Protein 5CZY (pdb70)

Structure (mmCIF, N/CA/C/O backbone):
data_5CZY
#
_entry.id   5CZY
#
_cell.length_a   69.249
_cell.length_b   69.249
_cell.length_c   200.497
_cell.angle_alpha   90.00
_cell.angle_beta   90.00
_cell.angle_gamma   120.00
#
_symmetry.space_group_name_H-M   'P 31 2 1'
#
loop_
_entity.id
_entity.type
_entity.pdbx_description
1 polymer 'Legionella effector LegAS4'
2 non-polymer GLYCEROL
3 non-polymer S-ADENOSYLMETHIONINE
4 water water
#
loop_
_atom_site.group_PDB
_atom_site.id
_atom_site.type_symbol
_atom_site.label_atom_id
_atom_site.label_alt_id
_atom_site.label_comp_id
_atom_site.label_asym_id
_atom_site.label_entity_id
_atom_site.label_seq_id
_atom_site.pdbx_PDB_ins_code
_atom_site.Cartn_x
_atom_site.Cartn_y
_atom_site.Cartn_z
_atom_site.occupancy
_atom_site.B_iso_or_equiv
_atom_site.auth_seq_id
_atom_site.auth_comp_id
_atom_site.auth_asym_id
_atom_site.auth_atom_id
_atom_site.pdbx_PDB_model_num
ATOM 1 N N . ASP A 1 22 ? -2.435 -1.566 -3.776 1.00 61.05 84 ASP A N 1
ATOM 2 C CA . ASP A 1 22 ? -1.320 -2.419 -3.337 1.00 67.05 84 ASP A CA 1
ATOM 3 C C . ASP A 1 22 ? -0.553 -2.965 -4.550 1.00 64.58 84 ASP A C 1
ATOM 4 O O . ASP A 1 22 ? 0.672 -3.127 -4.538 1.00 62.63 84 ASP A O 1
ATOM 9 N N . GLU A 1 23 ? -1.313 -3.228 -5.603 1.00 66.07 85 GLU A N 1
ATOM 10 C CA . GLU A 1 23 ? -0.777 -3.454 -6.926 1.00 56.40 85 GLU A CA 1
ATOM 11 C C . GLU A 1 23 ? -0.075 -2.185 -7.422 1.00 53.64 85 GLU A C 1
ATOM 12 O O . GLU A 1 23 ? 0.785 -2.254 -8.301 1.00 51.16 85 GLU A O 1
ATOM 18 N N . TRP A 1 24 ? -0.451 -1.031 -6.858 1.00 47.57 86 TRP A N 1
ATOM 19 C CA . TRP A 1 24 ? 0.098 0.271 -7.259 1.00 42.47 86 TRP A CA 1
ATOM 20 C C . TRP A 1 24 ? 1.397 0.691 -6.522 1.00 43.07 86 TRP A C 1
ATOM 21 O O . TRP A 1 24 ? 1.969 1.757 -6.794 1.00 35.68 86 TRP A O 1
ATOM 32 N N . ILE A 1 25 ? 1.849 -0.157 -5.597 1.00 42.55 87 ILE A N 1
ATOM 33 C CA . ILE A 1 25 ? 3.039 0.107 -4.789 1.00 40.01 87 ILE A CA 1
ATOM 34 C C . ILE A 1 25 ? 4.229 -0.717 -5.282 1.00 38.64 87 ILE A C 1
ATOM 35 O O . ILE A 1 25 ? 4.214 -1.946 -5.228 1.00 39.11 87 ILE A O 1
ATOM 40 N N . ASP A 1 26 ? 5.247 -0.032 -5.786 1.00 38.98 88 ASP A N 1
ATOM 41 C CA . ASP A 1 26 ? 6.440 -0.689 -6.307 1.00 40.04 88 ASP A CA 1
ATOM 42 C C . ASP A 1 26 ? 7.588 -0.507 -5.309 1.00 41.93 88 ASP A C 1
ATOM 43 O O . ASP A 1 26 ? 8.252 0.544 -5.303 1.00 36.27 88 ASP A O 1
ATOM 48 N N . THR A 1 27 ? 7.813 -1.511 -4.458 1.00 38.12 89 THR A N 1
ATOM 49 C CA . THR A 1 27 ? 8.766 -1.353 -3.362 1.00 37.15 89 THR A CA 1
ATOM 50 C C . THR A 1 27 ? 10.184 -1.538 -3.875 1.00 42.47 89 THR A C 1
ATOM 51 O O . THR A 1 27 ? 11.122 -0.915 -3.372 1.00 41.67 89 THR A O 1
ATOM 55 N N . SER A 1 28 ? 10.331 -2.380 -4.893 1.00 42.23 90 SER A N 1
ATOM 56 C CA . SER A 1 28 ? 11.578 -2.499 -5.638 1.00 38.27 90 SER A CA 1
ATOM 57 C C . SER A 1 28 ? 12.183 -1.130 -6.019 1.00 43.92 90 SER A C 1
ATOM 58 O O . SER A 1 28 ? 13.371 -0.891 -5.794 1.00 40.62 90 SER A O 1
ATOM 61 N N . LYS A 1 29 ? 11.374 -0.210 -6.557 1.00 40.69 91 LYS A N 1
ATOM 62 C CA . LYS A 1 29 ? 11.911 1.119 -6.889 1.00 40.43 91 LYS A CA 1
ATOM 63 C C . LYS A 1 29 ? 12.086 2.003 -5.664 1.00 38.78 91 LYS A C 1
ATOM 64 O O . LYS A 1 29 ? 12.955 2.880 -5.673 1.00 36.11 91 LYS A O 1
ATOM 70 N N . ILE A 1 30 ? 11.290 1.773 -4.614 1.00 38.69 92 ILE A N 1
ATOM 71 C CA . ILE A 1 30 ? 11.553 2.419 -3.329 1.00 37.41 92 ILE A CA 1
ATOM 72 C C . ILE A 1 30 ? 12.943 2.048 -2.802 1.00 33.85 92 ILE A C 1
ATOM 73 O O . ILE A 1 30 ? 13.710 2.920 -2.383 1.00 34.29 92 ILE A O 1
ATOM 78 N N . MET A 1 31 ? 13.262 0.756 -2.814 1.00 36.27 93 MET A N 1
ATOM 79 C CA . MET A 1 31 ? 14.559 0.316 -2.293 1.00 37.84 93 MET A CA 1
ATOM 80 C C . MET A 1 31 ? 15.695 0.835 -3.148 1.00 37.73 93 MET A C 1
ATOM 81 O O . MET A 1 31 ? 16.706 1.280 -2.613 1.00 39.60 93 MET A O 1
ATOM 86 N N . LEU A 1 32 ? 15.531 0.825 -4.470 1.00 41.65 94 LEU A N 1
ATOM 87 C CA . LEU A 1 32 ? 16.585 1.343 -5.351 1.00 40.30 94 LEU A CA 1
ATOM 88 C C . LEU A 1 32 ? 16.815 2.819 -5.075 1.00 39.92 94 LEU A C 1
ATOM 89 O O . LEU A 1 32 ? 17.959 3.261 -4.985 1.00 39.15 94 LEU A O 1
ATOM 94 N N . ASP A 1 33 ? 15.738 3.583 -4.900 1.00 39.55 95 ASP A N 1
ATOM 95 C CA . ASP A 1 33 ? 15.913 5.003 -4.641 1.00 39.82 95 ASP A CA 1
ATOM 96 C C . ASP A 1 33 ? 16.538 5.283 -3.271 1.00 36.77 95 ASP A C 1
ATOM 97 O O . ASP A 1 33 ? 17.254 6.277 -3.110 1.00 40.93 95 ASP A O 1
ATOM 102 N N . LEU A 1 34 ? 16.291 4.423 -2.287 1.00 34.02 96 LEU A N 1
ATOM 103 C CA . LEU A 1 34 ? 16.877 4.620 -0.955 1.00 38.02 96 LEU A CA 1
ATOM 104 C C . LEU A 1 34 ? 18.316 4.076 -0.847 1.00 35.47 96 LEU A C 1
ATOM 105 O O . LEU A 1 34 ? 19.011 4.287 0.151 1.00 32.11 96 LEU A O 1
ATOM 110 N N . HIS A 1 35 ? 18.744 3.399 -1.901 1.00 37.31 97 HIS A N 1
ATOM 111 C CA . HIS A 1 35 ? 19.962 2.588 -1.903 1.00 43.10 97 HIS A CA 1
ATOM 112 C C . HIS A 1 35 ? 19.899 1.518 -0.807 1.00 40.18 97 HIS A C 1
ATOM 113 O O . HIS A 1 35 ? 20.835 1.343 -0.043 1.00 40.28 97 HIS A O 1
ATOM 120 N N . ILE A 1 36 ? 18.776 0.809 -0.738 1.00 37.19 98 ILE A N 1
ATOM 121 C CA . ILE A 1 36 ? 18.676 -0.379 0.090 1.00 36.66 98 ILE A CA 1
ATOM 122 C C . ILE A 1 36 ? 18.925 -1.592 -0.782 1.00 37.62 98 ILE A C 1
ATOM 123 O O . ILE A 1 36 ? 18.173 -1.855 -1.723 1.00 40.21 98 ILE A O 1
ATOM 128 N N . ASP A 1 37 ? 19.976 -2.341 -0.479 1.00 37.35 99 ASP A N 1
ATOM 129 C CA . ASP A 1 37 ? 20.323 -3.486 -1.312 1.00 38.17 99 ASP A CA 1
ATOM 130 C C . ASP A 1 37 ? 20.234 -4.813 -0.573 1.00 38.16 99 ASP A C 1
ATOM 131 O O . ASP A 1 37 ? 20.622 -5.830 -1.120 1.00 33.37 99 ASP A O 1
ATOM 136 N N . ASN A 1 38 ? 19.745 -4.815 0.667 1.00 33.36 100 ASN A N 1
ATOM 137 C CA . ASN A 1 38 ? 19.693 -6.066 1.412 1.00 32.44 100 ASN A CA 1
ATOM 138 C C . ASN A 1 38 ? 18.311 -6.488 1.902 1.00 32.20 100 ASN A C 1
ATOM 139 O O . ASN A 1 38 ? 18.194 -7.233 2.889 1.00 34.97 100 ASN A O 1
ATOM 144 N N . MET A 1 39 ? 17.266 -6.046 1.218 1.00 30.40 101 MET A N 1
ATOM 145 C CA . MET A 1 39 ? 15.916 -6.505 1.541 1.00 35.15 101 MET A CA 1
ATOM 146 C C . MET A 1 39 ? 15.240 -7.043 0.285 1.00 39.06 101 MET A C 1
ATOM 147 O O . MET A 1 39 ? 15.472 -6.510 -0.816 1.00 35.65 101 MET A O 1
ATOM 152 N N . SER A 1 40 ? 14.418 -8.081 0.439 1.00 35.44 102 SER A N 1
ATOM 153 C CA . SER A 1 40 ? 13.493 -8.508 -0.622 1.00 39.79 102 SER A CA 1
ATOM 154 C C . SER A 1 40 ? 12.365 -7.497 -0.765 1.00 40.97 102 SER A C 1
ATOM 155 O O . SER A 1 40 ? 11.907 -6.949 0.234 1.00 41.33 102 SER A O 1
ATOM 158 N N . SER A 1 41 ? 11.886 -7.281 -1.987 1.00 38.37 103 SER A N 1
ATOM 159 C CA . SER A 1 41 ? 10.851 -6.278 -2.222 1.00 40.21 103 SER A CA 1
ATOM 160 C C . SER A 1 41 ? 9.582 -6.589 -1.436 1.00 38.02 103 SER A C 1
ATOM 161 O O . SER A 1 41 ? 8.877 -5.675 -1.024 1.00 39.78 103 SER A O 1
ATOM 164 N N . SER A 1 42 ? 9.310 -7.865 -1.187 1.00 36.72 104 SER A N 1
ATOM 165 C CA . SER A 1 42 ? 8.136 -8.236 -0.407 1.00 35.24 104 SER A CA 1
ATOM 166 C C . SER A 1 42 ? 8.354 -8.097 1.108 1.00 41.74 104 SER A C 1
ATOM 167 O O . SER A 1 42 ? 7.427 -8.324 1.895 1.00 36.74 104 SER A O 1
ATOM 170 N N . ASP A 1 43 ? 9.575 -7.742 1.517 1.00 37.23 105 ASP A N 1
ATOM 171 C CA . ASP A 1 43 ? 9.870 -7.498 2.922 1.00 35.42 105 ASP A CA 1
ATOM 172 C C . ASP A 1 43 ? 9.881 -5.989 3.229 1.00 33.40 105 ASP A C 1
ATOM 173 O O . ASP A 1 43 ? 9.990 -5.584 4.385 1.00 29.14 105 ASP A O 1
ATOM 178 N N . TYR A 1 44 ? 9.780 -5.163 2.191 1.00 30.35 106 TYR A N 1
ATOM 179 C CA . TYR A 1 44 ? 9.743 -3.716 2.407 1.00 33.73 106 TYR A CA 1
ATOM 180 C C . TYR A 1 44 ? 8.320 -3.251 2.641 1.00 34.14 106 TYR A C 1
ATOM 181 O O . TYR A 1 44 ? 7.482 -3.404 1.763 1.00 33.54 106 TYR A O 1
ATOM 190 N N . ILE A 1 45 ? 8.066 -2.654 3.806 1.00 32.85 107 ILE A N 1
ATOM 191 C CA . ILE A 1 45 ? 6.713 -2.230 4.182 1.00 33.78 107 ILE A CA 1
ATOM 192 C C . ILE A 1 45 ? 6.639 -0.724 4.359 1.00 30.74 107 ILE A C 1
ATOM 193 O O . ILE A 1 45 ? 7.046 -0.189 5.402 1.00 31.66 107 ILE A O 1
ATOM 198 N N . PRO A 1 46 ? 6.147 -0.014 3.328 1.00 36.94 108 PRO A N 1
ATOM 199 C CA . PRO A 1 46 ? 6.080 1.460 3.397 1.00 31.87 108 PRO A CA 1
ATOM 200 C C . PRO A 1 46 ? 4.899 1.975 4.220 1.00 32.52 108 PRO A C 1
ATOM 201 O O . PRO A 1 46 ? 3.885 1.287 4.314 1.00 33.53 108 PRO A O 1
ATOM 205 N N . SER A 1 47 ? 5.022 3.164 4.797 1.00 30.41 109 SER A N 1
ATOM 206 C CA . SER A 1 47 ? 3.851 3.891 5.300 1.00 34.78 109 SER A CA 1
ATOM 207 C C . SER A 1 47 ? 3.621 5.116 4.417 1.00 33.16 109 SER A C 1
ATOM 208 O O . SER A 1 47 ? 4.510 5.524 3.678 1.00 30.70 109 SER A O 1
ATOM 211 N N . ALA A 1 48 ? 2.443 5.717 4.507 1.00 32.12 110 ALA A N 1
ATOM 212 C CA . ALA A 1 48 ? 2.115 6.833 3.613 1.00 37.38 110 ALA A CA 1
ATOM 213 C C . ALA A 1 48 ? 2.902 8.095 3.943 1.00 35.71 110 ALA A C 1
ATOM 214 O O . ALA A 1 48 ? 2.964 9.009 3.127 1.00 41.18 110 ALA A O 1
ATOM 216 N N . ILE A 1 49 ? 3.495 8.179 5.126 1.00 31.54 111 ILE A N 1
ATOM 217 C CA . ILE A 1 49 ? 4.195 9.403 5.434 1.00 33.05 111 ILE A CA 1
ATOM 218 C C . ILE A 1 49 ? 5.725 9.264 5.418 1.00 36.16 111 ILE A C 1
ATOM 219 O O . ILE A 1 49 ? 6.428 10.178 5.860 1.00 36.51 111 ILE A O 1
ATOM 224 N N . ASP A 1 50 ? 6.236 8.152 4.889 1.00 31.09 112 ASP A N 1
ATOM 225 C CA . ASP A 1 50 ? 7.676 7.984 4.720 1.00 33.59 112 ASP A CA 1
ATOM 226 C C . ASP A 1 50 ? 8.162 9.059 3.766 1.00 33.84 112 ASP A C 1
ATOM 227 O O . ASP A 1 50 ? 7.522 9.294 2.747 1.00 36.62 112 ASP A O 1
ATOM 232 N N . ARG A 1 51 ? 9.271 9.711 4.097 1.00 31.44 113 ARG A N 1
ATOM 233 C CA . ARG A 1 51 ? 9.870 10.705 3.221 1.00 32.65 113 ARG A CA 1
ATOM 234 C C . ARG A 1 51 ? 11.177 10.206 2.614 1.00 39.34 113 ARG A C 1
ATOM 235 O O . ARG A 1 51 ? 12.268 10.627 3.031 1.00 38.02 113 ARG A O 1
ATOM 243 N N . THR A 1 52 ? 11.080 9.323 1.629 1.00 35.07 114 THR A N 1
ATOM 244 C CA . THR A 1 52 ? 12.275 8.769 1.011 1.00 40.10 114 THR A CA 1
ATOM 245 C C . THR A 1 52 ? 13.109 9.879 0.339 1.00 46.74 114 THR A C 1
ATOM 246 O O . THR A 1 52 ? 14.344 9.787 0.264 1.00 45.84 114 THR A O 1
ATOM 250 N N . ASP A 1 53 ? 12.451 10.948 -0.104 1.00 41.16 115 ASP A N 1
ATOM 251 C CA . ASP A 1 53 ? 13.163 12.073 -0.728 1.00 46.04 115 ASP A CA 1
ATOM 252 C C . ASP A 1 53 ? 14.210 12.739 0.177 1.00 39.84 115 ASP A C 1
ATOM 253 O O . ASP A 1 53 ? 15.176 13.320 -0.313 1.00 46.54 115 ASP A O 1
ATOM 258 N N . LEU A 1 54 ? 14.025 12.651 1.490 1.00 40.20 116 LEU A N 1
ATOM 259 C CA . LEU A 1 54 ? 14.923 13.305 2.444 1.00 38.57 116 LEU A CA 1
ATOM 260 C C . LEU A 1 54 ? 16.103 12.453 2.923 1.00 42.11 116 LEU A C 1
ATOM 261 O O . LEU A 1 54 ? 17.035 12.966 3.563 1.00 36.00 116 LEU A O 1
ATOM 266 N N . VAL A 1 55 ? 16.043 11.144 2.690 1.00 37.57 117 VAL A N 1
ATOM 267 C CA . VAL A 1 55 ? 16.979 10.265 3.380 1.00 33.84 117 VAL A CA 1
ATOM 268 C C . VAL A 1 55 ? 17.514 9.144 2.504 1.00 35.88 117 VAL A C 1
ATOM 269 O O . VAL A 1 55 ? 16.984 8.863 1.429 1.00 35.92 117 VAL A O 1
ATOM 273 N N . MET A 1 56 ? 18.575 8.496 2.972 1.00 34.72 118 MET A N 1
ATOM 274 C CA . MET A 1 56 ? 19.158 7.390 2.237 1.00 32.52 118 MET A CA 1
ATOM 275 C C . MET A 1 56 ? 19.888 6.431 3.169 1.00 29.49 118 MET A C 1
ATOM 276 O O . MET A 1 56 ? 20.361 6.800 4.234 1.00 29.88 118 MET A O 1
ATOM 281 N N . VAL A 1 57 ? 19.954 5.184 2.744 1.00 32.14 119 VAL A N 1
ATOM 282 C CA . VAL A 1 57 ? 20.660 4.147 3.471 1.00 31.12 119 VAL A CA 1
ATOM 283 C C . VAL A 1 57 ? 22.045 3.984 2.862 1.00 31.11 119 VAL A C 1
ATOM 284 O O . VAL A 1 57 ? 22.201 3.954 1.640 1.00 32.27 119 VAL A O 1
ATOM 288 N N . GLN A 1 58 ? 23.050 3.948 3.730 1.00 32.01 120 GLN A N 1
ATOM 289 C CA . GLN A 1 58 ? 24.439 3.735 3.357 1.00 29.31 120 GLN A CA 1
ATOM 290 C C . GLN A 1 58 ? 25.109 2.842 4.385 1.00 30.76 120 GLN A C 1
ATOM 291 O O . GLN A 1 58 ? 24.617 2.689 5.497 1.00 30.60 120 GLN A O 1
ATOM 297 N N . SER A 1 59 ? 26.245 2.268 4.020 1.00 30.02 121 SER A N 1
ATOM 298 C CA . SER A 1 59 ? 27.082 1.567 4.994 1.00 35.54 121 SER A CA 1
ATOM 299 C C . SER A 1 59 ? 27.641 2.532 6.001 1.00 29.97 121 SER A C 1
ATOM 300 O O . SER A 1 59 ? 27.870 3.692 5.687 1.00 30.82 121 SER A O 1
ATOM 303 N N . VAL A 1 60 ? 27.801 2.060 7.228 1.00 29.07 122 VAL A N 1
ATOM 304 C CA . VAL A 1 60 ? 28.496 2.843 8.224 1.00 26.54 122 VAL A CA 1
ATOM 305 C C . VAL A 1 60 ? 29.840 2.182 8.328 1.00 31.01 122 VAL A C 1
ATOM 306 O O . VAL A 1 60 ? 29.939 0.983 8.647 1.00 30.19 122 VAL A O 1
ATOM 310 N N . HIS A 1 61 ? 30.885 2.937 8.028 1.00 30.34 123 HIS A N 1
ATOM 311 C CA . HIS A 1 61 ? 32.164 2.299 7.850 1.00 31.34 123 HIS A CA 1
ATOM 312 C C . HIS A 1 61 ? 32.652 1.694 9.163 1.00 28.36 123 HIS A C 1
ATOM 313 O O . HIS A 1 61 ? 33.179 0.587 9.167 1.00 30.16 123 HIS A O 1
ATOM 320 N N . LEU A 1 62 ? 32.445 2.405 10.270 1.00 26.72 124 LEU A N 1
ATOM 321 C CA . LEU A 1 62 ? 32.693 1.849 11.604 1.00 26.97 124 LEU A CA 1
ATOM 322 C C . LEU A 1 62 ? 32.114 0.449 11.754 1.00 31.22 124 LEU A C 1
ATOM 323 O O . LEU A 1 62 ? 32.729 -0.397 12.398 1.00 34.56 124 LEU A O 1
ATOM 328 N N . LEU A 1 63 ? 30.950 0.190 11.152 1.00 28.33 125 LEU A N 1
ATOM 329 C CA . LEU A 1 63 ? 30.288 -1.111 11.327 1.00 30.78 125 LEU A CA 1
ATOM 330 C C . LEU A 1 63 ? 30.628 -2.143 10.241 1.00 29.66 125 LEU A C 1
ATOM 331 O O . LEU A 1 63 ? 29.978 -3.200 10.173 1.00 28.69 125 LEU A O 1
ATOM 336 N N . ARG A 1 64 ? 31.608 -1.851 9.392 1.00 26.41 126 ARG A N 1
ATOM 337 C CA . ARG A 1 64 ? 31.887 -2.718 8.249 1.00 30.65 126 ARG A CA 1
ATOM 338 C C . ARG A 1 64 ? 32.132 -4.199 8.596 1.00 32.59 126 ARG A C 1
ATOM 339 O O . ARG A 1 64 ? 31.841 -5.078 7.772 1.00 32.42 126 ARG A O 1
ATOM 347 N N . LYS A 1 65 ? 32.641 -4.490 9.795 1.00 29.20 127 LYS A N 1
ATOM 348 C CA . LYS A 1 65 ? 32.958 -5.875 10.140 1.00 30.10 127 LYS A CA 1
ATOM 349 C C . LYS A 1 65 ? 31.688 -6.703 10.248 1.00 30.83 127 LYS A C 1
ATOM 350 O O . LYS A 1 65 ? 31.741 -7.913 10.113 1.00 35.16 127 LYS A O 1
ATOM 356 N N . THR A 1 66 ? 30.548 -6.059 10.502 1.00 31.94 128 THR A N 1
ATOM 357 C CA . THR A 1 66 ? 29.262 -6.763 10.578 1.00 29.41 128 THR A CA 1
ATOM 358 C C . THR A 1 66 ? 28.356 -6.287 9.445 1.00 29.30 128 THR A C 1
ATOM 359 O O . THR A 1 66 ? 27.158 -6.518 9.456 1.00 28.88 128 THR A O 1
ATOM 363 N N . GLY A 1 67 ? 28.940 -5.595 8.473 1.00 28.09 129 GLY A N 1
ATOM 364 C CA . GLY A 1 67 ? 28.187 -5.057 7.353 1.00 30.35 129 GLY A CA 1
ATOM 365 C C . GLY A 1 67 ? 27.011 -4.155 7.718 1.00 31.93 129 GLY A C 1
ATOM 366 O O . GLY A 1 67 ? 26.024 -4.101 6.992 1.00 31.90 129 GLY A O 1
ATOM 367 N N . GLY A 1 68 ? 27.109 -3.452 8.839 1.00 27.77 130 GLY A N 1
ATOM 368 C CA . GLY A 1 68 ? 26.025 -2.597 9.298 1.00 31.18 130 GLY A CA 1
ATOM 369 C C . GLY A 1 68 ? 25.775 -1.356 8.436 1.00 31.83 130 GLY A C 1
ATOM 370 O O . GLY A 1 68 ? 26.714 -0.729 7.900 1.00 31.69 130 GLY A O 1
ATOM 371 N N . ARG A 1 69 ? 24.506 -1.003 8.307 1.00 26.57 131 ARG A N 1
ATOM 372 C CA . ARG A 1 69 ? 24.102 0.163 7.569 1.00 27.81 131 ARG A CA 1
ATOM 373 C C . ARG A 1 69 ? 23.554 1.213 8.528 1.00 29.68 131 ARG A C 1
ATOM 374 O O . ARG A 1 69 ? 23.467 0.961 9.739 1.00 29.78 131 ARG A O 1
ATOM 382 N N . GLY A 1 70 ? 23.204 2.385 7.989 1.00 30.11 132 GLY A N 1
ATOM 383 C CA . GLY A 1 70 ? 22.629 3.471 8.768 1.00 27.73 132 GLY A CA 1
ATOM 384 C C . GLY A 1 70 ? 21.737 4.321 7.876 1.00 31.12 132 GLY A C 1
ATOM 385 O O . GLY A 1 70 ? 21.825 4.229 6.641 1.00 30.27 132 GLY A O 1
ATOM 386 N N . LEU A 1 71 ? 20.858 5.131 8.474 1.00 29.91 133 LEU A N 1
ATOM 387 C CA . LEU A 1 71 ? 20.043 6.054 7.679 1.00 29.86 133 LEU A CA 1
ATOM 388 C C . LEU A 1 71 ? 20.718 7.430 7.657 1.00 27.01 133 LEU A C 1
ATOM 389 O O . LEU A 1 71 ? 21.142 7.944 8.689 1.00 27.79 133 LEU A O 1
ATOM 394 N N . PHE A 1 72 ? 20.820 8.018 6.475 1.00 29.36 134 PHE A N 1
ATOM 395 C CA . PHE A 1 72 ? 21.499 9.301 6.318 1.00 34.00 134 PHE A CA 1
ATOM 396 C C . PHE A 1 72 ? 20.594 10.317 5.622 1.00 34.59 134 PHE A C 1
ATOM 397 O O . PHE A 1 72 ? 19.732 9.937 4.831 1.00 33.95 134 PHE A O 1
ATOM 405 N N . ALA A 1 73 ? 20.817 11.601 5.906 1.00 35.98 135 ALA A N 1
ATOM 406 C CA . ALA A 1 73 ? 20.146 12.720 5.219 1.00 37.54 135 ALA A CA 1
ATOM 407 C C . ALA A 1 73 ? 20.689 12.979 3.801 1.00 36.72 135 ALA A C 1
ATOM 408 O O . ALA A 1 73 ? 21.894 13.112 3.630 1.00 37.50 135 ALA A O 1
ATOM 410 N N . ARG A 1 74 ? 19.806 13.053 2.800 1.00 38.28 136 ARG A N 1
ATOM 411 C CA . ARG A 1 74 ? 20.213 13.424 1.436 1.00 44.12 136 ARG A CA 1
ATOM 412 C C . ARG A 1 74 ? 20.299 14.926 1.240 1.00 48.83 136 ARG A C 1
ATOM 413 O O . ARG A 1 74 ? 20.866 15.392 0.259 1.00 53.14 136 ARG A O 1
ATOM 421 N N . GLU A 1 75 ? 19.680 15.675 2.139 1.00 46.23 137 GLU A N 1
ATOM 422 C CA . GLU A 1 75 ? 19.689 17.120 2.065 1.00 49.93 137 GLU A CA 1
ATOM 423 C C . GLU A 1 75 ? 19.495 17.600 3.476 1.00 47.46 137 GLU A C 1
ATOM 424 O O . GLU A 1 75 ? 19.357 16.789 4.388 1.00 45.40 137 GLU A O 1
ATOM 430 N N . ASP A 1 76 ? 19.483 18.910 3.668 1.00 47.86 138 ASP A N 1
ATOM 431 C CA . ASP A 1 76 ? 19.232 19.455 4.996 1.00 49.29 138 ASP A CA 1
ATOM 432 C C . ASP A 1 76 ? 17.805 19.176 5.436 1.00 44.47 138 ASP A C 1
ATOM 433 O O . ASP A 1 76 ? 16.854 19.266 4.648 1.00 43.37 138 ASP A O 1
ATOM 438 N N . ILE A 1 77 ? 17.672 18.819 6.706 1.00 43.87 139 ILE A N 1
ATOM 439 C CA . ILE A 1 77 ? 16.370 18.522 7.263 1.00 44.26 139 ILE A CA 1
ATOM 440 C C . ILE A 1 77 ? 16.172 19.386 8.495 1.00 45.17 139 ILE A C 1
ATOM 441 O O . ILE A 1 77 ? 16.997 19.372 9.421 1.00 39.59 139 ILE A O 1
ATOM 446 N N . PRO A 1 78 ? 15.091 20.191 8.480 1.00 42.51 140 PRO A N 1
ATOM 447 C CA . PRO A 1 78 ? 14.770 21.067 9.608 1.00 40.87 140 PRO A CA 1
ATOM 448 C C . PRO A 1 78 ? 14.382 20.239 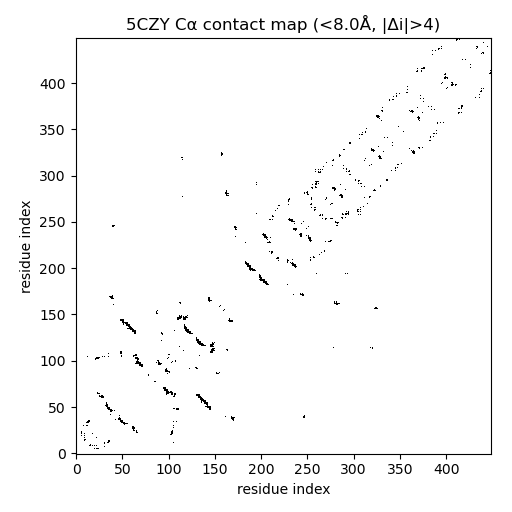10.825 1.00 42.37 140 PRO A C 1
ATOM 449 O O . PRO A 1 78 ? 13.802 19.165 10.672 1.00 41.62 140 PRO A O 1
ATOM 453 N N . LYS A 1 79 ? 14.724 20.726 12.007 1.00 42.88 141 LYS A N 1
ATOM 454 C CA . LYS A 1 79 ? 14.232 20.165 13.253 1.00 43.28 141 LYS A CA 1
ATOM 455 C C . LYS A 1 79 ? 12.708 19.959 13.219 1.00 44.96 141 LYS A C 1
ATOM 456 O O . LYS A 1 79 ? 11.981 20.765 12.634 1.00 46.14 141 LYS A O 1
ATOM 462 N N . GLY A 1 80 ? 12.230 18.858 13.804 1.00 45.08 142 GLY A N 1
ATOM 463 C CA . GLY A 1 80 ? 10.801 18.568 13.859 1.00 41.30 142 GLY A CA 1
ATOM 464 C C . GLY A 1 80 ? 10.197 17.961 12.601 1.00 40.28 142 GLY A C 1
ATOM 465 O O . GLY A 1 80 ? 8.978 17.928 12.456 1.00 43.02 142 GLY A O 1
ATOM 466 N N . THR A 1 81 ? 11.027 17.464 11.689 1.00 37.96 143 THR A N 1
ATOM 467 C CA . THR A 1 81 ? 10.489 16.867 10.477 1.00 42.40 143 THR A CA 1
ATOM 468 C C . THR A 1 81 ? 10.166 15.370 10.694 1.00 43.88 143 THR A C 1
ATOM 469 O O . THR A 1 81 ? 10.968 14.606 11.261 1.00 42.23 143 THR A O 1
ATOM 473 N N . CYS A 1 82 ? 8.980 14.970 10.250 1.00 35.87 144 CYS A N 1
ATOM 474 C CA . CYS A 1 82 ? 8.580 13.580 10.299 1.00 40.74 144 CYS A CA 1
ATOM 475 C C . CYS A 1 82 ? 9.238 12.797 9.155 1.00 39.51 144 CYS A C 1
ATOM 476 O O . CYS A 1 82 ? 9.098 13.150 7.980 1.00 35.77 144 CYS A O 1
ATOM 479 N N . ILE A 1 83 ? 9.972 11.743 9.515 1.00 39.96 145 ILE A N 1
ATOM 480 C CA . ILE A 1 83 ? 10.743 10.955 8.551 1.00 32.70 145 ILE A CA 1
ATOM 481 C C . ILE A 1 83 ? 9.937 9.770 8.008 1.00 33.72 145 ILE A C 1
ATOM 482 O O . ILE A 1 83 ? 10.064 9.392 6.836 1.00 34.34 145 ILE A O 1
ATOM 487 N N . GLY A 1 84 ? 9.095 9.197 8.866 1.00 34.00 146 GLY A N 1
ATOM 488 C CA . GLY A 1 84 ? 8.305 8.027 8.521 1.00 31.62 146 GLY A CA 1
ATOM 489 C C . GLY A 1 84 ? 7.759 7.306 9.749 1.00 30.28 146 GLY A C 1
ATOM 490 O O . GLY A 1 84 ? 7.918 7.757 10.877 1.00 31.93 146 GLY A O 1
ATOM 491 N N . ILE A 1 85 ? 7.096 6.183 9.514 1.00 28.91 147 ILE A N 1
ATOM 492 C CA . ILE A 1 85 ? 6.536 5.332 10.557 1.00 28.30 147 ILE A CA 1
ATOM 493 C C . ILE A 1 85 ? 7.447 4.110 10.743 1.00 29.14 147 ILE A C 1
ATOM 494 O O . ILE A 1 85 ? 8.034 3.621 9.771 1.00 26.90 147 ILE A O 1
ATOM 499 N N . TYR A 1 86 ? 7.597 3.627 11.973 1.00 28.10 148 TYR A N 1
ATOM 500 C CA . TYR A 1 86 ? 8.402 2.433 12.201 1.00 27.42 148 TYR A CA 1
ATOM 501 C C . TYR A 1 86 ? 7.536 1.233 11.930 1.00 26.66 148 TYR A C 1
ATOM 502 O O . TYR A 1 86 ? 6.746 0.811 12.795 1.00 26.82 148 TYR A O 1
ATOM 511 N N . THR A 1 87 ? 7.645 0.696 10.716 1.00 26.95 149 THR A N 1
ATOM 512 C CA . THR A 1 87 ? 6.801 -0.419 10.315 1.00 28.61 149 THR A CA 1
ATOM 513 C C . THR A 1 87 ? 7.503 -1.759 10.612 1.00 29.28 149 THR A C 1
ATOM 514 O O . THR A 1 87 ? 8.706 -1.774 10.921 1.00 26.72 149 THR A O 1
ATOM 518 N N . GLY A 1 88 ? 6.768 -2.872 10.505 1.00 25.71 150 GLY A N 1
ATOM 519 C CA . GLY A 1 88 ? 7.364 -4.178 10.729 1.00 28.37 150 GLY A CA 1
ATOM 520 C C . GLY A 1 88 ? 6.276 -5.219 10.888 1.00 34.58 150 GLY A C 1
ATOM 521 O O . GLY A 1 88 ? 5.098 -4.914 10.680 1.00 32.45 150 GLY A O 1
ATOM 522 N N . GLU A 1 89 ? 6.652 -6.444 11.266 1.00 34.13 151 GLU A N 1
ATOM 523 C CA . GLU A 1 89 ? 5.647 -7.461 11.560 1.00 31.59 151 GLU A CA 1
ATOM 524 C C . GLU A 1 89 ? 5.014 -7.173 12.919 1.00 32.68 151 GLU A C 1
ATOM 525 O O . GLU A 1 89 ? 5.665 -6.653 13.832 1.00 30.94 151 GLU A O 1
ATOM 531 N N . VAL A 1 90 ? 3.732 -7.494 13.040 1.00 33.85 152 VAL A N 1
ATOM 532 C CA . VAL A 1 90 ? 2.960 -7.131 14.219 1.00 33.69 152 VAL A CA 1
ATOM 533 C C . VAL A 1 90 ? 2.668 -8.360 15.078 1.00 36.74 152 VAL A C 1
ATOM 534 O O . VAL A 1 90 ? 2.170 -9.371 14.585 1.00 34.91 152 VAL A O 1
ATOM 538 N N . TYR A 1 91 ? 2.965 -8.266 16.367 1.00 33.31 153 TYR A N 1
ATOM 539 C CA . TYR A 1 91 ? 2.693 -9.366 17.277 1.00 36.34 153 TYR A CA 1
ATOM 540 C C . TYR A 1 91 ? 2.023 -8.843 18.527 1.00 38.68 153 TYR A C 1
ATOM 541 O O . TYR A 1 91 ? 2.263 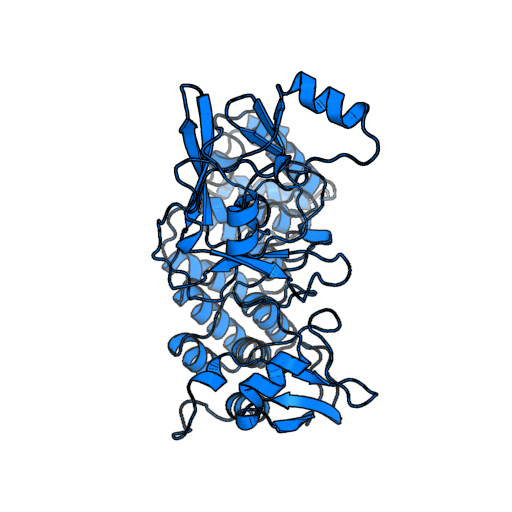-7.692 18.917 1.00 30.91 153 TYR A O 1
ATOM 550 N N . SER A 1 92 ? 1.217 -9.689 19.174 1.00 34.81 154 SER A N 1
ATOM 551 C CA . SER A 1 92 ? 0.845 -9.407 20.561 1.00 41.73 154 SER A CA 1
ATOM 552 C C . SER A 1 92 ? 2.080 -9.686 21.403 1.00 37.04 154 SER A C 1
ATOM 553 O O . SER A 1 92 ? 3.023 -10.309 20.922 1.00 36.65 154 SER A O 1
ATOM 556 N N . GLU A 1 93 ? 2.078 -9.238 22.651 1.00 39.41 155 GLU A N 1
ATOM 557 C CA . GLU A 1 93 ? 3.203 -9.510 23.539 1.00 42.34 155 GLU A CA 1
ATOM 558 C C . GLU A 1 93 ? 3.412 -11.019 23.793 1.00 46.00 155 GLU A C 1
ATOM 559 O O . GLU A 1 93 ? 4.548 -11.488 23.891 1.00 46.68 155 GLU A O 1
ATOM 565 N N . GLN A 1 94 ? 2.318 -11.773 23.856 1.00 47.04 156 GLN A N 1
ATOM 566 C CA . GLN A 1 94 ? 2.376 -13.223 24.043 1.00 51.29 156 GLN A CA 1
ATOM 567 C C . GLN A 1 94 ? 2.887 -13.929 22.779 1.00 47.89 156 GLN A C 1
ATOM 568 O O . GLN A 1 94 ? 3.725 -14.842 22.863 1.00 47.25 156 GLN A O 1
ATOM 574 N N . GLU A 1 95 ? 2.365 -13.520 21.623 1.00 44.55 157 GLU A N 1
ATOM 575 C CA . GLU A 1 95 ? 2.814 -14.058 20.354 1.00 42.22 157 GLU A CA 1
ATOM 576 C C . GLU A 1 95 ? 4.300 -13.778 20.148 1.00 47.26 157 GLU A C 1
ATOM 577 O O . GLU A 1 95 ? 5.039 -14.641 19.633 1.00 40.14 157 GLU A O 1
ATOM 583 N N . PHE A 1 96 ? 4.753 -12.581 20.538 1.00 40.97 158 PHE A N 1
ATOM 584 C CA . PHE A 1 96 ? 6.160 -12.252 20.295 1.00 45.20 158 PHE A CA 1
ATOM 585 C C . PHE A 1 96 ? 7.087 -13.025 21.258 1.00 39.75 158 PHE A C 1
ATOM 586 O O . PHE A 1 96 ? 8.111 -13.560 20.821 1.00 36.89 158 PHE A O 1
ATOM 594 N N . GLU A 1 97 ? 6.718 -13.103 22.539 1.00 41.94 159 GLU A N 1
ATOM 595 C CA . GLU A 1 97 ? 7.458 -13.935 23.505 1.00 47.89 159 GLU A CA 1
ATOM 596 C C . GLU A 1 97 ? 7.570 -15.393 23.041 1.00 45.33 159 GLU A C 1
ATOM 597 O O . GLU A 1 97 ? 8.613 -16.016 23.199 1.00 45.29 159 GLU A O 1
ATOM 603 N N . GLN A 1 98 ? 6.499 -15.925 22.453 1.00 46.11 160 GLN A N 1
ATOM 604 C CA . GLN A 1 98 ? 6.521 -17.270 21.882 1.00 45.68 160 GLN A CA 1
ATOM 605 C C . GLN A 1 98 ? 7.352 -17.318 20.598 1.00 42.22 160 GLN A C 1
ATOM 606 O O . GLN A 1 98 ? 8.023 -18.315 20.323 1.00 43.15 160 GLN A O 1
ATOM 612 N N . TYR A 1 99 ? 7.312 -16.244 19.808 1.00 41.14 161 TYR A N 1
ATOM 613 C CA . TYR A 1 99 ? 8.183 -16.150 18.626 1.00 44.40 161 TYR A CA 1
ATOM 614 C C . TYR A 1 99 ? 9.662 -16.314 19.002 1.00 41.03 161 TYR A C 1
ATOM 615 O O . TYR A 1 99 ? 10.402 -17.052 18.349 1.00 38.13 161 TYR A O 1
ATOM 624 N N . LEU A 1 100 ? 10.086 -15.599 20.043 1.00 41.81 162 LEU A N 1
ATOM 625 C CA . LEU A 1 100 ? 11.500 -15.586 20.439 1.00 46.92 162 LEU A CA 1
ATOM 626 C C . LEU A 1 100 ? 11.924 -16.996 20.879 1.00 47.88 162 LEU A C 1
ATOM 627 O O . LEU A 1 100 ? 13.021 -17.464 20.555 1.00 40.66 162 LEU A O 1
ATOM 632 N N . LYS A 1 101 ? 11.019 -17.666 21.595 1.00 48.31 163 LYS A N 1
ATOM 633 C CA . LYS A 1 101 ? 11.256 -19.013 22.110 1.00 46.68 163 LYS A CA 1
ATOM 634 C C . LYS A 1 101 ? 11.460 -20.011 20.973 1.00 45.89 163 LYS A C 1
ATOM 635 O O . LYS A 1 101 ? 12.326 -20.867 21.048 1.00 51.13 163 LYS A O 1
ATOM 641 N N . GLU A 1 102 ? 10.678 -19.887 19.909 1.00 45.59 164 GLU A N 1
ATOM 642 C CA . GLU A 1 102 ? 10.694 -20.889 18.841 1.00 47.30 164 GLU A CA 1
ATOM 643 C C . GLU A 1 102 ? 11.642 -20.565 17.672 1.00 51.07 164 GLU A C 1
ATOM 644 O O . GLU A 1 102 ? 11.782 -21.366 16.734 1.00 47.08 164 GLU A O 1
ATOM 650 N N . HIS A 1 103 ? 12.279 -19.394 17.707 1.00 46.50 165 HIS A N 1
ATOM 651 C CA . HIS A 1 103 ? 13.193 -19.044 16.636 1.00 41.19 165 HIS A CA 1
ATOM 652 C C . HIS A 1 103 ? 14.560 -18.828 17.225 1.00 51.29 165 HIS A C 1
ATOM 653 O O . HIS A 1 103 ? 14.811 -17.822 17.911 1.00 49.81 165 HIS A O 1
ATOM 660 N N . VAL A 1 104 ? 15.429 -19.812 16.995 1.00 45.88 166 VAL A N 1
ATOM 661 C CA . VAL A 1 104 ? 16.751 -19.800 17.583 1.00 46.80 166 VAL A CA 1
ATOM 662 C C . VAL A 1 104 ? 17.536 -18.647 16.967 1.00 42.66 166 VAL A C 1
ATOM 663 O O . VAL A 1 104 ? 17.656 -18.538 15.741 1.00 43.07 166 VAL A O 1
ATOM 667 N N . GLY A 1 105 ? 18.032 -17.762 17.818 1.00 46.25 167 GLY A N 1
ATOM 668 C CA . GLY A 1 105 ? 18.818 -16.632 17.347 1.00 49.46 167 GLY A CA 1
ATOM 669 C C . GLY A 1 105 ? 18.035 -15.331 17.196 1.00 50.57 167 GLY A C 1
ATOM 670 O O . GLY A 1 105 ? 18.591 -14.304 16.783 1.00 48.87 167 GLY A O 1
ATOM 671 N N . SER A 1 106 ? 16.749 -15.372 17.524 1.00 44.00 168 SER A N 1
ATOM 672 C CA . SER A 1 106 ? 15.911 -14.189 17.497 1.00 39.48 168 SER A CA 1
ATOM 673 C C . SER A 1 106 ? 16.185 -13.287 18.689 1.00 41.66 168 SER A C 1
ATOM 674 O O . SER A 1 106 ? 16.585 -13.763 19.756 1.00 44.29 168 SER A O 1
ATOM 677 N N . ASP A 1 107 ? 15.952 -11.987 18.525 1.00 37.48 169 ASP A N 1
ATOM 678 C CA . ASP A 1 107 ? 16.102 -11.064 19.641 1.00 38.93 169 ASP A CA 1
ATOM 679 C C . ASP A 1 107 ? 15.197 -9.834 19.467 1.00 40.56 169 ASP A C 1
ATOM 680 O O . ASP A 1 107 ? 14.365 -9.780 18.545 1.00 35.33 169 ASP A O 1
ATOM 685 N N . LYS A 1 108 ? 15.386 -8.848 20.345 1.00 37.12 170 LYS A N 1
ATOM 686 C CA . LYS A 1 108 ? 14.565 -7.646 20.355 1.00 34.69 170 LYS A CA 1
ATOM 687 C C . LYS A 1 108 ? 15.283 -6.453 19.716 1.00 35.75 170 LYS A C 1
ATOM 688 O O . LYS A 1 108 ? 14.860 -5.305 19.911 1.00 38.11 170 LYS A O 1
ATOM 694 N N . SER A 1 109 ? 16.358 -6.747 18.971 1.00 33.54 171 SER A N 1
ATOM 695 C CA . SER A 1 109 ? 17.139 -5.767 18.200 1.00 39.95 171 SER A CA 1
ATOM 696 C C . SER A 1 109 ? 16.350 -4.770 17.390 1.00 35.25 171 SER A C 1
ATOM 697 O O . SER A 1 109 ? 16.745 -3.619 17.286 1.00 34.77 171 SER A O 1
ATOM 700 N N . TYR A 1 110 ? 15.301 -5.253 16.737 1.00 28.27 172 TYR A N 1
ATOM 701 C CA . TYR A 1 110 ? 14.497 -4.429 15.854 1.00 32.89 172 TYR A CA 1
ATOM 702 C C . TYR A 1 110 ? 13.065 -4.392 16.346 1.00 31.79 172 TYR A C 1
ATOM 703 O O . TYR A 1 110 ? 12.164 -3.983 15.609 1.00 32.05 172 TYR A O 1
ATOM 712 N N . ALA A 1 111 ? 12.849 -4.855 17.576 1.00 32.40 173 ALA A N 1
ATOM 713 C CA . ALA A 1 111 ? 11.495 -4.976 18.119 1.00 31.98 173 ALA A CA 1
ATOM 714 C C . ALA A 1 111 ? 11.160 -3.760 18.961 1.00 32.66 173 ALA A C 1
ATOM 715 O O . ALA A 1 111 ? 11.946 -3.350 19.817 1.00 34.35 173 ALA A O 1
ATOM 717 N N . MET A 1 112 ? 9.990 -3.192 18.699 1.00 32.39 174 MET A N 1
ATOM 718 C CA . MET A 1 112 ? 9.480 -2.063 19.457 1.00 32.53 174 MET A CA 1
ATOM 719 C C . MET A 1 112 ? 8.162 -2.417 20.169 1.00 35.61 174 MET A C 1
ATOM 720 O O . MET A 1 112 ? 7.183 -2.870 19.539 1.00 33.73 174 MET A O 1
ATOM 725 N N . TYR A 1 113 ? 8.150 -2.233 21.484 1.00 35.15 175 TYR A N 1
ATOM 726 C CA . TYR A 1 113 ? 6.941 -2.409 22.280 1.00 38.94 175 TYR A CA 1
ATOM 727 C C . TYR A 1 113 ? 6.168 -1.102 22.294 1.00 39.49 175 TYR A C 1
ATOM 728 O O . TYR A 1 113 ? 6.609 -0.144 22.913 1.00 37.87 175 TYR A O 1
ATOM 737 N N . VAL A 1 114 ? 5.028 -1.060 21.610 1.00 34.26 176 VAL A N 1
ATOM 738 C CA . VAL A 1 114 ? 4.244 0.169 21.547 1.00 36.35 176 VAL A CA 1
ATOM 739 C C . VAL A 1 114 ? 2.743 -0.156 21.410 1.00 40.10 176 VAL A C 1
ATOM 740 O O . VAL A 1 114 ? 2.361 -1.099 20.711 1.00 38.86 176 VAL A O 1
ATOM 744 N N . GLY A 1 115 ? 1.913 0.604 22.128 1.00 48.41 177 GLY A N 1
ATOM 745 C CA . GLY A 1 115 ? 0.464 0.486 22.064 1.00 42.38 177 GLY A CA 1
ATOM 746 C C . GLY A 1 115 ? -0.068 -0.889 22.426 1.00 43.62 177 GLY A C 1
ATOM 747 O O . GLY A 1 115 ? -1.105 -1.308 21.899 1.00 45.42 177 GLY A O 1
ATOM 748 N N . GLY A 1 116 ? 0.641 -1.602 23.295 1.00 40.68 178 GLY A N 1
ATOM 749 C CA . GLY A 1 116 ? 0.195 -2.912 23.726 1.00 36.74 178 GLY A CA 1
ATOM 750 C C . GLY A 1 116 ? 0.567 -4.022 22.770 1.00 37.10 178 GLY A C 1
ATOM 751 O O . GLY A 1 116 ? 0.239 -5.186 23.003 1.00 40.13 178 GLY A O 1
ATOM 752 N N . ARG A 1 117 ? 1.251 -3.676 21.685 1.00 36.03 179 ARG A N 1
ATOM 753 C CA . ARG A 1 117 ? 1.742 -4.690 20.735 1.00 38.00 179 ARG A CA 1
ATOM 754 C C . ARG A 1 117 ? 3.265 -4.631 20.622 1.00 31.67 179 ARG A C 1
ATOM 755 O O . ARG A 1 117 ? 3.903 -3.779 21.225 1.00 35.10 179 ARG A O 1
ATOM 763 N N . VAL A 1 118 ? 3.827 -5.556 19.851 1.00 33.46 180 VAL A N 1
ATOM 764 C CA . VAL A 1 118 ? 5.220 -5.525 19.451 1.00 30.73 180 VAL A CA 1
ATOM 765 C C . VAL A 1 118 ? 5.304 -5.337 17.929 1.00 33.31 180 VAL A C 1
ATOM 766 O O . VAL A 1 118 ? 4.700 -6.095 17.159 1.00 33.27 180 VAL A O 1
ATOM 770 N N . ILE A 1 119 ? 6.044 -4.323 17.497 1.00 30.19 181 ILE A N 1
ATOM 771 C CA . ILE A 1 119 ? 6.387 -4.164 16.092 1.00 28.99 181 ILE A CA 1
ATOM 772 C C . ILE A 1 119 ? 7.855 -4.588 15.863 1.00 29.63 181 ILE A C 1
ATOM 773 O O . ILE A 1 119 ? 8.792 -3.951 16.382 1.00 27.08 181 ILE A O 1
ATOM 778 N N . ASP A 1 120 ? 8.068 -5.632 15.079 1.00 27.15 182 ASP A N 1
ATOM 779 C CA . ASP A 1 120 ? 9.413 -6.159 14.878 1.00 28.27 182 ASP A CA 1
ATOM 780 C C . ASP A 1 120 ? 9.835 -5.983 13.439 1.00 28.62 182 ASP A C 1
ATOM 781 O O . ASP A 1 120 ? 9.156 -6.463 12.538 1.00 27.33 182 ASP A O 1
ATOM 786 N N . ALA A 1 121 ? 10.960 -5.298 13.228 1.00 27.90 183 ALA A N 1
ATOM 787 C CA . ALA A 1 121 ? 11.460 -5.020 11.881 1.00 26.92 183 ALA A CA 1
ATOM 788 C C . ALA A 1 121 ? 12.758 -5.785 11.578 1.00 31.17 183 ALA A C 1
ATOM 789 O O . ALA A 1 121 ? 13.573 -5.333 10.764 1.00 27.59 183 ALA A O 1
ATOM 791 N N . ALA A 1 122 ? 12.942 -6.942 12.223 1.00 29.39 184 ALA A N 1
ATOM 792 C CA . ALA A 1 122 ? 14.162 -7.713 12.030 1.00 32.60 184 ALA A CA 1
ATOM 793 C C . ALA A 1 122 ? 14.186 -8.303 10.624 1.00 30.81 184 ALA A C 1
ATOM 794 O O . ALA A 1 122 ? 15.258 -8.462 10.044 1.00 29.09 184 ALA A O 1
ATOM 796 N N . ARG A 1 123 ? 13.009 -8.609 10.078 1.00 30.20 185 ARG A N 1
ATOM 797 C CA . ARG A 1 123 ? 12.906 -9.186 8.732 1.00 33.74 185 ARG A CA 1
ATOM 798 C C . ARG A 1 123 ? 12.210 -8.231 7.761 1.00 33.98 185 ARG A C 1
ATOM 799 O O . ARG A 1 123 ? 12.639 -8.073 6.617 1.00 36.17 185 ARG A O 1
ATOM 807 N N . LYS A 1 124 ? 11.140 -7.594 8.228 1.00 31.80 186 LYS A N 1
ATOM 808 C CA . LYS A 1 124 ? 10.328 -6.712 7.392 1.00 31.56 186 LYS A CA 1
ATOM 809 C C . LYS A 1 124 ? 10.191 -5.339 8.023 1.00 31.81 186 LYS A C 1
ATOM 810 O O . LYS A 1 124 ? 10.054 -5.234 9.244 1.00 31.12 186 LYS A O 1
ATOM 816 N N . GLY A 1 125 ? 10.199 -4.292 7.202 1.00 29.61 187 GLY A N 1
ATOM 817 C CA . GLY A 1 125 ? 9.922 -2.955 7.696 1.00 31.57 187 GLY A CA 1
ATOM 818 C C . GLY A 1 125 ? 10.322 -1.973 6.627 1.00 29.93 187 GLY A C 1
ATOM 819 O O . GLY A 1 125 ? 10.379 -2.369 5.461 1.00 32.03 187 GLY A O 1
ATOM 820 N N . ASN A 1 126 ? 10.620 -0.729 7.000 1.00 27.49 188 ASN A N 1
ATOM 821 C CA . ASN A 1 126 ? 10.922 0.308 5.994 1.00 31.06 188 ASN A CA 1
ATOM 822 C C . ASN A 1 126 ? 12.214 1.015 6.326 1.00 29.24 188 ASN A C 1
ATOM 823 O O . ASN A 1 126 ? 13.030 0.508 7.130 1.00 30.50 188 ASN A O 1
ATOM 828 N N . LEU A 1 127 ? 12.393 2.199 5.761 1.00 27.68 189 LEU A N 1
ATOM 829 C CA . LEU A 1 127 ? 13.651 2.911 5.934 1.00 27.02 189 LEU A CA 1
ATOM 830 C C . LEU A 1 127 ? 14.014 3.157 7.406 1.00 27.38 189 LEU A C 1
ATOM 831 O O . LEU A 1 127 ? 15.179 3.369 7.731 1.00 27.14 189 LEU A O 1
ATOM 836 N N . THR A 1 128 ? 13.028 3.161 8.296 1.00 24.89 190 THR A N 1
ATOM 837 C CA . THR A 1 128 ? 13.308 3.530 9.677 1.00 25.46 190 THR A CA 1
ATOM 838 C C . THR A 1 128 ? 14.038 2.409 10.407 1.00 25.64 190 THR A C 1
ATOM 839 O O . THR A 1 128 ? 14.673 2.665 11.437 1.00 28.00 190 THR A O 1
ATOM 843 N N . ARG A 1 129 ? 14.013 1.190 9.864 1.00 24.52 191 ARG A N 1
ATOM 844 C CA . ARG A 1 129 ? 14.736 0.084 10.508 1.00 30.37 191 ARG A CA 1
ATOM 845 C C . ARG A 1 129 ? 16.257 0.250 10.414 1.00 29.94 191 ARG A C 1
ATOM 846 O O . ARG A 1 129 ? 16.994 -0.539 11.041 1.00 28.40 191 ARG A O 1
ATOM 854 N N . TYR A 1 130 ? 16.733 1.233 9.642 1.00 24.34 192 TYR A N 1
ATOM 855 C CA . TYR A 1 130 ? 18.174 1.398 9.469 1.00 25.33 192 TYR A CA 1
ATOM 856 C C . TYR A 1 130 ? 18.775 2.438 10.407 1.00 24.56 192 TYR A C 1
ATOM 857 O O . TYR A 1 130 ? 19.975 2.641 10.391 1.00 27.18 192 TYR A O 1
ATOM 866 N N . ILE A 1 131 ? 17.960 3.102 11.220 1.00 26.15 193 ILE A N 1
ATOM 867 C CA . ILE A 1 131 ? 18.491 4.141 12.105 1.00 26.02 193 ILE A CA 1
ATOM 868 C C . ILE A 1 131 ? 19.188 3.543 13.337 1.00 28.51 193 ILE A C 1
ATOM 869 O O . ILE A 1 131 ? 18.583 2.756 14.093 1.00 26.49 193 ILE A O 1
ATOM 874 N N . ASN A 1 132 ? 20.452 3.918 13.539 1.00 25.34 194 ASN A N 1
ATOM 875 C CA . ASN A 1 132 ? 21.246 3.394 14.642 1.00 24.27 194 ASN A CA 1
ATOM 876 C C . ASN A 1 132 ? 21.061 4.162 15.951 1.00 28.56 194 ASN A C 1
ATOM 877 O O . ASN A 1 132 ? 20.388 5.204 16.013 1.00 26.11 194 ASN A O 1
ATOM 882 N N . PHE A 1 133 ? 21.727 3.668 16.985 1.00 29.97 195 PHE A N 1
ATOM 883 C CA . PHE A 1 133 ? 21.497 4.100 18.357 1.00 30.99 195 PHE A CA 1
ATOM 884 C C . PHE A 1 133 ? 22.483 5.158 18.896 1.00 31.34 195 PHE A C 1
ATOM 885 O O . PHE A 1 133 ? 23.715 5.038 18.708 1.00 28.18 195 PHE A O 1
ATOM 893 N N . SER A 1 134 ? 21.954 6.174 19.579 1.00 27.88 196 SER A N 1
ATOM 894 C CA . SER A 1 134 ? 22.781 6.962 20.493 1.00 33.60 196 SER A CA 1
ATOM 895 C C . SER A 1 134 ? 21.930 7.556 21.601 1.00 36.54 196 SER A C 1
ATOM 896 O O . SER A 1 134 ? 20.784 7.949 21.350 1.00 35.13 196 SER A O 1
ATOM 899 N N . ASP A 1 135 ? 22.482 7.652 22.813 1.00 35.13 197 ASP A N 1
ATOM 900 C CA . ASP A 1 135 ? 21.729 8.270 23.903 1.00 38.03 197 ASP A CA 1
ATOM 901 C C . ASP A 1 135 ? 22.389 9.578 24.359 1.00 43.39 197 ASP A C 1
ATOM 902 O O . ASP A 1 135 ? 22.073 10.095 25.435 1.00 43.72 197 ASP A O 1
ATOM 907 N N . SER A 1 136 ? 23.329 10.089 23.569 1.00 39.95 198 SER A N 1
ATOM 908 C CA . SER A 1 136 ? 23.920 11.385 23.883 1.00 43.16 198 SER A CA 1
ATOM 909 C C . SER A 1 136 ? 24.039 12.249 22.643 1.00 35.48 198 SER A C 1
ATOM 910 O O . SER A 1 136 ? 24.203 13.439 22.759 1.00 40.59 198 SER A O 1
ATOM 913 N N . GLN A 1 137 ? 23.928 11.656 21.457 1.00 38.49 199 GLN A N 1
ATOM 914 C CA . GLN A 1 137 ? 23.984 12.433 20.214 1.00 36.44 199 GLN A CA 1
ATOM 915 C C . GLN A 1 137 ? 22.839 12.109 19.238 1.00 34.35 199 GLN A C 1
ATOM 916 O O . GLN A 1 137 ? 22.903 12.393 18.031 1.00 34.09 199 GLN A O 1
ATOM 922 N N . ASP A 1 138 ? 21.773 11.536 19.785 1.00 34.73 200 ASP A N 1
ATOM 923 C CA . ASP A 1 138 ? 20.570 11.273 19.010 1.00 34.19 200 ASP A CA 1
ATOM 924 C C . ASP A 1 138 ? 19.995 12.569 18.433 1.00 34.33 200 ASP A C 1
ATOM 925 O O . ASP A 1 138 ? 19.978 13.612 19.093 1.00 36.76 200 ASP A O 1
ATOM 930 N N . ASN A 1 139 ? 19.545 12.506 17.185 1.00 34.82 201 ASN A N 1
ATOM 931 C CA . ASN A 1 139 ? 19.001 13.687 16.537 1.00 37.87 201 ASN A CA 1
ATOM 932 C C . ASN A 1 139 ? 17.595 13.418 15.993 1.00 35.96 201 ASN A C 1
ATOM 933 O O . ASN A 1 139 ? 17.069 14.176 15.168 1.00 33.90 201 ASN A O 1
ATOM 938 N N . ALA A 1 140 ? 16.994 12.330 16.465 1.00 33.91 202 ALA A N 1
ATOM 939 C CA . ALA A 1 140 ? 15.592 12.021 16.147 1.00 33.27 202 ALA A CA 1
ATOM 940 C C . ALA A 1 140 ? 14.977 11.238 17.291 1.00 32.96 202 ALA A C 1
ATOM 941 O O . ALA A 1 140 ? 15.683 10.836 18.229 1.00 34.29 202 ALA A O 1
ATOM 943 N N . GLU A 1 141 ? 13.665 11.022 17.239 1.00 32.31 203 GLU A N 1
ATOM 944 C CA . GLU A 1 141 ? 13.036 10.296 18.318 1.00 33.11 203 GLU A CA 1
ATOM 945 C C . GLU A 1 141 ? 11.803 9.592 17.812 1.00 34.43 203 GLU A C 1
ATOM 946 O O . GLU A 1 141 ? 11.230 9.981 16.777 1.00 32.90 203 GLU A O 1
ATOM 952 N N . PHE A 1 142 ? 11.413 8.548 18.542 1.00 27.73 204 PHE A N 1
ATOM 953 C CA . PHE A 1 142 ? 10.146 7.881 18.302 1.00 33.83 204 PHE A CA 1
ATOM 954 C C . PHE A 1 142 ? 9.059 8.641 19.028 1.00 30.33 204 PHE A C 1
ATOM 955 O O . PHE A 1 142 ? 9.179 8.904 20.221 1.00 36.44 204 PHE A O 1
ATOM 963 N N . VAL A 1 143 ? 8.022 9.011 18.291 1.00 33.54 205 VAL A N 1
ATOM 964 C CA . VAL A 1 143 ? 6.829 9.643 18.848 1.00 34.97 205 VAL A CA 1
ATOM 965 C C . VAL A 1 143 ? 5.596 8.849 18.510 1.00 34.46 205 VAL A C 1
ATOM 966 O O . VAL A 1 143 ? 5.388 8.450 17.353 1.00 32.98 205 VAL A O 1
ATOM 970 N N . GLU A 1 144 ? 4.779 8.622 19.531 1.00 35.09 206 GLU A N 1
ATOM 971 C CA . GLU A 1 144 ? 3.572 7.831 19.382 1.00 40.57 206 GLU A CA 1
ATOM 972 C C . GLU A 1 144 ? 2.576 8.513 18.439 1.00 37.62 206 GLU A C 1
ATOM 973 O O . GLU A 1 144 ? 2.366 9.718 18.508 1.00 42.79 206 GLU A O 1
ATOM 979 N N . THR A 1 145 ? 2.006 7.748 17.518 1.00 36.54 207 THR A N 1
ATOM 980 C CA . THR A 1 145 ? 1.014 8.304 16.606 1.00 41.54 207 THR A CA 1
ATOM 981 C C . THR A 1 145 ? -0.068 7.256 16.293 1.00 38.99 207 THR A C 1
ATOM 982 O O . THR A 1 145 ? 0.094 6.064 16.580 1.00 39.75 207 THR A O 1
ATOM 986 N N . THR A 1 146 ? -1.174 7.715 15.726 1.00 38.75 208 THR A N 1
ATOM 987 C CA . THR A 1 146 ? -2.285 6.838 15.421 1.00 40.58 208 THR A CA 1
ATOM 988 C C . THR A 1 146 ? -2.268 6.465 13.955 1.00 42.15 208 THR A C 1
ATOM 989 O O . THR A 1 146 ? -2.007 7.313 13.097 1.00 42.97 208 THR A O 1
ATOM 993 N N . LEU A 1 147 ? -2.537 5.188 13.687 1.00 38.80 209 LEU A N 1
ATOM 994 C CA . LEU A 1 147 ? -2.577 4.666 12.335 1.00 44.74 209 LEU A CA 1
ATOM 995 C C . LEU A 1 147 ? -3.701 3.633 12.223 1.00 43.69 209 LEU A C 1
ATOM 996 O O . LEU A 1 147 ? -3.586 2.514 12.729 1.00 40.87 209 LEU A O 1
ATOM 1001 N N . ASN A 1 148 ? -4.783 4.024 11.547 1.00 47.30 210 ASN A N 1
ATOM 1002 C CA . ASN A 1 148 ? -5.976 3.190 11.420 1.00 48.34 210 ASN A CA 1
ATOM 1003 C C . ASN A 1 148 ? -6.422 2.640 12.779 1.00 49.67 210 ASN A C 1
ATOM 1004 O O . ASN A 1 148 ? -6.436 1.425 12.997 1.00 55.87 210 ASN A O 1
ATOM 1009 N N . ARG A 1 149 ? -6.744 3.567 13.684 1.00 51.14 211 ARG A N 1
ATOM 1010 C CA . ARG A 1 149 ? -7.295 3.296 15.022 1.00 59.96 211 ARG A CA 1
ATOM 1011 C C . ARG A 1 149 ? -6.332 2.591 15.994 1.00 56.28 211 ARG A C 1
ATOM 1012 O O . ARG A 1 149 ? -6.702 2.328 17.142 1.00 56.80 211 ARG A O 1
ATOM 1020 N N . LYS A 1 150 ? -5.102 2.314 15.563 1.00 49.37 212 LYS A N 1
ATOM 1021 C CA . LYS A 1 150 ? -4.134 1.673 16.449 1.00 48.50 212 LYS A CA 1
ATOM 1022 C C . LYS A 1 150 ? -2.864 2.509 16.628 1.00 44.49 212 LYS A C 1
ATOM 1023 O O . LYS A 1 150 ? -2.596 3.433 15.850 1.00 45.51 212 LYS A O 1
ATOM 1029 N N . LYS A 1 151 ? -2.103 2.192 17.673 1.00 42.71 213 LYS A N 1
ATOM 1030 C CA . LYS A 1 151 ? -0.980 3.016 18.103 1.00 40.65 213 LYS A CA 1
ATOM 1031 C C . LYS A 1 151 ? 0.380 2.521 17.574 1.00 39.48 213 LYS A C 1
ATOM 1032 O O . LYS A 1 151 ? 0.781 1.393 17.839 1.00 37.54 213 LYS A O 1
ATOM 1038 N N . VAL A 1 152 ? 1.083 3.371 16.816 1.00 37.47 214 VAL A N 1
ATOM 1039 C CA . VAL A 1 152 ? 2.445 3.055 16.361 1.00 36.51 214 VAL A CA 1
ATOM 1040 C C . VAL A 1 152 ? 3.422 4.181 16.682 1.00 33.22 214 VAL A C 1
ATOM 1041 O O . VAL A 1 152 ? 3.069 5.146 17.346 1.00 33.28 214 VAL A O 1
ATOM 1045 N N . ALA A 1 153 ? 4.660 4.070 16.211 1.00 34.75 215 ALA A N 1
ATOM 1046 C CA . ALA A 1 153 ? 5.607 5.174 16.394 1.00 29.95 215 ALA A CA 1
ATOM 1047 C C . ALA A 1 153 ? 5.985 5.864 15.091 1.00 32.25 215 ALA A C 1
ATOM 1048 O O . ALA A 1 153 ? 6.171 5.215 14.064 1.00 32.25 215 ALA A O 1
ATOM 1050 N N . LYS A 1 154 ? 6.075 7.185 15.163 1.00 30.48 216 LYS A N 1
ATOM 1051 C CA . LYS A 1 154 ? 6.650 8.042 14.137 1.00 34.23 216 LYS A CA 1
ATOM 1052 C C . LYS A 1 154 ? 8.086 8.360 14.498 1.00 33.82 216 LYS A C 1
ATOM 1053 O O . LYS A 1 154 ? 8.420 8.424 15.686 1.00 32.77 216 LYS A O 1
ATOM 1059 N N . VAL A 1 155 ? 8.918 8.607 13.487 1.00 32.06 217 VAL A N 1
ATOM 1060 C CA . VAL A 1 155 ? 10.264 9.166 13.699 1.00 34.83 217 VAL A CA 1
ATOM 1061 C C . VAL A 1 155 ? 10.243 10.679 13.379 1.00 34.38 217 VAL A C 1
ATOM 1062 O O . VAL A 1 155 ? 9.962 11.078 12.245 1.00 34.13 217 VAL A O 1
ATOM 1066 N N . ILE A 1 156 ? 10.534 11.520 14.370 1.00 37.33 218 ILE A N 1
ATOM 1067 C CA . ILE A 1 156 ? 10.633 12.976 14.156 1.00 35.61 218 ILE A CA 1
ATOM 1068 C C . ILE A 1 156 ? 12.043 13.467 14.446 1.00 34.35 218 ILE A C 1
ATOM 1069 O O . ILE A 1 156 ? 12.633 13.095 15.458 1.00 33.67 218 ILE A O 1
ATOM 1074 N N . THR A 1 157 ? 12.599 14.300 13.576 1.00 34.73 219 THR A N 1
ATOM 1075 C CA . THR A 1 157 ? 13.934 14.829 13.865 1.00 39.08 219 THR A CA 1
ATOM 1076 C C . THR A 1 157 ? 13.809 15.793 15.057 1.00 41.92 219 THR A C 1
ATOM 1077 O O . THR A 1 157 ? 12.799 16.519 15.159 1.00 42.80 219 THR A O 1
ATOM 1081 N N . THR A 1 158 ? 14.787 15.748 15.972 1.00 35.15 220 THR A N 1
ATOM 1082 C CA . THR A 1 158 ? 14.789 16.565 17.191 1.00 35.83 220 THR A CA 1
ATOM 1083 C C . THR A 1 158 ? 15.781 17.745 17.104 1.00 45.69 220 THR A C 1
ATOM 1084 O O . THR A 1 158 ? 15.968 18.492 18.071 1.00 39.21 220 THR A O 1
ATOM 1088 N N . LYS A 1 159 ? 16.448 17.866 15.962 1.00 41.13 221 LYS A N 1
ATOM 1089 C CA . LYS A 1 159 ? 17.348 18.970 15.706 1.00 43.14 221 LYS A CA 1
ATOM 1090 C C . LYS A 1 159 ? 17.636 19.019 14.201 1.00 45.00 221 LYS A C 1
ATOM 1091 O O . LYS A 1 159 ? 17.308 18.073 13.450 1.00 40.56 221 LYS A O 1
ATOM 1097 N N . ASN A 1 160 ? 18.202 20.138 13.759 1.00 43.16 222 ASN A N 1
ATOM 1098 C CA . ASN A 1 160 ? 18.507 20.329 12.349 1.00 44.00 222 ASN A CA 1
ATOM 1099 C C . ASN A 1 160 ? 19.590 19.334 11.891 1.00 45.15 222 ASN A C 1
ATOM 1100 O O . ASN A 1 160 ? 20.552 19.070 12.617 1.00 41.70 222 ASN A O 1
ATOM 1105 N N . ILE A 1 161 ? 19.406 18.754 10.705 1.00 45.20 223 ILE A N 1
ATOM 1106 C CA . ILE A 1 161 ? 20.334 17.747 10.203 1.00 50.00 223 ILE A CA 1
ATOM 1107 C C . ILE A 1 161 ? 20.915 18.215 8.878 1.00 43.62 223 ILE A C 1
ATOM 1108 O O . ILE A 1 161 ? 20.173 18.485 7.943 1.00 42.01 223 ILE A O 1
ATOM 1113 N N . LYS A 1 162 ? 22.240 18.289 8.799 1.00 41.30 224 LYS A N 1
ATOM 1114 C CA . LYS A 1 162 ? 22.919 18.631 7.553 1.00 42.36 224 LYS A CA 1
ATOM 1115 C C . LYS A 1 162 ? 22.934 17.420 6.627 1.00 43.60 224 LYS A C 1
ATOM 1116 O O . LYS A 1 162 ? 22.988 16.277 7.094 1.00 41.11 224 LYS A O 1
ATOM 1122 N N . ALA A 1 163 ? 22.867 17.671 5.325 1.00 40.01 225 ALA A N 1
ATOM 1123 C CA . ALA A 1 163 ? 23.017 16.619 4.329 1.00 38.90 225 ALA A CA 1
ATOM 1124 C C . ALA A 1 163 ? 24.269 15.785 4.580 1.00 40.71 225 ALA A C 1
ATOM 1125 O O . ALA A 1 163 ? 25.334 16.329 4.890 1.00 37.81 225 ALA A O 1
ATOM 1127 N N . GLY A 1 164 ? 24.126 14.462 4.488 1.00 35.87 226 GLY A N 1
ATOM 1128 C CA . GLY A 1 164 ? 25.250 13.562 4.703 1.00 36.42 226 GLY A CA 1
ATOM 1129 C C . GLY A 1 164 ? 25.510 13.196 6.154 1.00 37.97 226 GLY A C 1
ATOM 1130 O O . GLY A 1 164 ? 26.322 12.310 6.442 1.00 37.80 226 GLY A O 1
ATOM 1131 N N . GLN A 1 165 ? 24.833 13.865 7.080 1.00 32.07 227 GLN A N 1
ATOM 1132 C CA . GLN A 1 165 ? 24.899 13.437 8.474 1.00 37.48 227 GLN A CA 1
ATOM 1133 C C . GLN A 1 165 ? 24.002 12.192 8.732 1.00 34.82 227 GLN A C 1
ATOM 1134 O O . GLN A 1 165 ? 23.015 11.955 8.014 1.00 29.94 227 GLN A O 1
ATOM 1140 N N . GLN A 1 166 ? 24.378 11.395 9.738 1.00 32.34 228 GLN A N 1
ATOM 1141 C CA . GLN A 1 166 ? 23.657 10.160 10.061 1.00 31.84 228 GLN A CA 1
ATOM 1142 C C . GLN A 1 166 ? 22.525 10.417 11.073 1.00 33.54 228 GLN A C 1
ATOM 1143 O O . GLN A 1 166 ? 22.733 11.109 12.090 1.00 27.97 228 GLN A O 1
ATOM 1149 N N . LEU A 1 167 ? 21.346 9.842 10.809 1.00 27.14 229 LEU A N 1
ATOM 1150 C CA . LEU A 1 167 ? 20.255 9.893 11.782 1.00 27.74 229 LEU A CA 1
ATOM 1151 C C . LEU A 1 167 ? 20.528 8.926 12.925 1.00 33.77 229 LEU A C 1
ATOM 1152 O O . LEU A 1 167 ? 20.882 7.751 12.698 1.00 31.60 229 LEU A O 1
ATOM 1157 N N . LEU A 1 168 ? 20.380 9.423 14.153 1.00 31.44 230 LEU A N 1
ATOM 1158 C CA . LEU A 1 168 ? 20.636 8.628 15.345 1.00 28.40 230 LEU A CA 1
ATOM 1159 C C . LEU A 1 168 ? 19.433 8.706 16.277 1.00 37.04 230 LEU A C 1
ATOM 1160 O O . LEU A 1 168 ? 18.718 9.730 16.305 1.00 32.38 230 LEU A O 1
ATOM 1165 N N . ILE A 1 169 ? 19.191 7.638 17.035 1.00 31.77 231 ILE A N 1
ATOM 1166 C CA . ILE A 1 169 ? 17.978 7.600 17.828 1.00 32.92 231 ILE A CA 1
ATOM 1167 C C . ILE A 1 169 ? 18.187 6.866 19.159 1.00 35.79 231 ILE A C 1
ATOM 1168 O O . ILE A 1 169 ? 19.034 5.953 19.264 1.00 36.30 231 ILE A O 1
ATOM 1173 N N . ASN A 1 170 ? 17.461 7.314 20.184 1.00 34.79 232 ASN A N 1
ATOM 1174 C CA . ASN A 1 170 ? 17.538 6.729 21.529 1.00 35.82 232 ASN A CA 1
ATOM 1175 C C . ASN A 1 170 ? 16.323 5.848 21.797 1.00 33.94 232 ASN A C 1
ATOM 1176 O O . ASN A 1 170 ? 15.187 6.292 21.637 1.00 39.57 232 ASN A O 1
ATOM 1181 N N . TYR A 1 171 ? 16.561 4.602 22.188 1.00 34.92 233 TYR A N 1
ATOM 1182 C CA . TYR A 1 171 ? 15.482 3.655 22.497 1.00 42.13 233 TYR A CA 1
ATOM 1183 C C . TYR A 1 171 ? 15.985 2.579 23.464 1.00 43.71 233 TYR A C 1
ATOM 1184 O O . TYR A 1 171 ? 17.197 2.469 23.715 1.00 46.67 233 TYR A O 1
ATOM 1193 N N . ASN A 1 172 ? 15.058 1.780 23.985 1.00 42.35 234 ASN A N 1
ATOM 1194 C CA . ASN A 1 172 ? 15.380 0.708 24.919 1.00 44.64 234 ASN A CA 1
ATOM 1195 C C . ASN A 1 172 ? 16.092 -0.456 24.230 1.00 43.22 234 ASN A C 1
ATOM 1196 O O . ASN A 1 172 ? 15.490 -1.205 23.450 1.00 46.60 234 ASN A O 1
ATOM 1201 N N . THR A 1 173 ? 17.376 -0.614 24.529 1.00 43.81 235 THR A N 1
ATOM 1202 C CA . THR A 1 173 ? 18.200 -1.631 23.865 1.00 46.38 235 THR A CA 1
ATOM 1203 C C . THR A 1 173 ? 18.145 -3.006 24.555 1.00 41.54 235 THR A C 1
ATOM 1204 O O . THR A 1 173 ? 18.929 -3.891 24.235 1.00 41.54 235 THR A O 1
ATOM 1208 N N . TYR A 1 174 ? 17.214 -3.165 25.494 1.00 46.62 236 TYR A N 1
ATOM 1209 C CA . TYR A 1 174 ? 16.991 -4.419 26.233 1.00 48.37 236 TYR A CA 1
ATOM 1210 C C . TYR A 1 174 ? 18.253 -5.168 26.683 1.00 48.56 236 TYR A C 1
ATOM 1211 O O . TYR A 1 174 ? 18.956 -4.707 27.571 1.00 51.08 236 TYR A O 1
ATOM 1220 N N . GLU A 1 175 ? 18.531 -6.314 26.069 1.00 48.45 237 GLU A N 1
ATOM 1221 C CA . GLU A 1 175 ? 19.595 -7.214 26.522 1.00 51.43 237 GLU A CA 1
ATOM 1222 C C . GLU A 1 175 ? 20.916 -7.037 25.775 1.00 49.97 237 GLU A C 1
ATOM 1223 O O . GLU A 1 175 ? 21.883 -7.757 26.023 1.00 50.09 237 GLU A O 1
ATOM 1229 N N . GLU A 1 176 ? 20.960 -6.079 24.858 1.00 54.25 238 GLU A N 1
ATOM 1230 C CA . GLU A 1 176 ? 22.118 -5.916 23.979 1.00 50.77 238 GLU A CA 1
ATOM 1231 C C . GLU A 1 176 ? 23.343 -5.339 24.661 1.00 43.81 238 GLU A C 1
ATOM 1232 O O . GLU A 1 176 ? 24.425 -5.393 24.094 1.00 42.95 238 GLU A O 1
ATOM 1238 N N . GLN A 1 177 ? 23.157 -4.806 25.866 1.00 41.85 239 GLN A N 1
ATOM 1239 C CA . GLN A 1 177 ? 24.241 -4.207 26.645 1.00 43.88 239 GLN A CA 1
ATOM 1240 C C . GLN A 1 177 ? 25.024 -3.210 25.780 1.00 42.52 239 GLN A C 1
ATOM 1241 O O . GLN A 1 177 ? 26.263 -3.311 25.621 1.00 36.59 239 GLN A O 1
ATOM 1247 N N . ALA A 1 178 ? 24.250 -2.281 25.207 1.00 37.60 240 ALA A N 1
ATOM 1248 C CA . ALA A 1 178 ? 24.726 -1.213 24.351 1.00 35.23 240 ALA A CA 1
ATOM 1249 C C . ALA A 1 178 ? 25.929 -0.448 24.955 1.00 37.95 240 ALA A C 1
ATOM 1250 O O . ALA A 1 178 ? 26.949 -0.244 24.285 1.00 32.25 240 ALA A O 1
ATOM 1252 N N . SER A 1 179 ? 25.800 -0.025 26.214 1.00 35.87 241 SER A N 1
ATOM 1253 C CA . SER A 1 179 ? 26.875 0.700 26.892 1.00 35.57 241 SER A CA 1
ATOM 1254 C C . SER A 1 179 ? 28.195 -0.082 26.877 1.00 34.14 241 SER A C 1
ATOM 1255 O O . SER A 1 179 ? 29.259 0.519 26.762 1.00 38.35 241 SER A O 1
ATOM 1258 N N . ARG A 1 180 ? 28.129 -1.409 26.986 1.00 35.60 242 ARG A N 1
ATOM 1259 C CA . ARG A 1 180 ? 29.326 -2.244 26.962 1.00 32.38 242 ARG A CA 1
ATOM 1260 C C . ARG A 1 180 ? 29.872 -2.540 25.551 1.00 33.83 242 ARG A C 1
ATOM 1261 O O . ARG A 1 180 ? 31.087 -2.702 25.395 1.00 32.54 242 ARG A O 1
ATOM 1269 N N . TYR A 1 181 ? 29.000 -2.648 24.543 1.00 29.86 243 TYR A N 1
ATOM 1270 C CA . TYR A 1 181 ? 29.412 -3.269 23.270 1.00 32.27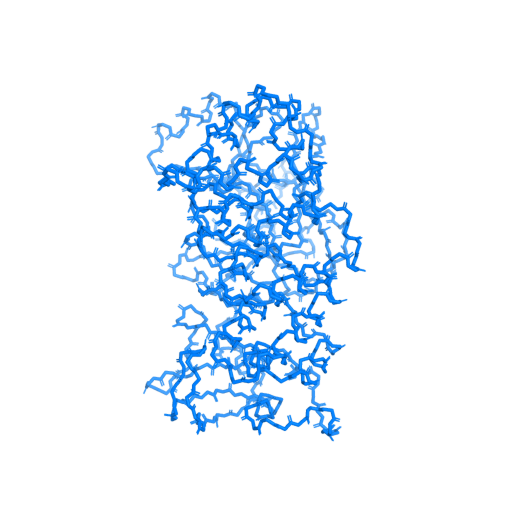 243 TYR A CA 1
ATOM 1271 C C . TYR A 1 181 ? 29.208 -2.443 22.009 1.00 29.00 243 TYR A C 1
ATOM 1272 O O . TYR A 1 181 ? 29.799 -2.766 20.980 1.00 29.24 243 TYR A O 1
ATOM 1281 N N . TYR A 1 182 ? 28.367 -1.412 22.060 1.00 27.26 244 TYR A N 1
ATOM 1282 C CA . TYR A 1 182 ? 28.157 -0.572 20.879 1.00 28.51 244 TYR A CA 1
ATOM 1283 C C . TYR A 1 182 ? 29.321 0.400 20.645 1.00 28.95 244 TYR A C 1
ATOM 1284 O O . TYR A 1 182 ? 30.116 0.664 21.565 1.00 26.01 244 TYR A O 1
ATOM 1293 N N . TYR A 1 183 ? 29.392 0.934 19.423 1.00 26.76 245 TYR A N 1
ATOM 1294 C CA . TYR A 1 183 ? 30.194 2.112 19.167 1.00 29.32 245 TYR A CA 1
ATOM 1295 C C . TYR A 1 183 ? 29.449 3.339 19.679 1.00 32.67 245 TYR A C 1
ATOM 1296 O O . TYR A 1 183 ? 28.186 3.388 19.689 1.00 30.62 245 TYR A O 1
ATOM 1305 N N . PHE A 1 184 ? 30.219 4.327 20.114 1.00 29.43 246 PHE A N 1
ATOM 1306 C CA . PHE A 1 184 ? 29.664 5.646 20.371 1.00 33.81 246 PHE A CA 1
ATOM 1307 C C . PHE A 1 184 ? 29.592 6.393 19.059 1.00 30.19 246 PHE A C 1
ATOM 1308 O O . PHE A 1 184 ? 30.550 7.020 18.647 1.00 32.88 246 PHE A O 1
ATOM 1316 N N . LEU A 1 185 ? 28.450 6.302 18.397 1.00 31.48 247 LEU A N 1
ATOM 1317 C CA . LEU A 1 185 ? 28.279 6.908 17.081 1.00 31.82 247 LEU A CA 1
ATOM 1318 C C . LEU A 1 185 ? 28.066 8.426 17.150 1.00 37.43 247 LEU A C 1
ATOM 1319 O O . LEU A 1 185 ? 27.429 8.925 18.092 1.00 33.13 247 LEU A O 1
ATOM 1324 N N . ASN A 1 186 ? 28.607 9.123 16.142 1.00 33.96 248 ASN A N 1
ATOM 1325 C CA . ASN A 1 186 ? 28.472 10.574 15.944 1.00 38.68 248 ASN A CA 1
ATOM 1326 C C . ASN A 1 186 ? 27.670 10.812 14.672 1.00 34.06 248 ASN A C 1
ATOM 1327 O O . ASN A 1 186 ? 27.670 9.972 13.771 1.00 31.61 248 ASN A O 1
ATOM 1332 N N . PRO A 1 187 ? 26.998 11.955 14.571 1.00 34.26 249 PRO A N 1
ATOM 1333 C CA . PRO A 1 187 ? 26.280 12.201 13.312 1.00 32.53 249 PRO A CA 1
ATOM 1334 C C . PRO A 1 187 ? 27.208 12.348 12.096 1.00 35.08 249 PRO A C 1
ATOM 1335 O O . PRO A 1 187 ? 26.748 12.136 10.957 1.00 35.39 249 PRO A O 1
ATOM 1339 N N . GLY A 1 188 ? 28.476 12.696 12.327 1.00 34.18 250 GLY A N 1
ATOM 1340 C CA . GLY A 1 188 ? 29.456 12.785 11.248 1.00 34.30 250 GLY A CA 1
ATOM 1341 C C . GLY A 1 188 ? 30.164 11.469 10.924 1.00 34.38 250 GLY A C 1
ATOM 1342 O O . GLY A 1 188 ? 31.141 11.474 10.186 1.00 35.60 250 GLY A O 1
ATOM 1343 N N . ASP A 1 189 ? 29.688 10.351 11.478 1.00 32.70 251 ASP A N 1
ATOM 1344 C CA . ASP A 1 189 ? 30.246 9.022 11.147 1.00 36.62 251 ASP A CA 1
ATOM 1345 C C . ASP A 1 189 ? 29.602 8.485 9.884 1.00 32.30 251 ASP A C 1
ATOM 1346 O O . ASP A 1 189 ? 28.419 8.130 9.904 1.00 28.65 251 ASP A O 1
ATOM 1351 N N . GLY A 1 190 ? 30.368 8.410 8.793 1.00 32.36 252 GLY A N 1
ATOM 1352 C CA . GLY A 1 190 ? 29.772 8.091 7.499 1.00 30.45 252 GLY A CA 1
ATOM 1353 C C . GLY A 1 190 ? 30.154 6.758 6.851 1.00 30.37 252 GLY A C 1
ATOM 1354 O O . GLY A 1 190 ? 30.586 5.812 7.524 1.00 26.22 252 GLY A O 1
ATOM 1355 N N . TRP A 1 191 ? 29.999 6.713 5.526 1.00 29.35 253 TRP A N 1
ATOM 1356 C CA . TRP A 1 191 ? 30.248 5.524 4.727 1.00 29.70 253 TRP A CA 1
ATOM 1357 C C . TRP A 1 191 ? 31.683 5.471 4.210 1.00 32.30 253 TRP A C 1
ATOM 1358 O O . TRP A 1 191 ? 32.128 4.428 3.732 1.00 36.92 253 TRP A O 1
ATOM 1369 N N . LEU A 1 192 ? 32.404 6.587 4.295 1.00 30.71 254 LEU A N 1
ATOM 1370 C CA . LEU A 1 192 ? 33.799 6.661 3.829 1.00 35.59 254 LEU A CA 1
ATOM 1371 C C . LEU A 1 192 ? 34.792 6.024 4.799 1.00 30.57 254 LEU A C 1
ATOM 1372 O O . LEU A 1 192 ? 34.635 6.146 6.024 1.00 29.43 254 LEU A O 1
ATOM 1377 N N . SER A 1 193 ? 35.829 5.376 4.256 1.00 33.80 255 SER A N 1
ATOM 1378 C CA . SER A 1 193 ? 36.946 4.885 5.088 1.00 30.97 255 SER A CA 1
ATOM 1379 C C . SER A 1 193 ? 37.807 6.063 5.513 1.00 31.65 255 SER A C 1
ATOM 1380 O O . SER A 1 193 ? 37.606 7.198 5.051 1.00 29.49 255 SER A O 1
ATOM 1383 N N . ALA A 1 194 ? 38.749 5.805 6.409 1.00 27.72 256 ALA A N 1
ATOM 1384 C CA . ALA A 1 194 ? 39.624 6.863 6.887 1.00 33.50 256 ALA A CA 1
ATOM 1385 C C . ALA A 1 194 ? 40.514 7.351 5.743 1.00 35.41 256 ALA A C 1
ATOM 1386 O O . ALA A 1 194 ? 40.790 8.548 5.612 1.00 35.47 256 ALA A O 1
ATOM 1388 N N . GLN A 1 195 ? 40.965 6.397 4.939 1.00 37.23 257 GLN A N 1
ATOM 1389 C CA . GLN A 1 195 ? 41.790 6.672 3.786 1.00 38.48 257 GLN A CA 1
ATOM 1390 C C . GLN A 1 195 ? 41.012 7.526 2.780 1.00 41.61 257 GLN A C 1
ATOM 1391 O O . GLN A 1 195 ? 41.549 8.517 2.327 1.00 40.65 257 GLN A O 1
ATOM 1397 N N . GLU A 1 196 ? 39.750 7.188 2.477 1.00 36.63 258 GLU A N 1
ATOM 1398 C CA . GLU A 1 196 ? 38.940 8.002 1.565 1.00 33.33 258 GLU A CA 1
ATOM 1399 C C . GLU A 1 196 ? 38.630 9.353 2.183 1.00 36.90 258 GLU A C 1
ATOM 1400 O O . GLU A 1 196 ? 38.495 10.354 1.484 1.00 35.82 258 GLU A O 1
ATOM 1406 N N . PHE A 1 197 ? 38.508 9.376 3.504 1.00 34.83 259 PHE A N 1
ATOM 1407 C CA . PHE A 1 197 ? 38.211 10.607 4.219 1.00 36.89 259 PHE A CA 1
ATOM 1408 C C . PHE A 1 197 ? 39.383 11.561 4.071 1.00 41.59 259 PHE A C 1
ATOM 1409 O O . PHE A 1 197 ? 39.208 12.771 3.800 1.00 40.32 259 PHE A O 1
ATOM 1417 N N . TYR A 1 198 ? 40.581 11.009 4.237 1.00 37.98 260 TYR A N 1
ATOM 1418 C CA . TYR A 1 198 ? 41.790 11.817 4.147 1.00 41.42 260 TYR A CA 1
ATOM 1419 C C . TYR A 1 198 ? 41.986 12.426 2.775 1.00 43.95 260 TYR A C 1
ATOM 1420 O O . TYR A 1 198 ? 42.376 13.585 2.674 1.00 41.00 260 TYR A O 1
ATOM 1429 N N . GLN A 1 199 ? 41.643 11.683 1.723 1.00 42.84 261 GLN A N 1
ATOM 1430 C CA . GLN A 1 199 ? 42.002 12.157 0.384 1.00 47.58 261 GLN A CA 1
ATOM 1431 C C . GLN A 1 199 ? 40.986 13.228 0.010 1.00 47.02 261 GLN A C 1
ATOM 1432 O O . GLN A 1 199 ? 41.265 14.068 -0.834 1.00 44.33 261 GLN A O 1
ATOM 1438 N N . THR A 1 200 ? 39.788 13.144 0.601 1.00 41.39 262 THR A N 1
ATOM 1439 C CA . THR A 1 200 ? 38.767 14.164 0.419 1.00 45.31 262 THR A CA 1
ATOM 1440 C C . THR A 1 200 ? 39.239 15.504 0.993 1.00 43.92 262 THR A C 1
ATOM 1441 O O . THR A 1 200 ? 39.006 16.548 0.400 1.00 44.37 262 THR A O 1
ATOM 1445 N N . TYR A 1 201 ? 39.909 15.470 2.141 1.00 42.19 263 TYR A N 1
ATOM 1446 C CA . TYR A 1 201 ? 40.425 16.696 2.749 1.00 44.42 263 TYR A CA 1
ATOM 1447 C C . TYR A 1 201 ? 41.945 16.777 2.667 1.00 44.03 263 TYR A C 1
ATOM 1448 O O . TYR A 1 201 ? 42.584 17.454 3.473 1.00 43.02 263 TYR A O 1
ATOM 1457 N N . GLN A 1 202 ? 42.507 16.111 1.664 1.00 44.78 264 GLN A N 1
ATOM 1458 C CA . GLN A 1 202 ? 43.961 15.995 1.516 1.00 51.58 264 GLN A CA 1
ATOM 1459 C C . GLN A 1 202 ? 44.744 17.309 1.656 1.00 49.25 264 GLN A C 1
ATOM 1460 O O . GLN A 1 202 ? 45.815 17.324 2.265 1.00 47.78 264 GLN A O 1
ATOM 1466 N N . SER A 1 203 ? 44.203 18.400 1.114 1.00 45.66 265 SER A N 1
ATOM 1467 C CA . SER A 1 203 ? 44.906 19.684 1.092 1.00 45.01 265 SER A CA 1
ATOM 1468 C C . SER A 1 203 ? 45.049 20.320 2.477 1.00 45.43 265 SER A C 1
ATOM 1469 O O . SER A 1 203 ? 45.899 21.181 2.683 1.00 44.30 265 SER A O 1
ATOM 1472 N N . GLN A 1 204 ? 44.217 19.884 3.423 1.00 50.00 266 GLN A N 1
ATOM 1473 C CA . GLN A 1 204 ? 44.217 20.438 4.784 1.00 46.81 266 GLN A CA 1
ATOM 1474 C C . GLN A 1 204 ? 45.133 19.660 5.712 1.00 43.58 266 GLN A C 1
ATOM 1475 O O . GLN A 1 204 ? 45.455 20.116 6.819 1.00 39.68 266 GLN A O 1
ATOM 1481 N N . TYR A 1 205 ? 45.556 18.489 5.251 1.00 37.77 267 TYR A N 1
ATOM 1482 C CA . TYR A 1 205 ? 46.319 17.581 6.093 1.00 42.81 267 TYR A CA 1
ATOM 1483 C C . TYR A 1 205 ? 47.819 17.506 5.781 1.00 42.69 267 TYR A C 1
ATOM 1484 O O . TYR A 1 205 ? 48.255 17.693 4.638 1.00 43.91 267 TYR A O 1
ATOM 1493 N N . ARG A 1 206 ? 48.597 17.196 6.814 1.00 46.46 268 ARG A N 1
ATOM 1494 C CA . ARG A 1 206 ? 50.039 17.011 6.679 1.00 46.26 268 ARG A CA 1
ATOM 1495 C C . ARG A 1 206 ? 50.508 15.954 7.675 1.00 42.13 268 ARG A C 1
ATOM 1496 O O . ARG A 1 206 ? 50.106 15.965 8.833 1.00 38.63 268 ARG A O 1
ATOM 1504 N N . LEU A 1 207 ? 51.352 15.040 7.214 1.00 41.55 269 LEU A N 1
ATOM 1505 C CA . LEU A 1 207 ? 51.893 14.004 8.080 1.00 40.61 269 LEU A CA 1
ATOM 1506 C C . LEU A 1 207 ? 52.940 14.593 9.023 1.00 46.17 269 LEU A C 1
ATOM 1507 O O . LEU A 1 207 ? 53.863 15.272 8.576 1.00 51.23 269 LEU A O 1
ATOM 1512 N N . GLU A 1 208 ? 52.797 14.340 10.323 1.00 45.50 270 GLU A N 1
ATOM 1513 C CA . GLU A 1 208 ? 53.727 14.844 11.331 1.00 42.75 270 GLU A CA 1
ATOM 1514 C C . GLU A 1 208 ? 54.202 13.701 12.206 1.00 45.23 270 GLU A C 1
ATOM 1515 O O . GLU A 1 208 ? 53.620 12.622 12.197 1.00 44.00 270 GLU A O 1
ATOM 1521 N N . GLN A 1 209 ? 55.264 13.929 12.962 1.00 50.12 271 GLN A N 1
ATOM 1522 C CA . GLN A 1 209 ? 55.665 12.986 13.999 1.00 50.24 271 GLN A CA 1
ATOM 1523 C C . GLN A 1 209 ? 55.341 13.604 15.330 1.00 49.89 271 GLN A C 1
ATOM 1524 O O . GLN A 1 209 ? 55.512 14.807 15.513 1.00 54.14 271 GLN A O 1
ATOM 1530 N N . MET A 1 210 ? 54.873 12.790 16.261 1.00 50.87 272 MET A N 1
ATOM 1531 C CA . MET A 1 210 ? 54.514 13.297 17.571 1.00 51.21 272 MET A CA 1
ATOM 1532 C C . MET A 1 210 ? 55.752 13.814 18.280 1.00 54.17 272 MET A C 1
ATOM 1533 O O . MET A 1 210 ? 56.712 13.061 18.503 1.00 51.05 272 MET A O 1
ATOM 1538 N N . PRO A 1 211 ? 55.722 15.110 18.638 1.00 57.64 273 PRO A N 1
ATOM 1539 C CA . PRO A 1 211 ? 56.840 15.804 19.294 1.00 62.51 273 PRO A CA 1
ATOM 1540 C C . PRO A 1 211 ? 56.998 15.378 20.764 1.00 57.43 273 PRO A C 1
ATOM 1541 O O . PRO A 1 211 ? 58.052 15.609 21.357 1.00 60.17 273 PRO A O 1
ATOM 1545 N N . TYR A 1 212 ? 55.969 14.750 21.325 1.00 52.41 274 TYR A N 1
ATOM 1546 C CA . TYR A 1 212 ? 56.018 14.251 22.696 1.00 57.06 274 TYR A CA 1
ATOM 1547 C C . TYR A 1 212 ? 54.947 13.189 22.913 1.00 54.71 274 TYR A C 1
ATOM 1548 O O . TYR A 1 212 ? 54.131 12.943 22.030 1.00 52.90 274 TYR A O 1
ATOM 1557 N N . ASN A 1 213 ? 54.939 12.565 24.085 1.00 50.65 275 ASN A N 1
ATOM 1558 C CA . ASN A 1 213 ? 53.910 11.588 24.375 1.00 48.92 275 ASN A CA 1
ATOM 1559 C C . ASN A 1 213 ? 52.559 12.249 24.663 1.00 53.56 275 ASN A C 1
ATOM 1560 O O . ASN A 1 213 ? 52.495 13.374 25.156 1.00 55.84 275 ASN A O 1
ATOM 1565 N N . LEU A 1 214 ? 51.481 11.550 24.334 1.00 49.15 276 LEU A N 1
ATOM 1566 C CA . LEU A 1 214 ? 50.151 11.964 24.744 1.00 49.39 276 LEU A CA 1
ATOM 1567 C C . LEU A 1 214 ? 49.394 10.743 25.181 1.00 50.07 276 LEU A C 1
ATOM 1568 O O . LEU A 1 214 ? 48.728 10.111 24.358 1.00 51.16 276 LEU A O 1
ATOM 1573 N N . GLU A 1 215 ? 49.474 10.399 26.462 1.00 52.84 277 GLU A N 1
ATOM 1574 C CA . GLU A 1 215 ? 48.866 9.153 26.906 1.00 53.39 277 GLU A CA 1
ATOM 1575 C C . GLU A 1 215 ? 47.349 9.218 26.826 1.00 51.36 277 GLU A C 1
ATOM 1576 O O . GLU A 1 215 ? 46.693 8.190 26.671 1.00 57.36 277 GLU A O 1
ATOM 1582 N N . GLY A 1 216 ? 46.802 10.430 26.890 1.00 48.03 278 GLY A N 1
ATOM 1583 C CA . GLY A 1 216 ? 45.378 10.633 26.719 1.00 42.61 278 GLY A CA 1
ATOM 1584 C C . GLY A 1 216 ? 44.838 10.067 25.419 1.00 45.16 278 GLY A C 1
ATOM 1585 O O . GLY A 1 216 ? 43.690 9.607 25.375 1.00 40.49 278 GLY A O 1
ATOM 1586 N N . PHE A 1 217 ? 45.641 10.096 24.355 1.00 39.70 279 PHE A N 1
ATOM 1587 C CA . PHE A 1 217 ? 45.178 9.541 23.086 1.00 43.03 279 PHE A CA 1
ATOM 1588 C C . PHE A 1 217 ? 45.997 8.337 22.613 1.00 40.21 279 PHE A C 1
ATOM 1589 O O . PHE A 1 217 ? 46.054 8.057 21.418 1.00 41.29 279 PHE A O 1
ATOM 1597 N N . ASP A 1 218 ? 46.591 7.614 23.560 1.00 44.31 280 ASP A N 1
ATOM 1598 C CA . ASP A 1 218 ? 47.428 6.447 23.263 1.00 46.07 280 ASP A CA 1
ATOM 1599 C C . ASP A 1 218 ? 48.459 6.725 22.152 1.00 49.18 280 ASP A C 1
ATOM 1600 O O . ASP A 1 218 ? 48.609 5.932 21.215 1.00 43.56 280 ASP A O 1
ATOM 1605 N N . LEU A 1 219 ? 49.151 7.863 22.266 1.00 46.14 281 LEU A N 1
ATOM 1606 C CA . LEU A 1 219 ? 50.211 8.245 21.333 1.00 42.45 281 LEU A CA 1
ATOM 1607 C C . LEU A 1 219 ? 51.558 8.382 22.028 1.00 43.01 281 LEU A C 1
ATOM 1608 O O . LEU A 1 219 ? 51.633 8.847 23.164 1.00 42.93 281 LEU A O 1
ATOM 1613 N N . LYS A 1 220 ? 52.627 7.992 21.341 1.00 48.93 282 LYS A N 1
ATOM 1614 C CA . LYS A 1 220 ? 53.983 8.166 21.880 1.00 50.50 282 LYS A CA 1
ATOM 1615 C C . LYS A 1 220 ? 54.798 9.024 20.945 1.00 48.78 282 LYS A C 1
ATOM 1616 O O . LYS A 1 220 ? 54.470 9.147 19.765 1.00 49.15 282 LYS A O 1
ATOM 1622 N N . ALA A 1 221 ? 55.852 9.638 21.473 1.00 55.90 283 ALA A N 1
ATOM 1623 C CA . ALA A 1 221 ? 56.740 10.464 20.649 1.00 56.57 283 ALA A CA 1
ATOM 1624 C C . ALA A 1 221 ? 57.256 9.654 19.456 1.00 50.30 283 ALA A C 1
ATOM 1625 O O . ALA A 1 221 ? 57.723 8.523 19.611 1.00 49.85 283 ALA A O 1
ATOM 1627 N N . GLY A 1 222 ? 57.139 10.216 18.262 1.00 51.15 284 GLY A N 1
ATOM 1628 C CA . GLY A 1 222 ? 57.571 9.496 17.083 1.00 52.59 284 GLY A CA 1
ATOM 1629 C C . GLY A 1 222 ? 56.452 8.810 16.312 1.00 55.18 284 GLY A C 1
ATOM 1630 O O . GLY A 1 222 ? 56.663 8.442 15.150 1.00 52.56 284 GLY A O 1
ATOM 1631 N N . ASP A 1 223 ? 55.284 8.624 16.943 1.00 51.14 285 ASP A N 1
ATOM 1632 C CA . ASP A 1 223 ? 54.099 8.120 16.242 1.00 48.84 285 ASP A CA 1
ATOM 1633 C C . ASP A 1 223 ? 53.744 9.104 15.140 1.00 47.77 285 ASP A C 1
ATOM 1634 O O . ASP A 1 223 ? 53.866 10.327 15.329 1.00 49.73 285 ASP A O 1
ATOM 1639 N N . ARG A 1 224 ? 53.328 8.591 13.989 1.00 43.45 286 ARG A N 1
ATOM 1640 C CA . ARG A 1 224 ? 52.964 9.474 12.898 1.00 43.43 286 ARG A CA 1
ATOM 1641 C C . ARG A 1 224 ? 51.467 9.775 12.936 1.00 42.39 286 ARG A C 1
ATOM 1642 O O . ARG A 1 224 ? 50.622 8.879 13.106 1.00 37.40 286 ARG A O 1
ATOM 1650 N N . VAL A 1 225 ? 51.144 11.055 12.802 1.00 39.09 287 VAL A N 1
ATOM 1651 C CA . VAL A 1 225 ? 49.760 11.505 12.858 1.00 35.35 287 VAL A CA 1
ATOM 1652 C C . VAL A 1 225 ? 49.490 12.539 11.768 1.00 38.06 287 VAL A C 1
ATOM 1653 O O . VAL A 1 225 ? 50.238 13.522 11.627 1.00 40.16 287 VAL A O 1
ATOM 1657 N N . LEU A 1 226 ? 48.436 12.311 10.989 1.00 35.01 288 LEU A N 1
ATOM 1658 C CA . LEU A 1 226 ? 47.988 13.288 10.012 1.00 35.17 288 LEU A CA 1
ATOM 1659 C C . LEU A 1 226 ? 47.211 14.359 10.744 1.00 36.88 288 LEU A C 1
ATOM 1660 O O . LEU A 1 226 ? 46.265 14.046 11.461 1.00 32.74 288 LEU A O 1
ATOM 1665 N N . MET A 1 227 ? 47.611 15.620 10.576 1.00 36.76 289 MET A N 1
ATOM 1666 C CA . MET A 1 227 ? 46.916 16.692 11.249 1.00 34.96 289 MET A CA 1
ATOM 1667 C C . MET A 1 227 ? 46.881 17.977 10.435 1.00 40.51 289 MET A C 1
ATOM 1668 O O . MET A 1 227 ? 47.612 18.147 9.457 1.00 40.18 289 MET A O 1
ATOM 1673 N N . THR A 1 228 ? 45.992 18.870 10.854 1.00 40.29 290 THR A N 1
ATOM 1674 C CA . THR A 1 228 ? 45.778 20.154 10.195 1.00 47.52 290 THR A CA 1
ATOM 1675 C C . THR A 1 228 ? 46.627 21.265 10.819 1.00 39.62 290 THR A C 1
ATOM 1676 O O . THR A 1 228 ? 47.320 21.049 11.823 1.00 39.27 290 THR A O 1
ATOM 1680 N N . GLN A 1 229 ? 46.535 22.456 10.241 1.00 39.50 291 GLN A N 1
ATOM 1681 C CA . GLN A 1 229 ? 47.179 23.616 10.822 1.00 41.89 291 GLN A CA 1
ATOM 1682 C C . GLN A 1 229 ? 46.706 23.853 12.259 1.00 41.87 291 GLN A C 1
ATOM 1683 O O . GLN A 1 229 ? 47.533 24.007 13.164 1.00 42.49 291 GLN A O 1
ATOM 1689 N N . ILE A 1 230 ? 45.386 23.884 12.467 1.00 43.23 292 ILE A N 1
ATOM 1690 C CA . ILE A 1 230 ? 44.820 24.058 13.805 1.00 39.19 292 ILE A CA 1
ATOM 1691 C C . ILE A 1 230 ? 45.333 22.980 14.757 1.00 37.56 292 ILE A C 1
ATOM 1692 O O . ILE A 1 230 ? 45.689 23.256 15.897 1.00 35.76 292 ILE A O 1
ATOM 1697 N N . GLY A 1 231 ? 45.382 21.747 14.270 1.00 37.72 293 GLY A N 1
ATOM 1698 C CA . GLY A 1 231 ? 45.931 20.664 15.057 1.00 40.39 293 GLY A CA 1
ATOM 1699 C C . GLY A 1 231 ? 47.349 20.951 15.509 1.00 41.00 293 GLY A C 1
ATOM 1700 O O . GLY A 1 231 ? 47.673 20.847 16.706 1.00 37.59 293 GLY A O 1
ATOM 1701 N N . ARG A 1 232 ? 48.196 21.314 14.544 1.00 41.72 294 ARG A N 1
ATOM 1702 C CA . ARG A 1 232 ? 49.598 21.646 14.805 1.00 39.66 294 ARG A CA 1
ATOM 1703 C C . ARG A 1 232 ? 49.695 22.750 15.846 1.00 38.84 294 ARG A C 1
ATOM 1704 O O . ARG A 1 232 ? 50.521 22.675 16.765 1.00 37.84 294 ARG A O 1
ATOM 1712 N N . ILE A 1 233 ? 48.845 23.766 15.702 1.00 36.60 295 ILE A N 1
ATOM 1713 C CA . ILE A 1 233 ? 48.828 24.865 16.649 1.00 37.60 295 ILE A CA 1
ATOM 1714 C C . ILE A 1 233 ? 48.471 24.397 18.069 1.00 41.77 295 ILE A C 1
ATOM 1715 O O . ILE A 1 233 ? 49.105 24.823 19.042 1.00 42.22 295 ILE A O 1
ATOM 1720 N N . ILE A 1 234 ? 47.481 23.512 18.194 1.00 35.99 296 ILE A N 1
ATOM 1721 C CA . ILE A 1 234 ? 47.142 22.968 19.503 1.00 37.25 296 ILE A CA 1
ATOM 1722 C C . ILE A 1 234 ? 48.339 22.223 20.104 1.00 39.67 296 ILE A C 1
ATOM 1723 O O . ILE A 1 234 ? 48.681 22.445 21.264 1.00 38.77 296 ILE A O 1
ATOM 1728 N N . LEU A 1 235 ? 48.991 21.355 19.328 1.00 36.74 297 LEU A N 1
ATOM 1729 C CA . LEU A 1 235 ? 50.121 20.587 19.868 1.00 42.54 297 LEU A CA 1
ATOM 1730 C C . LEU A 1 235 ? 51.336 21.464 20.190 1.00 43.13 297 LEU A C 1
ATOM 1731 O O . LEU A 1 235 ? 52.180 21.092 21.013 1.00 37.73 297 LEU A O 1
ATOM 1736 N N . ALA A 1 236 ? 51.423 22.628 19.550 1.00 40.06 298 ALA A N 1
ATOM 1737 C CA . ALA A 1 236 ? 52.511 23.572 19.837 1.00 45.12 298 ALA A CA 1
ATOM 1738 C C . ALA A 1 236 ? 52.205 24.471 21.037 1.00 48.28 298 ALA A C 1
ATOM 1739 O O . ALA A 1 236 ? 53.073 25.233 21.483 1.00 48.12 298 ALA A O 1
ATOM 1741 N N . ASN A 1 237 ? 50.977 24.380 21.556 1.00 45.76 299 ASN A N 1
ATOM 1742 C CA . ASN A 1 237 ? 50.519 25.277 22.621 1.00 44.52 299 ASN A CA 1
ATOM 1743 C C . ASN A 1 237 ? 50.594 26.757 22.197 1.00 43.23 299 ASN A C 1
ATOM 1744 O O . ASN A 1 237 ? 50.875 27.634 23.009 1.00 43.94 299 ASN A O 1
ATOM 1749 N N . TYR A 1 238 ? 50.325 27.022 20.921 1.00 44.22 300 TYR A N 1
ATOM 1750 C CA . TYR A 1 238 ? 50.185 28.390 20.444 1.00 46.52 300 TYR A CA 1
ATOM 1751 C C . TYR A 1 238 ? 48.731 28.792 20.579 1.00 46.05 300 TYR A C 1
ATOM 1752 O O . TYR A 1 238 ? 47.889 27.970 20.907 1.00 43.31 300 TYR A O 1
ATOM 1761 N N . SER A 1 239 ? 48.434 30.053 20.299 1.00 45.62 301 SER A N 1
ATOM 1762 C CA . SER A 1 239 ? 47.084 30.565 20.393 1.00 40.94 301 SER A CA 1
ATOM 1763 C C . SER A 1 239 ? 46.391 30.575 19.045 1.00 46.05 301 SER A C 1
ATOM 1764 O O . SER A 1 239 ? 46.927 31.102 18.071 1.00 52.04 301 SER A O 1
ATOM 1767 N N . LEU A 1 240 ? 45.191 30.010 18.983 1.00 43.00 302 LEU A N 1
ATOM 1768 C CA . LEU A 1 240 ? 44.402 30.025 17.754 1.00 41.15 302 LEU A CA 1
ATOM 1769 C C . LEU A 1 240 ? 43.901 31.436 17.439 1.00 44.92 302 LEU A C 1
ATOM 1770 O O . LEU A 1 240 ? 43.736 31.799 16.271 1.00 45.67 302 LEU A O 1
ATOM 1775 N N . ALA A 1 241 ? 43.666 32.237 18.478 1.00 46.01 303 ALA A N 1
ATOM 1776 C CA . ALA A 1 241 ? 43.126 33.592 18.287 1.00 53.16 303 ALA A CA 1
ATOM 1777 C C . ALA A 1 241 ? 44.140 34.515 17.602 1.00 50.37 303 ALA A C 1
ATOM 1778 O O . ALA A 1 241 ? 43.780 35.310 16.729 1.00 48.77 303 ALA A O 1
ATOM 1780 N N . LYS A 1 242 ? 45.399 34.387 18.032 1.00 53.86 304 LYS A N 1
ATOM 1781 C CA . LYS A 1 242 ? 46.571 35.064 17.457 1.00 51.92 304 LYS A CA 1
ATOM 1782 C C . LYS A 1 242 ? 46.743 34.857 15.944 1.00 57.09 304 LYS A C 1
ATOM 1783 O O . LYS A 1 242 ? 47.197 35.772 15.246 1.00 56.50 304 LYS A O 1
ATOM 1789 N N . GLU A 1 243 ? 46.433 33.654 15.452 1.00 52.09 305 GLU A N 1
ATOM 1790 C CA . GLU A 1 243 ? 46.552 33.341 14.028 1.00 55.30 305 GLU A CA 1
ATOM 1791 C C . GLU A 1 243 ? 45.570 34.164 13.238 1.00 59.78 305 GLU A C 1
ATOM 1792 O O . GLU A 1 243 ? 44.480 34.439 13.740 1.00 67.55 305 GLU A O 1
ATOM 1798 N N . GLN A 1 244 ? 45.923 34.540 12.007 1.00 63.14 306 GLN A N 1
ATOM 1799 C CA . GLN A 1 244 ? 44.956 35.288 11.207 1.00 70.51 306 GLN A CA 1
ATOM 1800 C C . GLN A 1 244 ? 44.608 34.631 9.883 1.00 72.59 306 GLN A C 1
ATOM 1801 O O . GLN A 1 244 ? 43.546 34.928 9.331 1.00 78.22 306 GLN A O 1
ATOM 1807 N N . GLU A 1 245 ? 45.444 33.734 9.369 1.00 72.35 307 GLU A N 1
ATOM 1808 C CA . GLU A 1 245 ? 44.948 32.927 8.271 1.00 76.69 307 GLU A CA 1
ATOM 1809 C C . GLU A 1 245 ? 44.668 31.503 8.721 1.00 73.30 307 GLU A C 1
ATOM 1810 O O . GLU A 1 245 ? 45.568 30.659 8.735 1.00 72.85 307 GLU A O 1
ATOM 1816 N N . LEU A 1 246 ? 43.405 31.250 9.060 1.00 71.34 308 LEU A N 1
ATOM 1817 C CA . LEU A 1 246 ? 42.946 29.916 9.436 1.00 67.69 308 LEU A CA 1
ATOM 1818 C C . LEU A 1 246 ? 41.762 29.523 8.548 1.00 70.10 308 LEU A C 1
ATOM 1819 O O . LEU A 1 246 ? 40.955 30.369 8.168 1.00 70.19 308 LEU A O 1
ATOM 1824 N N . ASN A 1 247 ? 41.691 28.242 8.192 1.00 72.27 309 ASN A N 1
ATOM 1825 C CA . ASN A 1 247 ? 40.602 27.699 7.378 1.00 68.61 309 ASN A CA 1
ATOM 1826 C C . ASN A 1 247 ? 39.492 27.116 8.263 1.00 68.99 309 ASN A C 1
ATOM 1827 O O . ASN A 1 247 ? 39.768 26.421 9.246 1.00 65.01 309 ASN A O 1
ATOM 1832 N N . ALA A 1 248 ? 38.243 27.394 7.900 1.00 67.45 310 ALA A N 1
ATOM 1833 C CA . ALA A 1 248 ? 37.089 26.979 8.694 1.00 69.41 310 ALA A CA 1
ATOM 1834 C C . ALA A 1 248 ? 36.930 25.459 8.768 1.00 67.57 310 ALA A C 1
ATOM 1835 O O . ALA A 1 248 ? 36.345 24.936 9.711 1.00 68.34 310 ALA A O 1
ATOM 1837 N N . SER A 1 249 ? 37.434 24.747 7.769 1.00 67.30 311 SER A N 1
ATOM 1838 C CA . SER A 1 249 ? 37.274 23.302 7.745 1.00 66.61 311 SER A CA 1
ATOM 1839 C C . SER A 1 249 ? 38.124 22.676 8.842 1.00 65.55 311 SER A C 1
ATOM 1840 O O . SER A 1 249 ? 37.748 21.661 9.433 1.00 64.48 311 SER A O 1
ATOM 1843 N N . ASP A 1 250 ? 39.260 23.302 9.135 1.00 62.21 312 ASP A N 1
ATOM 1844 C CA . ASP A 1 250 ? 40.212 22.730 10.086 1.00 59.22 312 ASP A CA 1
ATOM 1845 C C . ASP A 1 250 ? 39.678 22.704 11.522 1.00 58.50 312 ASP A C 1
ATOM 1846 O O . ASP A 1 250 ? 40.330 22.153 12.414 1.00 51.60 312 ASP A O 1
ATOM 1851 N N . ILE A 1 251 ? 38.513 23.315 11.747 1.00 58.79 313 ILE A N 1
ATOM 1852 C CA . ILE A 1 251 ? 37.971 23.453 13.099 1.00 54.43 313 ILE A CA 1
ATOM 1853 C C . ILE A 1 251 ? 37.761 22.089 13.747 1.00 45.38 313 ILE A C 1
ATOM 1854 O O . ILE A 1 251 ? 38.214 21.856 14.861 1.00 43.78 313 ILE A O 1
ATOM 1859 N N . ASP A 1 252 ? 37.099 21.186 13.029 1.00 44.51 314 ASP A N 1
ATOM 1860 C CA . ASP A 1 252 ? 36.736 19.898 13.595 1.00 48.21 314 ASP A CA 1
ATOM 1861 C C . ASP A 1 252 ? 37.335 18.728 12.797 1.00 44.27 314 ASP A C 1
ATOM 1862 O O . ASP A 1 252 ? 36.997 17.558 13.046 1.00 38.82 314 ASP A O 1
ATOM 1867 N N . LEU A 1 253 ? 38.222 19.036 11.849 1.00 43.22 315 LEU A N 1
ATOM 1868 C CA . LEU A 1 253 ? 38.934 17.981 11.123 1.00 43.13 315 LEU A CA 1
ATOM 1869 C C . LEU A 1 253 ? 39.809 17.256 12.111 1.00 35.20 315 LEU A C 1
ATOM 1870 O O . LEU A 1 253 ? 40.598 17.878 12.806 1.00 40.23 315 LEU A O 1
ATOM 1875 N N . PRO A 1 254 ? 39.614 15.943 12.229 1.00 34.16 316 PRO A N 1
ATOM 1876 C CA . PRO A 1 254 ? 40.289 15.166 13.278 1.00 35.23 316 PRO A CA 1
ATOM 1877 C C . PRO A 1 254 ? 41.746 14.810 12.959 1.00 34.58 316 PRO A C 1
ATOM 1878 O O . PRO A 1 254 ? 42.112 14.676 11.782 1.00 34.84 316 PRO A O 1
ATOM 1882 N N . PHE A 1 255 ? 42.557 14.686 14.007 1.00 30.08 317 PHE A N 1
ATOM 1883 C CA . PHE A 1 255 ? 43.827 14.016 13.893 1.00 33.94 317 PHE A CA 1
ATOM 1884 C C . PHE A 1 255 ? 43.523 12.579 13.456 1.00 36.69 317 PHE A C 1
ATOM 1885 O O . PHE A 1 255 ? 42.656 11.933 14.056 1.00 35.45 317 PHE A O 1
ATOM 1893 N N . LEU A 1 256 ? 44.201 12.094 12.410 1.00 34.10 318 LEU A N 1
ATOM 1894 C CA . LEU A 1 256 ? 44.096 10.700 11.974 1.00 33.14 318 LEU A CA 1
ATOM 1895 C C . LEU A 1 256 ? 45.407 9.992 12.297 1.00 34.32 318 LEU A C 1
ATOM 1896 O O . LEU A 1 256 ? 46.452 10.422 11.826 1.00 34.94 318 LEU A O 1
ATOM 1901 N N . LYS A 1 257 ? 45.373 8.931 13.099 1.00 31.77 319 LYS A N 1
ATOM 1902 C CA . LYS A 1 257 ? 46.597 8.213 13.447 1.00 31.34 319 LYS A CA 1
ATOM 1903 C C . LYS A 1 257 ? 47.049 7.335 12.280 1.00 35.37 319 LYS A C 1
ATOM 1904 O O . LYS A 1 257 ? 46.207 6.842 11.530 1.00 32.72 319 LYS A O 1
ATOM 1910 N N . VAL A 1 258 ? 48.362 7.121 12.133 1.00 33.16 320 VAL A N 1
ATOM 1911 C CA . VAL A 1 258 ? 48.880 6.223 11.102 1.00 34.24 320 VAL A CA 1
ATOM 1912 C C . VAL A 1 258 ? 49.589 5.007 11.733 1.00 35.53 320 VAL A C 1
ATOM 1913 O O . VAL A 1 258 ? 50.280 5.146 12.723 1.00 40.17 320 VAL A O 1
ATOM 1917 N N . GLY A 1 259 ? 49.417 3.814 11.168 1.00 37.60 321 GLY A N 1
ATOM 1918 C CA . GLY A 1 259 ? 50.024 2.620 11.737 1.00 36.19 321 GLY A CA 1
ATOM 1919 C C . GLY A 1 259 ? 51.531 2.414 11.539 1.00 44.03 321 GLY A C 1
ATOM 1920 O O . GLY A 1 259 ? 52.209 3.160 10.814 1.00 39.23 321 GLY A O 1
ATOM 1921 N N . SER A 1 260 ? 52.055 1.373 12.184 1.00 42.34 322 SER A N 1
ATOM 1922 C CA . SER A 1 260 ? 53.479 1.052 12.104 1.00 49.78 322 SER A CA 1
ATOM 1923 C C . SER A 1 260 ? 53.899 0.636 10.683 1.00 45.64 322 SER A C 1
ATOM 1924 O O . SER A 1 260 ? 55.069 0.681 10.338 1.00 46.34 322 SER A O 1
ATOM 1927 N N . ASP A 1 261 ? 52.928 0.251 9.866 1.00 44.50 323 ASP A N 1
ATOM 1928 C CA . ASP A 1 261 ? 53.165 -0.111 8.475 1.00 42.85 323 ASP A CA 1
ATOM 1929 C C . ASP A 1 261 ? 52.948 1.082 7.525 1.00 40.04 323 ASP A C 1
ATOM 1930 O O . ASP A 1 261 ? 52.744 0.896 6.340 1.00 40.12 323 ASP A O 1
ATOM 1935 N N . GLU A 1 262 ? 52.958 2.296 8.068 1.00 41.78 324 GLU A N 1
ATOM 1936 C CA . GLU A 1 262 ? 52.789 3.558 7.302 1.00 47.24 324 GLU A CA 1
ATOM 1937 C C . GLU A 1 262 ? 51.433 3.725 6.594 1.00 47.37 324 GLU A C 1
ATOM 1938 O O . GLU A 1 262 ? 51.296 4.595 5.725 1.00 49.31 324 GLU A O 1
ATOM 1944 N N . LYS A 1 263 ? 50.448 2.890 6.924 1.00 44.05 325 LYS A N 1
ATOM 1945 C CA . LYS A 1 263 ? 49.101 3.047 6.370 1.00 41.50 325 LYS A CA 1
ATOM 1946 C C . LYS A 1 263 ? 48.175 3.669 7.421 1.00 36.17 325 LYS A C 1
ATOM 1947 O O . LYS A 1 263 ? 48.341 3.427 8.614 1.00 37.35 325 LYS A O 1
ATOM 1953 N N . ILE A 1 264 ? 47.216 4.476 6.982 1.00 36.02 326 ILE A N 1
ATOM 1954 C CA . ILE A 1 264 ? 46.244 5.111 7.881 1.00 38.21 326 ILE A CA 1
ATOM 1955 C C . ILE A 1 264 ? 45.434 4.093 8.675 1.00 37.07 326 ILE A C 1
ATOM 1956 O O . ILE A 1 264 ? 44.997 3.076 8.117 1.00 36.50 326 ILE A O 1
ATOM 1961 N N . LEU A 1 265 ? 45.249 4.345 9.972 1.00 34.67 327 LEU A N 1
ATOM 1962 C CA . LEU A 1 265 ? 44.404 3.461 10.800 1.00 36.85 327 LEU A CA 1
ATOM 1963 C C . LEU A 1 265 ? 42.934 3.777 10.494 1.00 34.70 327 LEU A C 1
ATOM 1964 O O . LEU A 1 265 ? 42.486 4.915 10.696 1.00 31.89 327 LEU A O 1
ATOM 1969 N N . ASP A 1 266 ? 42.208 2.788 9.958 1.00 34.73 328 ASP A N 1
ATOM 1970 C CA . ASP A 1 266 ? 40.783 2.943 9.611 1.00 31.33 328 ASP A CA 1
ATOM 1971 C C . ASP A 1 266 ? 39.936 3.273 10.863 1.00 30.02 328 ASP A C 1
ATOM 1972 O O . ASP A 1 266 ? 40.377 3.067 11.993 1.00 27.11 328 ASP A O 1
ATOM 1977 N N . PHE A 1 267 ? 38.728 3.788 10.673 1.00 26.91 329 PHE A N 1
ATOM 1978 C CA . PHE A 1 267 ? 37.923 4.260 11.811 1.00 30.17 329 PHE A CA 1
ATOM 1979 C C . PHE A 1 267 ? 37.668 3.189 12.910 1.00 33.66 329 PHE A C 1
ATOM 1980 O O . PHE A 1 267 ? 37.545 3.518 14.115 1.00 29.35 329 PHE A O 1
ATOM 1988 N N . ASP A 1 268 ? 37.624 1.920 12.504 1.00 29.90 330 ASP A N 1
ATOM 1989 C CA . ASP A 1 268 ? 37.329 0.838 13.433 1.00 35.74 330 ASP A CA 1
ATOM 1990 C C . ASP A 1 268 ? 38.601 0.190 13.929 1.00 34.72 330 ASP A C 1
ATOM 1991 O O . ASP A 1 268 ? 38.539 -0.793 14.668 1.00 33.53 330 ASP A O 1
ATOM 1996 N N . GLU A 1 269 ? 39.746 0.726 13.514 1.00 29.35 331 GLU A N 1
ATOM 1997 C CA . GLU A 1 269 ? 41.028 0.193 13.945 1.00 32.10 331 GLU A CA 1
ATOM 1998 C C . GLU A 1 269 ? 41.673 1.044 15.038 1.00 30.01 331 GLU A C 1
ATOM 1999 O O . GLU A 1 269 ? 42.607 0.609 15.704 1.00 30.92 331 GLU A O 1
ATOM 2005 N N . ALA A 1 270 ? 41.156 2.251 15.220 1.00 28.42 332 ALA A N 1
ATOM 2006 C CA . ALA A 1 270 ? 41.696 3.198 16.180 1.00 29.94 332 ALA A CA 1
ATOM 2007 C C . ALA A 1 270 ? 40.788 4.419 16.283 1.00 30.06 332 ALA A C 1
ATOM 2008 O O . ALA A 1 270 ? 40.140 4.794 15.294 1.00 32.43 332 ALA A O 1
ATOM 2010 N N . ASP A 1 271 ? 40.727 5.038 17.462 1.00 29.80 333 ASP A N 1
ATOM 2011 C CA . ASP A 1 271 ? 39.950 6.265 17.628 1.00 27.84 333 ASP A CA 1
ATOM 2012 C C . ASP A 1 271 ? 40.695 7.483 17.040 1.00 33.67 333 ASP A C 1
ATOM 2013 O O . ASP A 1 271 ? 41.912 7.612 17.194 1.00 37.34 333 ASP A O 1
ATOM 2018 N N . THR A 1 272 ? 39.970 8.334 16.334 1.00 28.55 334 THR A N 1
ATOM 2019 C CA . THR A 1 272 ? 40.433 9.662 15.986 1.00 32.22 334 THR A CA 1
ATOM 2020 C C . THR A 1 272 ? 40.140 10.617 17.148 1.00 34.10 334 THR A C 1
ATOM 2021 O O . THR A 1 272 ? 39.457 10.237 18.089 1.00 35.94 334 THR A O 1
ATOM 2025 N N . PHE A 1 273 ? 40.633 11.848 17.085 1.00 28.84 335 PHE A N 1
ATOM 2026 C CA . PHE A 1 273 ? 40.233 12.842 18.066 1.00 29.15 335 PHE A CA 1
ATOM 2027 C C . PHE A 1 273 ? 40.275 14.235 17.443 1.00 33.43 335 PHE A C 1
ATOM 2028 O O . PHE A 1 273 ? 41.033 14.463 16.506 1.00 32.22 335 PHE A O 1
ATOM 2036 N N . THR A 1 274 ? 39.451 15.161 17.938 1.00 29.59 336 THR A N 1
ATOM 2037 C CA . THR A 1 274 ? 39.348 16.461 17.305 1.00 30.87 336 THR A CA 1
ATOM 2038 C C . THR A 1 274 ? 40.273 17.494 17.980 1.00 31.51 336 THR A C 1
ATOM 2039 O O . THR A 1 274 ? 40.872 17.209 19.032 1.00 28.29 336 THR A O 1
ATOM 2043 N N . PRO A 1 275 ? 40.426 18.683 17.360 1.00 31.03 337 PRO A N 1
ATOM 2044 C CA . PRO A 1 275 ? 41.142 19.768 18.047 1.00 32.25 337 PRO A CA 1
ATOM 2045 C C . PRO A 1 275 ? 40.556 20.102 19.428 1.00 30.46 337 PRO A C 1
ATOM 2046 O O . PRO A 1 275 ? 41.307 20.285 20.383 1.00 28.94 337 PRO A O 1
ATOM 2050 N N . LEU A 1 276 ? 39.232 20.151 19.541 1.00 29.09 338 LEU A N 1
ATOM 2051 C CA . LEU A 1 276 ? 38.638 20.506 20.825 1.00 29.87 338 LEU A CA 1
ATOM 2052 C C . LEU A 1 276 ? 39.024 19.475 21.898 1.00 29.13 338 LEU A C 1
ATOM 2053 O O . LEU A 1 276 ? 39.411 19.846 23.016 1.00 30.50 338 LEU A O 1
ATOM 2058 N N . MET A 1 277 ? 38.967 18.193 21.548 1.00 26.57 339 MET A N 1
ATOM 2059 C CA . MET A 1 277 ? 39.374 17.124 22.459 1.00 25.75 339 MET A CA 1
ATOM 2060 C C . MET A 1 277 ? 40.790 17.292 22.970 1.00 30.90 339 MET A C 1
ATOM 2061 O O . MET A 1 277 ? 41.050 17.164 24.164 1.00 32.82 339 MET A O 1
ATOM 2066 N N . ALA A 1 278 ? 41.720 17.540 22.060 1.00 28.40 340 ALA A N 1
ATOM 2067 C CA . ALA A 1 278 ? 43.121 17.778 22.439 1.00 35.24 340 ALA A CA 1
ATOM 2068 C C . ALA A 1 278 ? 43.310 19.059 23.301 1.00 29.60 340 ALA A C 1
ATOM 2069 O O . ALA A 1 278 ? 43.985 19.049 24.343 1.00 27.89 340 ALA A O 1
ATOM 2071 N N . ALA A 1 279 ? 42.701 20.159 22.868 1.00 29.87 341 ALA A N 1
ATOM 2072 C CA . ALA A 1 279 ? 42.777 21.385 23.649 1.00 31.73 341 ALA A CA 1
ATOM 2073 C C . ALA A 1 279 ? 42.303 21.138 25.089 1.00 32.43 341 ALA A C 1
ATOM 2074 O O . ALA A 1 279 ? 42.995 21.523 26.037 1.00 33.81 341 ALA A O 1
ATOM 2076 N N . CYS A 1 280 ? 41.155 20.465 25.251 1.00 29.84 342 CYS A N 1
ATOM 2077 C CA . CYS A 1 280 ? 40.646 20.111 26.588 1.00 29.58 342 CYS A CA 1
ATOM 2078 C C . CYS A 1 280 ? 41.577 19.212 27.369 1.00 30.48 342 CYS A C 1
ATOM 2079 O O . CYS A 1 280 ? 41.722 19.374 28.582 1.00 33.46 342 CYS A O 1
ATOM 2082 N N . TYR A 1 281 ? 42.173 18.221 26.709 1.00 29.71 343 TYR A N 1
ATOM 2083 C CA . TYR A 1 281 ? 43.068 17.323 27.429 1.00 31.59 343 TYR A CA 1
ATOM 2084 C C . TYR A 1 281 ? 44.304 18.094 27.896 1.00 32.09 343 TYR A C 1
ATOM 2085 O O . TYR A 1 281 ? 44.745 17.932 29.027 1.00 36.69 343 TYR A O 1
ATOM 2094 N N . LEU A 1 282 ? 44.850 18.940 27.028 1.00 31.76 344 LEU A N 1
ATOM 2095 C CA . LEU A 1 282 ? 46.070 19.712 27.351 1.00 37.03 344 LEU A CA 1
ATOM 2096 C C . LEU A 1 282 ? 45.814 20.905 28.281 1.00 40.26 344 LEU A C 1
ATOM 2097 O O . LEU A 1 282 ? 46.767 21.546 28.754 1.00 38.38 344 LEU A O 1
ATOM 2102 N N . GLY A 1 283 ? 44.535 21.213 28.520 1.00 36.03 345 GLY A N 1
ATOM 2103 C CA . GLY A 1 283 ? 44.182 22.253 29.469 1.00 33.63 345 GLY A CA 1
ATOM 2104 C C . GLY A 1 283 ? 44.293 23.638 28.875 1.00 38.91 345 GLY A C 1
ATOM 2105 O O . GLY A 1 283 ? 44.496 24.612 29.598 1.00 44.81 345 GLY A O 1
ATOM 2106 N N . GLN A 1 284 ? 44.141 23.743 27.560 1.00 37.27 346 GLN A N 1
ATOM 2107 C CA . GLN A 1 284 ? 44.277 25.029 26.873 1.00 40.13 346 GLN A CA 1
ATOM 2108 C C . GLN A 1 284 ? 42.980 25.849 26.845 1.00 36.25 346 GLN A C 1
ATOM 2109 O O . GLN A 1 284 ? 42.260 25.862 25.833 1.00 37.07 346 GLN A O 1
ATOM 2115 N N . VAL A 1 285 ? 42.713 26.545 27.946 1.00 35.58 347 VAL A N 1
ATOM 2116 C CA . VAL A 1 285 ? 41.476 27.317 28.132 1.00 39.73 347 VAL A CA 1
ATOM 2117 C C . VAL A 1 285 ? 41.100 28.203 26.936 1.00 44.65 347 VAL A C 1
ATOM 2118 O O . VAL A 1 285 ? 40.028 28.013 26.326 1.00 41.29 347 VAL A O 1
ATOM 2122 N N . GLU A 1 286 ? 41.968 29.143 26.569 1.00 42.92 348 GLU A N 1
ATOM 2123 C CA . GLU A 1 286 ? 41.612 30.071 25.492 1.00 47.44 348 GLU A CA 1
ATOM 2124 C C . GLU A 1 286 ? 41.413 29.366 24.145 1.00 42.54 348 GLU A C 1
ATOM 2125 O O . GLU A 1 286 ? 40.555 29.759 23.362 1.00 42.54 348 GLU A O 1
ATOM 2131 N N . ASN A 1 287 ? 42.174 28.313 23.869 1.00 39.39 349 ASN A N 1
ATOM 2132 C CA . ASN A 1 287 ? 41.923 27.546 22.644 1.00 40.91 349 ASN A CA 1
ATOM 2133 C C . ASN A 1 287 ? 40.604 26.777 22.725 1.00 38.00 349 ASN A C 1
ATOM 2134 O O . ASN A 1 287 ? 39.870 26.706 21.734 1.00 36.09 349 ASN A O 1
ATOM 2139 N N . VAL A 1 288 ? 40.298 26.217 23.898 1.00 38.48 350 VAL A N 1
ATOM 2140 C CA . VAL A 1 288 ? 38.978 25.598 24.090 1.00 43.18 350 VAL A CA 1
ATOM 2141 C C . VAL A 1 288 ? 37.876 26.634 23.811 1.00 39.32 350 VAL A C 1
ATOM 2142 O O . VAL A 1 288 ? 36.942 26.365 23.065 1.00 37.11 350 VAL A O 1
ATOM 2146 N N . LYS A 1 289 ? 38.010 27.825 24.388 1.00 43.18 351 LYS A N 1
ATOM 2147 C CA . LYS A 1 289 ? 37.003 28.872 24.197 1.00 42.32 351 LYS A CA 1
ATOM 2148 C C . LYS A 1 289 ? 36.901 29.261 22.721 1.00 43.58 351 LYS A C 1
ATOM 2149 O O . LYS A 1 289 ? 35.801 29.402 22.182 1.00 41.07 351 LYS A O 1
ATOM 2155 N N . TRP A 1 290 ? 38.056 29.408 22.067 1.00 45.47 352 TRP A N 1
ATOM 2156 C CA . TRP A 1 290 ? 38.096 29.710 20.640 1.00 40.57 352 TRP A CA 1
ATOM 2157 C C . TRP A 1 290 ? 37.354 28.643 19.831 1.00 41.96 352 TRP A C 1
ATOM 2158 O O . TRP A 1 290 ? 36.481 28.957 19.014 1.00 42.22 352 TRP A O 1
ATOM 2169 N N . LEU A 1 291 ? 37.713 27.380 20.064 1.00 37.67 353 LEU A N 1
ATOM 2170 C CA . LEU A 1 291 ? 37.147 26.273 19.308 1.00 41.82 353 LEU A CA 1
ATOM 2171 C C . LEU A 1 291 ? 35.628 26.130 19.567 1.00 42.75 353 LEU A C 1
ATOM 2172 O O . LEU A 1 291 ? 34.892 25.812 18.631 1.00 43.54 353 LEU A O 1
ATOM 2177 N N . ILE A 1 292 ? 35.155 26.369 20.802 1.00 40.65 354 ILE A N 1
ATOM 2178 C CA . ILE A 1 292 ? 33.706 26.278 21.070 1.00 46.07 354 ILE A CA 1
ATOM 2179 C C . ILE A 1 292 ? 32.934 27.283 20.224 1.00 49.89 354 ILE A C 1
ATOM 2180 O O . ILE A 1 292 ? 31.941 26.936 19.571 1.00 49.20 354 ILE A O 1
ATOM 2185 N N . GLU A 1 293 ? 33.394 28.532 20.251 1.00 45.72 355 GLU A N 1
ATOM 2186 C CA . GLU A 1 293 ? 32.697 29.603 19.566 1.00 48.07 355 GLU A CA 1
ATOM 2187 C C . GLU A 1 293 ? 32.655 29.400 18.056 1.00 46.85 355 GLU A C 1
ATOM 2188 O O . GLU A 1 293 ? 31.712 29.841 17.407 1.00 47.81 355 GLU A O 1
ATOM 2194 N N . HIS A 1 294 ? 33.645 28.709 17.495 1.00 44.58 356 HIS A N 1
ATOM 2195 C CA . HIS A 1 294 ? 33.693 28.519 16.045 1.00 43.87 356 HIS A CA 1
AT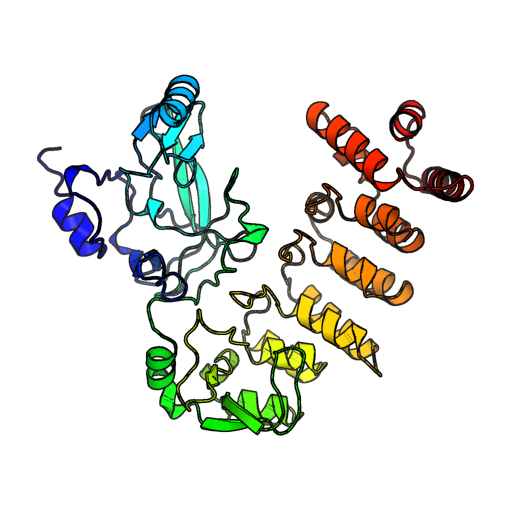OM 2196 C C . HIS A 1 294 ? 33.039 27.202 15.575 1.00 50.02 356 HIS A C 1
ATOM 2197 O O . HIS A 1 294 ? 33.238 26.761 14.428 1.00 41.58 356 HIS A O 1
ATOM 2204 N N . GLY A 1 295 ? 32.249 26.584 16.463 1.00 48.45 357 GLY A N 1
ATOM 2205 C CA . GLY A 1 295 ? 31.378 25.473 16.088 1.00 45.64 357 GLY A CA 1
ATOM 2206 C C . GLY A 1 295 ? 31.897 24.055 16.297 1.00 42.34 357 GLY A C 1
ATOM 2207 O O . GLY A 1 295 ? 31.385 23.103 15.696 1.00 46.49 357 GLY A O 1
ATOM 2208 N N . ALA A 1 296 ? 32.913 23.898 17.139 1.00 42.14 358 ALA A N 1
ATOM 2209 C CA . ALA A 1 296 ? 33.414 22.563 17.432 1.00 39.19 358 ALA A CA 1
ATOM 2210 C C . ALA A 1 296 ? 32.339 21.781 18.197 1.00 41.90 358 ALA A C 1
ATOM 2211 O O . ALA A 1 296 ? 31.694 22.316 19.100 1.00 35.64 358 ALA A O 1
ATOM 2213 N N . ASN A 1 297 ? 32.146 20.517 17.824 1.00 45.12 359 ASN A N 1
ATOM 2214 C CA . ASN A 1 297 ? 31.166 19.669 18.489 1.00 39.73 359 ASN A CA 1
ATOM 2215 C C . ASN A 1 297 ? 31.652 19.284 19.888 1.00 39.49 359 ASN A C 1
ATOM 2216 O O . ASN A 1 297 ? 32.433 18.336 20.067 1.00 38.96 359 ASN A O 1
ATOM 2221 N N . ILE A 1 298 ? 31.178 20.036 20.874 1.00 33.23 360 ILE A N 1
ATOM 2222 C CA . ILE A 1 298 ? 31.513 19.807 22.263 1.00 35.31 360 ILE A CA 1
ATOM 2223 C C . ILE A 1 298 ? 31.031 18.465 22.869 1.00 40.03 360 ILE A C 1
ATOM 2224 O O . ILE A 1 298 ? 31.396 18.137 24.010 1.00 36.03 360 ILE A O 1
ATOM 2229 N N . ASP A 1 299 ? 30.218 17.707 22.134 1.00 33.12 361 ASP A N 1
ATOM 2230 C CA . ASP A 1 299 ? 29.713 16.432 22.639 1.00 37.51 361 ASP A CA 1
ATOM 2231 C C . ASP A 1 299 ? 30.244 15.262 21.818 1.00 41.35 361 ASP A C 1
ATOM 2232 O O . ASP A 1 299 ? 29.733 14.151 21.907 1.00 41.32 361 ASP A O 1
ATOM 2237 N N . GLN A 1 300 ? 31.270 15.520 21.010 1.00 44.05 362 GLN A N 1
ATOM 2238 C CA . GLN A 1 300 ? 31.840 14.507 20.126 1.00 37.14 362 GLN A CA 1
ATOM 2239 C C . GLN A 1 300 ? 32.472 13.403 20.962 1.00 36.96 362 GLN A C 1
ATOM 2240 O O . GLN A 1 300 ? 33.028 13.662 22.029 1.00 34.78 362 GLN A O 1
ATOM 2246 N N . GLN A 1 301 ? 32.352 12.163 20.504 1.00 39.66 363 GLN A N 1
ATOM 2247 C CA . GLN A 1 301 ? 32.861 11.031 21.272 1.00 33.72 363 GLN A CA 1
ATOM 2248 C C . GLN A 1 301 ? 33.773 10.172 20.438 1.00 32.83 363 GLN A C 1
ATOM 2249 O O . GLN A 1 301 ? 33.556 9.981 19.250 1.00 40.40 363 GLN A O 1
ATOM 2255 N N . GLN A 1 302 ? 34.798 9.644 21.070 1.00 30.89 364 GLN A N 1
ATOM 2256 C CA . GLN A 1 302 ? 35.618 8.670 20.402 1.00 34.84 364 GLN A CA 1
ATOM 2257 C C . GLN A 1 302 ? 34.805 7.375 20.289 1.00 37.53 364 GLN A C 1
ATOM 2258 O O . GLN A 1 302 ? 34.098 7.000 21.228 1.00 31.06 364 GLN A O 1
ATOM 2264 N N . SER A 1 303 ? 34.897 6.726 19.124 1.00 32.74 365 SER A N 1
ATOM 2265 C CA . SER A 1 303 ? 33.944 5.692 18.748 1.00 38.86 365 SER A CA 1
ATOM 2266 C C . SER A 1 303 ? 34.074 4.459 19.634 1.00 33.63 365 SER A C 1
ATOM 2267 O O . SER A 1 303 ? 33.069 3.911 20.076 1.00 30.65 365 SER A O 1
ATOM 2270 N N . HIS A 1 304 ? 35.313 4.078 19.923 1.00 31.43 366 HIS A N 1
ATOM 2271 C CA . HIS A 1 304 ? 35.592 2.908 20.719 1.00 32.92 366 HIS A CA 1
ATOM 2272 C C . HIS A 1 304 ? 35.701 3.238 22.212 1.00 36.18 366 HIS A C 1
ATOM 2273 O O . HIS A 1 304 ? 35.216 2.489 23.063 1.00 35.38 366 HIS A O 1
ATOM 2280 N N . SER A 1 305 ? 36.333 4.351 22.547 1.00 33.84 367 SER A N 1
ATOM 2281 C CA . SER A 1 305 ? 36.624 4.621 23.956 1.00 37.52 367 SER A CA 1
ATOM 2282 C C . SER A 1 305 ? 35.456 5.369 24.621 1.00 27.75 367 SER A C 1
ATOM 2283 O O . SER A 1 305 ? 35.231 5.225 25.802 1.00 30.59 367 SER A O 1
ATOM 2286 N N . GLY A 1 306 ? 34.732 6.176 23.864 1.00 28.30 368 GLY A N 1
ATOM 2287 C CA . GLY A 1 306 ? 33.716 7.029 24.443 1.00 27.37 368 GLY A CA 1
ATOM 2288 C C . GLY A 1 306 ? 34.222 8.378 24.958 1.00 32.65 368 GLY A C 1
ATOM 2289 O O . GLY A 1 306 ? 33.410 9.247 25.320 1.00 30.61 368 GLY A O 1
ATOM 2290 N N . HIS A 1 307 ? 35.542 8.572 25.005 1.00 31.81 369 HIS A N 1
ATOM 2291 C CA . HIS A 1 307 ? 36.092 9.828 25.550 1.00 32.67 369 HIS A CA 1
ATOM 2292 C C . HIS A 1 307 ? 35.569 11.010 24.782 1.00 28.60 369 HIS A C 1
ATOM 2293 O O . HIS A 1 307 ? 35.418 10.961 23.567 1.00 34.47 369 HIS A O 1
ATOM 2300 N N . CYS A 1 308 ? 35.268 12.073 25.506 1.00 33.68 370 CYS A N 1
ATOM 2301 C CA . CYS A 1 308 ? 34.664 13.256 24.919 1.00 31.12 370 CYS A CA 1
ATOM 2302 C C . CYS A 1 308 ? 35.341 14.474 25.558 1.00 28.95 370 CYS A C 1
ATOM 2303 O O . CYS A 1 308 ? 36.218 14.305 26.408 1.00 30.16 370 CYS A O 1
ATOM 2306 N N . PRO A 1 309 ? 34.962 15.693 25.163 1.00 24.56 371 PRO A N 1
ATOM 2307 C CA . PRO A 1 309 ? 35.690 16.784 25.828 1.00 32.20 371 PRO A CA 1
ATOM 2308 C C . PRO A 1 309 ? 35.609 16.810 27.370 1.00 33.25 371 PRO A C 1
ATOM 2309 O O . PRO A 1 309 ? 36.672 17.041 27.996 1.00 30.73 371 PRO A O 1
ATOM 2313 N N . LEU A 1 310 ? 34.434 16.550 27.958 1.00 29.78 372 LEU A N 1
ATOM 2314 C CA . LEU A 1 310 ? 34.285 16.464 29.422 1.00 29.74 372 LEU A CA 1
ATOM 2315 C C . LEU A 1 310 ? 35.192 15.412 30.044 1.00 32.23 372 LEU A C 1
ATOM 2316 O O . LEU A 1 310 ? 35.926 15.700 30.993 1.00 30.11 372 LEU A O 1
ATOM 2321 N N . SER A 1 311 ? 35.119 14.181 29.536 1.00 31.38 373 SER A N 1
ATOM 2322 C CA . SER A 1 311 ? 35.913 13.112 30.116 1.00 33.10 373 SER A CA 1
ATOM 2323 C C . SER A 1 311 ? 37.425 13.384 29.989 1.00 33.98 373 SER A C 1
ATOM 2324 O O . SER A 1 311 ? 38.199 13.074 30.900 1.00 32.35 373 SER A O 1
ATOM 2327 N N . LEU A 1 312 ? 37.845 13.946 28.858 1.00 31.10 374 LEU A N 1
ATOM 2328 C CA . LEU A 1 312 ? 39.263 14.243 28.632 1.00 33.59 374 LEU A CA 1
ATOM 2329 C C . LEU A 1 312 ? 39.743 15.373 29.547 1.00 33.91 374 LEU A C 1
ATOM 2330 O O . LEU A 1 312 ? 40.901 15.363 30.006 1.00 32.99 374 LEU A O 1
ATOM 2335 N N . THR A 1 313 ? 38.848 16.336 29.804 1.00 31.10 375 THR A N 1
ATOM 2336 C CA . THR A 1 313 ? 39.118 17.418 30.741 1.00 32.64 375 THR A CA 1
ATOM 2337 C C . THR A 1 313 ? 39.329 16.887 32.148 1.00 35.24 375 THR A C 1
ATOM 2338 O O . THR A 1 313 ? 40.280 17.285 32.840 1.00 33.05 375 THR A O 1
ATOM 2342 N N . LEU A 1 314 ? 38.442 15.989 32.568 1.00 31.33 376 LEU A N 1
ATOM 2343 C CA . LEU A 1 314 ? 38.612 15.303 33.843 1.00 30.49 376 LEU A CA 1
ATOM 2344 C C . LEU A 1 314 ? 39.923 14.555 33.880 1.00 32.20 376 LEU A C 1
ATOM 2345 O O . LEU A 1 314 ? 40.604 14.582 34.896 1.00 35.43 376 LEU A O 1
ATOM 2350 N N . LYS A 1 315 ? 40.275 13.867 32.795 1.00 32.95 377 LYS A N 1
ATOM 2351 C CA . LYS A 1 315 ? 41.549 13.135 32.774 1.00 38.11 377 LYS A CA 1
ATOM 2352 C C . LYS A 1 315 ? 42.732 14.094 32.879 1.00 35.36 377 LYS A C 1
ATOM 2353 O O . LYS A 1 315 ? 43.648 13.873 33.665 1.00 37.79 377 LYS A O 1
ATOM 2359 N N . GLY A 1 316 ? 42.698 15.168 32.108 1.00 33.09 378 GLY A N 1
ATOM 2360 C CA . GLY A 1 316 ? 43.719 16.194 32.240 1.00 35.98 378 GLY A CA 1
ATOM 2361 C C . GLY A 1 316 ? 43.872 16.630 33.690 1.00 41.87 378 GLY A C 1
ATOM 2362 O O . GLY A 1 316 ? 45.004 16.699 34.194 1.00 42.93 378 GLY A O 1
ATOM 2363 N N . TYR A 1 317 ? 42.7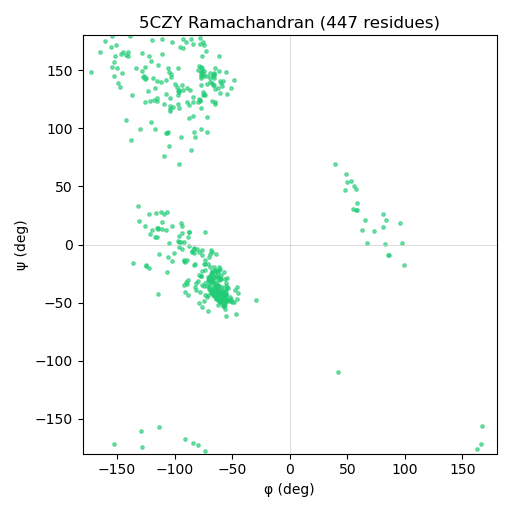36 16.885 34.358 1.00 37.12 379 TYR A N 1
ATOM 2364 C CA . TYR A 1 317 ? 42.699 17.373 35.733 1.00 34.00 379 TYR A CA 1
ATOM 2365 C C . TYR A 1 317 ? 43.428 16.417 36.649 1.00 39.40 379 TYR A C 1
ATOM 2366 O O . TYR A 1 317 ? 44.210 16.831 37.504 1.00 40.34 379 TYR A O 1
ATOM 2375 N N . SER A 1 318 ? 43.154 15.131 36.488 1.00 36.56 380 SER A N 1
ATOM 2376 C CA . SER A 1 318 ? 43.723 14.136 37.388 1.00 42.86 380 SER A CA 1
ATOM 2377 C C . SER A 1 318 ? 45.259 14.119 37.346 1.00 44.65 380 SER A C 1
ATOM 2378 O O . SER A 1 318 ? 45.907 13.659 38.289 1.00 47.68 380 SER A O 1
ATOM 2381 N N . LEU A 1 319 ? 45.837 14.616 36.256 1.00 40.39 381 LEU A N 1
ATOM 2382 C CA . LEU A 1 319 ? 47.289 14.599 36.107 1.00 50.03 381 LEU A CA 1
ATOM 2383 C C . LEU A 1 319 ? 47.893 15.972 36.305 1.00 46.67 381 LEU A C 1
ATOM 2384 O O . LEU A 1 319 ? 49.092 16.099 36.409 1.00 52.93 381 LEU A O 1
ATOM 2389 N N . ALA A 1 320 ? 47.045 16.988 36.357 1.00 47.65 382 ALA A N 1
ATOM 2390 C CA . ALA A 1 320 ? 47.493 18.368 36.273 1.00 52.13 382 ALA A CA 1
ATOM 2391 C C . ALA A 1 320 ? 48.334 18.861 37.450 1.00 61.10 382 ALA A C 1
ATOM 2392 O O . ALA A 1 320 ? 48.116 18.493 38.610 1.00 58.51 382 ALA A O 1
ATOM 2394 N N . LYS A 1 321 ? 49.295 19.714 37.119 1.00 64.01 383 LYS A N 1
ATOM 2395 C CA . LYS A 1 321 ? 49.959 20.557 38.091 1.00 65.99 383 LYS A CA 1
ATOM 2396 C C . LYS A 1 321 ? 49.024 21.709 38.450 1.00 63.53 383 LYS A C 1
ATOM 2397 O O . LYS A 1 321 ? 48.724 21.938 39.619 1.00 66.80 383 LYS A O 1
ATOM 2403 N N . ASP A 1 322 ? 48.564 22.422 37.426 1.00 61.33 384 ASP A N 1
ATOM 2404 C CA . ASP A 1 322 ? 47.595 23.510 37.572 1.00 63.46 384 ASP A CA 1
ATOM 2405 C C . ASP A 1 322 ? 46.167 22.997 37.355 1.00 57.95 384 ASP A C 1
ATOM 2406 O O . ASP A 1 322 ? 45.694 22.975 36.222 1.00 56.82 384 ASP A O 1
ATOM 2411 N N . THR A 1 323 ? 45.472 22.595 38.415 1.00 54.43 385 THR A N 1
ATOM 2412 C CA . THR A 1 323 ? 44.146 22.000 38.228 1.00 52.34 385 THR A CA 1
ATOM 2413 C C . THR A 1 323 ? 43.098 23.023 37.849 1.00 45.96 385 THR A C 1
ATOM 2414 O O . THR A 1 323 ? 42.090 22.673 37.264 1.00 44.44 385 THR A O 1
ATOM 2418 N N . GLN A 1 324 ? 43.347 24.288 38.163 1.00 48.44 386 GLN A N 1
ATOM 2419 C CA . GLN A 1 324 ? 42.344 25.328 37.965 1.00 46.21 386 GLN A CA 1
ATOM 2420 C C . GLN A 1 324 ? 41.948 25.543 36.507 1.00 45.36 386 GLN A C 1
ATOM 2421 O O . GLN A 1 324 ? 40.784 25.852 36.216 1.00 42.24 386 GLN A O 1
ATOM 2427 N N . LYS A 1 325 ? 42.897 25.405 35.585 1.00 44.25 387 LYS A N 1
ATOM 2428 C CA . LYS A 1 325 ? 42.560 25.596 34.168 1.00 45.88 387 LYS A CA 1
ATOM 2429 C C . LYS A 1 325 ? 41.602 24.508 33.673 1.00 41.29 387 LYS A C 1
ATOM 2430 O O . LYS A 1 325 ? 40.762 24.757 32.811 1.00 38.98 387 LYS A O 1
ATOM 2436 N N . TYR A 1 326 ? 41.721 23.307 34.229 1.00 35.20 388 TYR A N 1
ATOM 2437 C CA . TYR A 1 326 ? 40.787 22.251 33.867 1.00 41.11 388 TYR A CA 1
ATOM 2438 C C . TYR A 1 326 ? 39.385 22.578 34.399 1.00 38.46 388 TYR A C 1
ATOM 2439 O O . TYR A 1 326 ? 38.405 22.401 33.685 1.00 41.10 388 TYR A O 1
ATOM 2448 N N . ILE A 1 327 ? 39.290 23.118 35.613 1.00 41.76 389 ILE A N 1
ATOM 2449 C CA . ILE A 1 327 ? 38.009 23.624 36.131 1.00 39.91 389 ILE A CA 1
ATOM 2450 C C . ILE A 1 327 ? 37.408 24.714 35.241 1.00 41.15 389 ILE A C 1
ATOM 2451 O O . ILE A 1 327 ? 36.187 24.720 35.005 1.00 40.56 389 ILE A O 1
ATOM 2456 N N . ASP A 1 328 ? 38.245 25.623 34.731 1.00 38.62 390 ASP A N 1
ATOM 2457 C CA . ASP A 1 328 ? 37.746 26.722 33.886 1.00 39.97 390 ASP A CA 1
ATOM 2458 C C . ASP A 1 328 ? 37.190 26.193 32.560 1.00 37.28 390 ASP A C 1
ATOM 2459 O O . ASP A 1 328 ? 36.237 26.738 31.986 1.00 41.29 390 ASP A O 1
ATOM 2464 N N . ILE A 1 329 ? 37.797 25.115 32.076 1.00 37.24 391 ILE A N 1
ATOM 2465 C CA . ILE A 1 329 ? 37.348 24.430 30.869 1.00 39.11 391 ILE A CA 1
ATOM 2466 C C . ILE A 1 329 ? 36.008 23.705 31.126 1.00 32.12 391 ILE A C 1
ATOM 2467 O O . ILE A 1 329 ? 35.142 23.672 30.248 1.00 31.83 391 ILE A O 1
ATOM 2472 N N . ILE A 1 330 ? 35.847 23.146 32.329 1.00 32.11 392 ILE A N 1
ATOM 2473 C CA . ILE A 1 330 ? 34.579 22.515 32.739 1.00 37.79 392 ILE A CA 1
ATOM 2474 C C . ILE A 1 330 ? 33.476 23.556 32.749 1.00 35.00 392 ILE A C 1
ATOM 2475 O O . ILE A 1 330 ? 32.380 23.342 32.229 1.00 37.51 392 ILE A O 1
ATOM 2480 N N . GLN A 1 331 ? 33.784 24.691 33.362 1.00 36.50 393 GLN A N 1
ATOM 2481 C CA . GLN A 1 331 ? 32.888 25.848 33.372 1.00 40.01 393 GLN A CA 1
ATOM 2482 C C . GLN A 1 331 ? 32.507 26.284 31.940 1.00 41.61 393 GLN A C 1
ATOM 2483 O O . GLN A 1 331 ? 31.347 26.581 31.649 1.00 40.57 393 GLN A O 1
ATOM 2489 N N . LEU A 1 332 ? 33.481 26.296 31.034 1.00 41.22 394 LEU A N 1
ATOM 2490 C CA . LEU A 1 332 ? 33.221 26.743 29.668 1.00 40.90 394 LEU A CA 1
ATOM 2491 C C . LEU A 1 332 ? 32.289 25.796 28.941 1.00 42.66 394 LEU A C 1
ATOM 2492 O O . LEU A 1 332 ? 31.378 26.224 28.225 1.00 44.50 394 LEU A O 1
ATOM 2497 N N . LEU A 1 333 ? 32.533 24.501 29.098 1.00 38.57 395 LEU A N 1
ATOM 2498 C CA . LEU A 1 333 ? 31.666 23.507 28.482 1.00 41.93 395 LEU A CA 1
ATOM 2499 C C . LEU A 1 333 ? 30.229 23.602 29.039 1.00 36.55 395 LEU A C 1
ATOM 2500 O O . LEU A 1 333 ? 29.269 23.471 28.294 1.00 33.58 395 LEU A O 1
ATOM 2505 N N . ILE A 1 334 ? 30.097 23.836 30.342 1.00 36.30 396 ILE A N 1
ATOM 2506 C CA . ILE A 1 334 ? 28.777 23.911 30.973 1.00 40.44 396 ILE A CA 1
ATOM 2507 C C . ILE A 1 334 ? 28.036 25.174 30.537 1.00 44.08 396 ILE A C 1
ATOM 2508 O O . ILE A 1 334 ? 26.825 25.144 30.288 1.00 42.76 396 ILE A O 1
ATOM 2513 N N . LYS A 1 335 ? 28.789 26.269 30.404 1.00 40.66 397 LYS A N 1
ATOM 2514 C CA . LYS A 1 335 ? 28.241 27.535 29.916 1.00 45.52 397 LYS A CA 1
ATOM 2515 C C . LYS A 1 335 ? 27.706 27.402 28.481 1.00 46.25 397 LYS A C 1
ATOM 2516 O O . LYS A 1 335 ? 26.810 28.140 28.076 1.00 45.48 397 LYS A O 1
ATOM 2522 N N . ASN A 1 336 ? 28.221 26.443 27.719 1.00 40.86 398 ASN A N 1
ATOM 2523 C CA . ASN A 1 336 ? 27.716 26.237 26.366 1.00 40.44 398 ASN A CA 1
ATOM 2524 C C . ASN A 1 336 ? 26.848 24.991 26.208 1.00 41.10 398 ASN A C 1
ATOM 2525 O O . ASN A 1 336 ? 26.771 24.421 25.122 1.00 40.13 398 ASN A O 1
ATOM 2530 N N . GLN A 1 337 ? 26.190 24.600 27.302 1.00 46.05 399 GLN A N 1
ATOM 2531 C CA . GLN A 1 337 ? 25.247 23.475 27.330 1.00 47.26 399 GLN A CA 1
ATOM 2532 C C . GLN A 1 337 ? 25.819 22.179 26.789 1.00 40.76 399 GLN A C 1
ATOM 2533 O O . GLN A 1 337 ? 25.250 21.576 25.884 1.00 40.39 399 GLN A O 1
ATOM 2539 N N . VAL A 1 338 ? 26.952 21.760 27.341 1.00 39.66 400 VAL A N 1
ATOM 2540 C CA . VAL A 1 338 ? 27.509 20.455 27.005 1.00 38.74 400 VAL A CA 1
ATOM 2541 C C . VAL A 1 338 ? 26.570 19.391 27.598 1.00 35.28 400 VAL A C 1
ATOM 2542 O O . VAL A 1 338 ? 25.937 19.624 28.622 1.00 35.27 400 VAL A O 1
ATOM 2546 N N . ASN A 1 339 ? 26.436 18.240 26.953 1.00 38.84 401 ASN A N 1
ATOM 2547 C CA . ASN A 1 339 ? 25.555 17.228 27.524 1.00 36.44 401 ASN A CA 1
ATOM 2548 C C . ASN A 1 339 ? 26.238 16.522 28.683 1.00 35.83 401 ASN A C 1
ATOM 2549 O O . ASN A 1 339 ? 27.053 15.616 28.484 1.00 36.75 401 ASN A O 1
ATOM 2554 N N . LEU A 1 340 ? 25.896 16.938 29.895 1.00 32.22 402 LEU A N 1
ATOM 2555 C CA . LEU A 1 340 ? 26.441 16.321 31.091 1.00 34.91 402 LEU A CA 1
ATOM 2556 C C . LEU A 1 340 ? 25.911 14.889 31.320 1.00 36.78 402 LEU A C 1
ATOM 2557 O O . LEU A 1 340 ? 26.417 14.170 32.192 1.00 36.14 402 LEU A O 1
ATOM 2562 N N . LEU A 1 341 ? 24.896 14.476 30.563 1.00 35.82 403 LEU A N 1
ATOM 2563 C CA . LEU A 1 341 ? 24.369 13.130 30.740 1.00 38.81 403 LEU A CA 1
ATOM 2564 C C . LEU A 1 341 ? 25.163 12.070 29.979 1.00 36.69 403 LEU A C 1
ATOM 2565 O O . LEU A 1 341 ? 24.868 10.887 30.089 1.00 44.48 403 LEU A O 1
ATOM 2570 N N . VAL A 1 342 ? 26.164 12.486 29.211 1.00 35.87 404 VAL A N 1
ATOM 2571 C CA . VAL A 1 342 ? 27.027 11.541 28.510 1.00 32.54 404 VAL A CA 1
ATOM 2572 C C . VAL A 1 342 ? 27.630 10.569 29.528 1.00 34.04 404 VAL A C 1
ATOM 2573 O O . VAL A 1 342 ? 27.838 10.932 30.682 1.00 31.39 404 VAL A O 1
ATOM 2577 N N . HIS A 1 343 ? 27.881 9.327 29.126 1.00 32.00 405 HIS A N 1
ATOM 2578 C CA . HIS A 1 343 ? 28.402 8.356 30.080 1.00 33.95 405 HIS A CA 1
ATOM 2579 C C . HIS A 1 343 ? 29.418 7.452 29.451 1.00 32.20 405 HIS A C 1
ATOM 2580 O O . HIS A 1 343 ? 29.464 7.333 28.232 1.00 35.46 405 HIS A O 1
ATOM 2587 N N . ASP A 1 344 ? 30.193 6.772 30.287 1.00 32.20 406 ASP A N 1
ATOM 2588 C CA . ASP A 1 344 ? 31.196 5.838 29.806 1.00 34.69 406 ASP A CA 1
ATOM 2589 C C . ASP A 1 344 ? 30.605 4.419 29.692 1.00 35.03 406 ASP A C 1
ATOM 2590 O O . ASP A 1 344 ? 29.375 4.237 29.741 1.00 34.02 406 ASP A O 1
ATOM 2595 N N . ARG A 1 345 ? 31.456 3.417 29.517 1.00 30.91 407 ARG A N 1
ATOM 2596 C CA . ARG A 1 345 ? 30.963 2.050 29.279 1.00 36.74 407 ARG A CA 1
ATOM 2597 C C . ARG A 1 345 ? 30.520 1.374 30.570 1.00 36.61 407 ARG A C 1
ATOM 2598 O O . ARG A 1 345 ? 29.963 0.274 30.539 1.00 36.51 407 ARG A O 1
ATOM 2606 N N . SER A 1 346 ? 30.766 2.038 31.696 1.00 32.41 408 SER A N 1
ATOM 2607 C CA . SER A 1 346 ? 30.269 1.602 32.989 1.00 33.71 408 SER A CA 1
ATOM 2608 C C . SER A 1 346 ? 28.940 2.228 33.319 1.00 32.96 408 SER A C 1
ATOM 2609 O O . SER A 1 346 ? 28.430 2.021 34.409 1.00 35.34 408 SER A O 1
ATOM 2612 N N . ASP A 1 347 ? 28.410 3.017 32.389 1.00 31.46 409 ASP A N 1
ATOM 2613 C CA . ASP A 1 347 ? 27.188 3.807 32.587 1.00 32.03 409 ASP A CA 1
ATOM 2614 C C . ASP A 1 347 ? 27.338 4.906 33.642 1.00 35.74 409 ASP A C 1
ATOM 2615 O O . ASP A 1 347 ? 26.346 5.385 34.190 1.00 32.98 409 ASP A O 1
ATOM 2620 N N . LYS A 1 348 ? 28.578 5.308 33.918 1.00 33.41 410 LYS A N 1
ATOM 2621 C CA . LYS A 1 348 ? 28.844 6.444 34.797 1.00 31.91 410 LYS A CA 1
ATOM 2622 C C . LYS A 1 348 ? 28.763 7.740 34.007 1.00 31.03 410 LYS A C 1
ATOM 2623 O O . LYS A 1 348 ? 29.454 7.906 32.999 1.00 31.83 410 LYS A O 1
ATOM 2629 N N . THR A 1 349 ? 27.894 8.643 34.446 1.00 28.61 411 THR A N 1
ATOM 2630 C CA . THR A 1 349 ? 27.777 9.962 33.821 1.00 33.38 411 THR A CA 1
ATOM 2631 C C . THR A 1 349 ? 28.912 10.899 34.273 1.00 31.19 411 THR A C 1
ATOM 2632 O O . THR A 1 349 ? 29.752 10.522 35.103 1.00 28.78 411 THR A O 1
ATOM 2636 N N . PHE A 1 350 ? 28.932 12.109 33.725 1.00 30.26 412 PHE A N 1
ATOM 2637 C CA . PHE A 1 350 ? 29.902 13.100 34.147 1.00 30.30 412 PHE A CA 1
ATOM 2638 C C . PHE A 1 350 ? 29.949 13.275 35.656 1.00 28.62 412 PHE A C 1
ATOM 2639 O O . PHE A 1 350 ? 31.027 13.256 36.270 1.00 28.37 412 PHE A O 1
ATOM 2647 N N . LEU A 1 351 ? 28.780 13.444 36.267 1.00 30.51 413 LEU A N 1
ATOM 2648 C CA . LEU A 1 351 ? 28.745 13.713 37.700 1.00 29.24 413 LEU A CA 1
ATOM 2649 C C . LEU A 1 351 ? 29.166 12.468 38.486 1.00 34.44 413 LEU A C 1
ATOM 2650 O O . LEU A 1 351 ? 29.729 12.592 39.584 1.00 37.90 413 LEU A O 1
ATOM 2655 N N . HIS A 1 352 ? 28.921 11.270 37.940 1.00 31.84 414 HIS A N 1
ATOM 2656 C CA . HIS A 1 352 ? 29.475 10.067 38.560 1.00 30.43 414 HIS A CA 1
ATOM 2657 C C . HIS A 1 352 ? 30.990 10.198 38.680 1.00 33.94 414 HIS A C 1
ATOM 2658 O O . HIS A 1 352 ? 31.576 10.068 39.764 1.00 32.94 414 HIS A O 1
ATOM 2665 N N . ASN A 1 353 ? 31.624 10.455 37.545 1.00 31.60 415 ASN A N 1
ATOM 2666 C CA . ASN A 1 353 ? 33.083 10.406 37.488 1.00 38.20 415 ASN A CA 1
ATOM 2667 C C . ASN A 1 353 ? 33.741 11.631 38.111 1.00 34.96 415 ASN A C 1
ATOM 2668 O O . ASN A 1 353 ? 34.789 11.504 38.728 1.00 33.18 415 ASN A O 1
ATOM 2673 N N . ALA A 1 354 ? 33.113 12.797 37.974 1.00 35.27 416 ALA A N 1
ATOM 2674 C CA . ALA A 1 354 ? 33.643 14.023 38.581 1.00 35.96 416 ALA A CA 1
ATOM 2675 C C . ALA A 1 354 ? 33.740 13.853 40.090 1.00 34.51 416 ALA A C 1
ATOM 2676 O O . ALA A 1 354 ? 34.596 14.438 40.729 1.00 36.54 416 ALA A O 1
ATOM 2678 N N . ALA A 1 355 ? 32.861 13.038 40.656 1.00 34.60 417 ALA A N 1
ATOM 2679 C CA . ALA A 1 355 ? 32.824 12.862 42.100 1.00 35.91 417 ALA A CA 1
ATOM 2680 C C . ALA A 1 355 ? 34.048 12.091 42.566 1.00 40.64 417 ALA A C 1
ATOM 2681 O O . ALA A 1 355 ? 34.527 12.285 43.696 1.00 42.51 417 ALA A O 1
ATOM 2683 N N . LEU A 1 356 ? 34.542 11.208 41.695 1.00 34.55 418 LEU A N 1
ATOM 2684 C CA . LEU A 1 356 ? 35.729 10.418 41.991 1.00 36.94 418 LEU A CA 1
ATOM 2685 C C . LEU A 1 356 ? 37.003 11.222 41.735 1.00 40.57 418 LEU A C 1
ATOM 2686 O O . LEU A 1 356 ? 37.955 11.153 42.516 1.00 36.50 418 LEU A O 1
ATOM 2691 N N . VAL A 1 357 ? 37.002 12.010 40.661 1.00 39.32 419 VAL A N 1
ATOM 2692 C CA . VAL A 1 357 ? 38.222 12.676 40.203 1.00 41.35 419 VAL A CA 1
ATOM 2693 C C . VAL A 1 357 ? 38.458 14.047 40.838 1.00 38.90 419 VAL A C 1
ATOM 2694 O O . VAL A 1 357 ? 39.579 14.344 41.232 1.00 41.27 419 VAL A O 1
ATOM 2698 N N . LEU A 1 358 ? 37.414 14.865 40.949 1.00 36.00 420 LEU A N 1
ATOM 2699 C CA . LEU A 1 358 ? 37.532 16.203 41.550 1.00 37.11 420 LEU A CA 1
ATOM 2700 C C . LEU A 1 358 ? 37.669 16.191 43.071 1.00 40.50 420 LEU A C 1
ATOM 2701 O O . LEU A 1 358 ? 37.073 15.356 43.739 1.00 38.08 420 LEU A O 1
ATOM 2706 N N . ASN A 1 359 ? 38.441 17.121 43.634 1.00 45.31 421 ASN A N 1
ATOM 2707 C CA . ASN A 1 359 ? 38.471 17.234 45.092 1.00 45.49 421 ASN A CA 1
ATOM 2708 C C 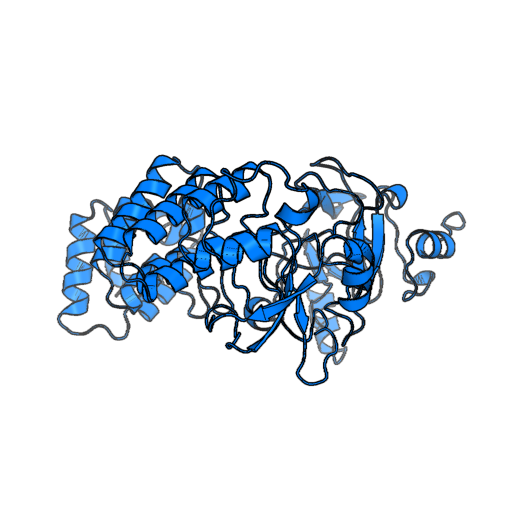. ASN A 1 359 ? 37.215 17.971 45.538 1.00 44.87 421 ASN A C 1
ATOM 2709 O O . ASN A 1 359 ? 36.467 18.479 44.693 1.00 43.08 421 ASN A O 1
ATOM 2714 N N . ASN A 1 360 ? 36.994 18.034 46.851 1.00 47.09 422 ASN A N 1
ATOM 2715 C CA . ASN A 1 360 ? 35.750 18.556 47.408 1.00 47.39 422 ASN A CA 1
ATOM 2716 C C . ASN A 1 360 ? 35.424 19.983 47.004 1.00 46.49 422 ASN A C 1
ATOM 2717 O O . ASN A 1 360 ? 34.289 20.275 46.641 1.00 45.79 422 ASN A O 1
ATOM 2722 N N . LEU A 1 361 ? 36.410 20.871 47.064 1.00 47.40 423 LEU A N 1
ATOM 2723 C CA . LEU A 1 361 ? 36.221 22.258 46.651 1.00 46.08 423 LEU A CA 1
ATOM 2724 C C . LEU A 1 361 ? 35.855 22.376 45.175 1.00 46.59 423 LEU A C 1
ATOM 2725 O O . LEU A 1 361 ? 34.967 23.150 44.783 1.00 41.27 423 LEU A O 1
ATOM 2730 N N . ASP A 1 362 ? 36.568 21.611 44.353 1.00 44.53 424 ASP A N 1
ATOM 2731 C CA . ASP A 1 362 ? 36.352 21.634 42.916 1.00 41.51 424 ASP A CA 1
ATOM 2732 C C . ASP A 1 362 ? 35.006 20.973 42.533 1.00 44.15 424 ASP A C 1
ATOM 2733 O O . ASP A 1 362 ? 34.261 21.521 41.699 1.00 37.99 424 ASP A O 1
ATOM 2738 N N . PHE A 1 363 ? 34.686 19.823 43.145 1.00 36.58 425 PHE A N 1
ATOM 2739 C CA . PHE A 1 363 ? 33.369 19.211 42.930 1.00 40.51 425 PHE A CA 1
ATOM 2740 C C . PHE A 1 363 ? 32.262 20.197 43.318 1.00 38.69 425 PHE A C 1
ATOM 2741 O O . PHE A 1 363 ? 31.361 20.460 42.525 1.00 38.02 425 PHE A O 1
ATOM 2749 N N . GLN A 1 364 ? 32.353 20.767 44.521 1.00 41.49 426 GLN A N 1
ATOM 2750 C CA . GLN A 1 364 ? 31.406 21.805 44.980 1.00 49.24 426 GLN A CA 1
ATOM 2751 C C . GLN A 1 364 ? 31.278 22.957 43.971 1.00 42.25 426 GLN A C 1
ATOM 2752 O O . GLN A 1 364 ? 30.186 23.411 43.636 1.00 43.06 426 GLN A O 1
ATOM 2758 N N . SER A 1 365 ? 32.423 23.400 43.482 1.00 41.40 427 SER A N 1
ATOM 2759 C CA . SER A 1 365 ? 32.502 24.495 42.532 1.00 46.70 427 SER A CA 1
ATOM 2760 C C . SER A 1 365 ? 31.830 24.161 41.185 1.00 39.89 427 SER A C 1
ATOM 2761 O O . SER A 1 365 ? 31.097 24.966 40.629 1.00 39.46 427 SER A O 1
ATOM 2764 N N . VAL A 1 366 ? 32.093 22.969 40.666 1.00 40.27 428 VAL A N 1
ATOM 2765 C CA . VAL A 1 366 ? 31.478 22.548 39.420 1.00 40.55 428 VAL A CA 1
ATOM 2766 C C . VAL A 1 366 ? 29.956 22.403 39.598 1.00 40.00 428 VAL A C 1
ATOM 2767 O O . VAL A 1 366 ? 29.181 22.784 38.704 1.00 33.52 428 VAL A O 1
ATOM 2771 N N . VAL A 1 367 ? 29.512 21.890 40.746 1.00 35.09 429 VAL A N 1
ATOM 2772 C CA . VAL A 1 367 ? 28.057 21.798 40.961 1.00 40.88 429 VAL A CA 1
ATOM 2773 C C . VAL A 1 367 ? 27.468 23.216 41.024 1.00 40.73 429 VAL A C 1
ATOM 2774 O O . VAL A 1 367 ? 26.366 23.468 40.506 1.00 37.88 429 VAL A O 1
ATOM 2778 N N . LYS A 1 368 ? 28.229 24.147 41.605 1.00 39.38 430 LYS A N 1
ATOM 2779 C CA . LYS A 1 368 ? 27.781 25.537 41.661 1.00 46.30 430 LYS A CA 1
ATOM 2780 C C . LYS A 1 368 ? 27.593 26.114 40.249 1.00 45.14 430 LYS A C 1
ATOM 2781 O O . LYS A 1 368 ? 26.603 26.797 40.007 1.00 46.02 430 LYS A O 1
ATOM 2787 N N . PHE A 1 369 ? 28.510 25.814 39.320 1.00 44.94 431 PHE A N 1
ATOM 2788 C CA . PHE A 1 369 ? 28.358 26.222 37.908 1.00 47.41 431 PHE A CA 1
ATOM 2789 C C . PHE A 1 369 ? 27.031 25.742 37.339 1.00 46.07 431 PHE A C 1
ATOM 2790 O O . PHE A 1 369 ? 26.316 26.479 36.676 1.00 47.52 431 PHE A O 1
ATOM 2798 N N . LEU A 1 370 ? 26.737 24.471 37.566 1.00 44.10 432 LEU A N 1
ATOM 2799 C CA . LEU A 1 370 ? 25.504 23.875 37.078 1.00 50.03 432 LEU A CA 1
ATOM 2800 C C . LEU A 1 370 ? 24.256 24.538 37.695 1.00 51.57 432 LEU A C 1
ATOM 2801 O O . LEU A 1 370 ? 23.242 24.760 37.017 1.00 46.59 432 LEU A O 1
ATOM 2806 N N . ILE A 1 371 ? 24.343 24.845 38.987 1.00 50.04 433 ILE A N 1
ATOM 2807 C CA . ILE A 1 371 ? 23.299 25.610 39.663 1.00 53.35 433 ILE A CA 1
ATOM 2808 C C . ILE A 1 371 ? 23.058 26.944 38.937 1.00 50.78 433 ILE A C 1
ATOM 2809 O O . ILE A 1 371 ? 21.914 27.310 38.676 1.00 50.67 433 ILE A O 1
ATOM 2814 N N . GLY A 1 372 ? 24.142 27.632 38.570 1.00 52.22 434 GLY A N 1
ATOM 2815 C CA . GLY A 1 372 ? 24.075 28.924 37.895 1.00 51.51 434 GLY A CA 1
ATOM 2816 C C . GLY A 1 372 ? 23.372 28.904 36.548 1.00 53.51 434 GLY A C 1
ATOM 2817 O O . GLY A 1 372 ? 22.951 29.950 36.049 1.00 55.80 434 GLY A O 1
ATOM 2818 N N . GLN A 1 373 ? 23.257 27.710 35.967 1.00 55.51 435 GLN A N 1
ATOM 2819 C CA . GLN A 1 373 ? 22.569 27.485 34.693 1.00 57.21 435 GLN A CA 1
ATOM 2820 C C . GLN A 1 373 ? 21.075 27.307 34.909 1.00 59.30 435 GLN A C 1
ATOM 2821 O O . GLN A 1 373 ? 20.307 27.196 33.942 1.00 59.61 435 GLN A O 1
ATOM 2827 N N . ASN A 1 374 ? 20.688 27.273 36.185 1.00 61.25 436 ASN A N 1
ATOM 2828 C CA . ASN A 1 374 ? 19.294 27.076 36.599 1.00 68.01 436 ASN A CA 1
ATOM 2829 C C . ASN A 1 374 ? 18.592 26.031 35.714 1.00 67.95 436 ASN A C 1
ATOM 2830 O O . ASN A 1 374 ? 17.738 26.384 34.900 1.00 66.06 436 ASN A O 1
ATOM 2835 N N . PRO A 1 375 ? 18.995 24.744 35.840 1.00 73.05 437 PRO A N 1
ATOM 2836 C CA . PRO A 1 375 ? 18.451 23.678 34.985 1.00 71.99 437 PRO A CA 1
ATOM 2837 C C . PRO A 1 375 ? 16.967 23.433 35.242 1.00 73.32 437 PRO A C 1
ATOM 2838 O O . PRO A 1 375 ? 16.529 23.560 36.391 1.00 71.09 437 PRO A O 1
ATOM 2842 N N . ILE A 1 376 ? 16.212 23.079 34.201 1.00 76.14 438 ILE A N 1
ATOM 2843 C CA . ILE A 1 376 ? 14.779 22.800 34.365 1.00 78.07 438 ILE A CA 1
ATOM 2844 C C . ILE A 1 376 ? 14.536 21.488 35.123 1.00 74.98 438 ILE A C 1
ATOM 2845 O O . ILE A 1 376 ? 13.880 21.468 36.166 1.00 71.78 438 ILE A O 1
ATOM 2850 N N . ASP A 1 377 ? 15.079 20.396 34.593 1.00 77.35 439 ASP A N 1
ATOM 2851 C CA . ASP A 1 377 ? 14.923 19.084 35.207 1.00 70.33 439 ASP A CA 1
ATOM 2852 C C . ASP A 1 377 ? 16.212 18.644 35.902 1.00 66.40 439 ASP A C 1
ATOM 2853 O O . ASP A 1 377 ? 17.031 17.929 35.324 1.00 62.18 439 ASP A O 1
ATOM 2858 N N . ILE A 1 378 ? 16.385 19.088 37.143 1.00 62.11 440 ILE A N 1
ATOM 2859 C CA . ILE A 1 378 ? 17.548 18.719 37.946 1.00 64.73 440 ILE A CA 1
ATOM 2860 C C . ILE A 1 378 ? 17.529 17.209 38.239 1.00 55.81 440 ILE A C 1
ATOM 2861 O O . ILE A 1 378 ? 18.576 16.565 38.397 1.00 52.90 440 ILE A O 1
ATOM 2866 N N . ASN A 1 379 ? 16.324 16.647 38.267 1.00 59.80 441 ASN A N 1
ATOM 2867 C CA . ASN A 1 379 ? 16.134 15.231 38.557 1.00 58.96 441 ASN A CA 1
ATOM 2868 C C . ASN A 1 379 ? 16.758 14.334 37.488 1.00 48.64 441 ASN A C 1
ATOM 2869 O O . ASN A 1 379 ? 17.079 13.177 37.748 1.00 48.39 441 ASN A O 1
ATOM 2874 N N . GLU A 1 380 ? 16.939 14.864 36.289 1.00 52.65 442 GLU A N 1
ATOM 2875 C CA . GLU A 1 380 ? 17.435 14.024 35.213 1.00 52.19 442 GLU A CA 1
ATOM 2876 C C . GLU A 1 380 ? 18.899 13.614 35.442 1.00 48.17 442 GLU A C 1
ATOM 2877 O O . GLU A 1 380 ? 19.316 12.530 35.032 1.00 46.13 442 GLU A O 1
ATOM 2883 N N . TYR A 1 381 ? 19.658 14.457 36.135 1.00 43.25 443 TYR A N 1
ATOM 2884 C CA . TYR A 1 381 ? 21.010 14.088 36.544 1.00 43.48 443 TYR A CA 1
ATOM 2885 C C . TYR A 1 381 ? 21.005 13.005 37.618 1.00 39.20 443 TYR A C 1
ATOM 2886 O O . TYR A 1 381 ? 21.959 12.249 37.756 1.00 40.16 443 TYR A O 1
ATOM 2895 N N . PHE A 1 382 ? 19.934 12.943 38.396 1.00 39.50 444 PHE A N 1
ATOM 2896 C CA . PHE A 1 382 ? 19.886 12.025 39.519 1.00 38.32 444 PHE A CA 1
ATOM 2897 C C . PHE A 1 382 ? 19.172 10.731 39.136 1.00 36.46 444 PHE A C 1
ATOM 2898 O O . PHE A 1 382 ? 18.944 9.874 39.986 1.00 39.24 444 PHE A O 1
ATOM 2906 N N . THR A 1 383 ? 18.857 10.581 37.858 1.00 34.92 445 THR A N 1
ATOM 2907 C CA . THR A 1 383 ? 18.032 9.477 37.405 1.00 38.71 445 THR A CA 1
ATOM 2908 C C . THR A 1 383 ? 18.854 8.415 36.654 1.00 41.76 445 THR A C 1
ATOM 2909 O O . THR A 1 383 ? 18.467 7.242 36.589 1.00 47.40 445 THR A O 1
ATOM 2913 N N . TYR A 1 384 ? 19.999 8.807 36.098 1.00 37.90 446 TYR A N 1
ATOM 2914 C CA . TYR A 1 384 ? 20.805 7.860 35.342 1.00 34.65 446 TYR A CA 1
ATOM 2915 C C . TYR A 1 384 ? 21.610 6.979 36.300 1.00 34.39 446 TYR A C 1
ATOM 2916 O O . TYR A 1 384 ? 22.385 7.501 37.107 1.00 34.76 446 TYR A O 1
ATOM 2925 N N . ILE A 1 385 ? 21.440 5.653 36.218 1.00 30.86 447 ILE A N 1
ATOM 2926 C CA . ILE A 1 385 ? 22.156 4.749 37.127 1.00 31.03 447 ILE A CA 1
ATOM 2927 C C . ILE A 1 385 ? 23.316 4.021 36.436 1.00 31.29 447 ILE A C 1
ATOM 2928 O O . ILE A 1 385 ? 23.258 3.722 35.245 1.00 32.68 447 ILE A O 1
ATOM 2933 N N . ASP A 1 386 ? 24.372 3.722 37.174 1.00 31.04 448 ASP A N 1
ATOM 2934 C CA . ASP A 1 386 ? 25.478 3.030 36.546 1.00 33.49 448 ASP A CA 1
ATOM 2935 C C . ASP A 1 386 ? 25.231 1.515 36.512 1.00 39.00 448 ASP A C 1
ATOM 2936 O O . ASP A 1 386 ? 24.122 1.048 36.819 1.00 33.46 448 ASP A O 1
ATOM 2941 N N . GLU A 1 387 ? 26.268 0.761 36.134 1.00 37.56 449 GLU A N 1
ATOM 2942 C CA . GLU A 1 387 ? 26.170 -0.689 35.990 1.00 36.55 449 GLU A CA 1
ATOM 2943 C C . GLU A 1 387 ? 25.876 -1.339 37.331 1.00 38.09 449 GLU A C 1
ATOM 2944 O O . GLU A 1 387 ? 25.354 -2.459 37.385 1.00 43.81 449 GLU A O 1
ATOM 2950 N N . ASN A 1 388 ? 26.201 -0.653 38.422 1.00 35.53 450 ASN A N 1
ATOM 2951 C CA . ASN A 1 388 ? 25.898 -1.210 39.733 1.00 38.43 450 ASN A CA 1
ATOM 2952 C C . ASN A 1 388 ? 24.503 -0.832 40.239 1.00 36.40 450 ASN A C 1
ATOM 2953 O O . ASN A 1 388 ? 24.187 -1.140 41.388 1.00 40.98 450 ASN A O 1
ATOM 2958 N N . ASP A 1 389 ? 23.696 -0.178 39.389 1.00 34.59 451 ASP A N 1
ATOM 2959 C CA . ASP A 1 389 ? 22.365 0.376 39.749 1.00 36.16 451 ASP A CA 1
ATOM 2960 C C . ASP A 1 389 ? 22.431 1.643 40.630 1.00 37.06 451 ASP A C 1
ATOM 2961 O O . ASP A 1 389 ? 21.400 2.088 41.169 1.00 33.76 451 ASP A O 1
ATOM 2966 N N . PHE A 1 390 ? 23.626 2.224 40.767 1.00 35.04 452 PHE A N 1
ATOM 2967 C CA . PHE A 1 390 ? 23.799 3.433 41.575 1.00 33.30 452 PHE A CA 1
ATOM 2968 C C . PHE A 1 390 ? 23.588 4.706 40.758 1.00 33.53 452 PHE A C 1
ATOM 2969 O O . PHE A 1 390 ? 24.286 4.925 39.746 1.00 30.57 452 PHE A O 1
ATOM 2977 N N . ASP A 1 391 ? 22.645 5.550 41.192 1.00 31.68 453 ASP A N 1
ATOM 2978 C CA . ASP A 1 391 ? 22.579 6.914 40.672 1.00 31.46 453 ASP A CA 1
ATOM 2979 C C . ASP A 1 391 ? 23.742 7.707 41.291 1.00 31.84 453 ASP A C 1
ATOM 2980 O O . ASP A 1 391 ? 24.524 7.147 42.064 1.00 32.20 453 ASP A O 1
ATOM 2985 N N . ILE A 1 392 ? 23.857 8.997 40.994 1.00 30.73 454 ILE A N 1
ATOM 2986 C CA . ILE A 1 392 ? 25.023 9.749 41.476 1.00 33.10 454 ILE A CA 1
ATOM 2987 C C . ILE A 1 392 ? 25.109 9.930 43.006 1.00 35.43 454 ILE A C 1
ATOM 2988 O O . ILE A 1 392 ? 26.220 10.054 43.550 1.00 35.59 454 ILE A O 1
ATOM 2993 N N . VAL A 1 393 ? 23.970 9.942 43.699 1.00 33.07 455 VAL A N 1
ATOM 2994 C CA . VAL A 1 393 ? 23.976 10.025 45.163 1.00 31.67 455 VAL A CA 1
ATOM 2995 C C . VAL A 1 393 ? 24.399 8.678 45.750 1.00 34.15 455 VAL A C 1
ATOM 2996 O O . VAL A 1 393 ? 25.282 8.601 46.611 1.00 32.80 455 VAL A O 1
ATOM 3000 N N . MET A 1 394 ? 23.782 7.605 45.269 1.00 33.19 456 MET A N 1
ATOM 3001 C CA . MET A 1 394 ? 24.148 6.272 45.719 1.00 33.41 456 MET A CA 1
ATOM 3002 C C . MET A 1 394 ? 25.610 6.043 45.423 1.00 38.85 456 MET A C 1
ATOM 3003 O O . MET A 1 394 ? 26.318 5.389 46.200 1.00 37.75 456 MET A O 1
ATOM 3008 N N . HIS A 1 395 ? 26.061 6.580 44.285 1.00 37.84 457 HIS A N 1
ATOM 3009 C CA . HIS A 1 395 ? 27.458 6.429 43.876 1.00 37.18 457 HIS A CA 1
ATOM 3010 C C . HIS A 1 395 ? 28.430 7.068 44.884 1.00 37.73 457 HIS A C 1
ATOM 3011 O O . HIS A 1 395 ? 29.452 6.473 45.229 1.00 38.84 457 HIS A O 1
ATOM 3018 N N . CYS A 1 396 ? 28.118 8.268 45.359 1.00 35.74 458 CYS A N 1
ATOM 3019 C CA . CYS A 1 396 ? 28.968 8.900 46.362 1.00 42.07 458 CYS A CA 1
ATOM 3020 C C . CYS A 1 396 ? 29.091 8.023 47.620 1.00 45.59 458 CYS A C 1
ATOM 3021 O O . CYS A 1 396 ? 30.201 7.735 48.085 1.00 48.44 458 CYS A O 1
ATOM 3024 N N . TYR A 1 397 ? 27.951 7.567 48.136 1.00 44.15 459 TYR A N 1
ATOM 3025 C CA . TYR A 1 397 ? 27.912 6.799 49.374 1.00 42.91 459 TYR A CA 1
ATOM 3026 C C . TYR A 1 397 ? 28.664 5.485 49.270 1.00 48.76 459 TYR A C 1
ATOM 3027 O O . TYR A 1 397 ? 29.366 5.090 50.198 1.00 50.45 459 TYR A O 1
ATOM 3036 N N . ASN A 1 398 ? 28.521 4.799 48.140 1.00 48.66 460 ASN A N 1
ATOM 3037 C CA . ASN A 1 398 ? 29.275 3.570 47.916 1.00 46.89 460 ASN A CA 1
ATOM 3038 C C . ASN A 1 398 ? 30.796 3.811 47.932 1.00 48.24 460 ASN A C 1
ATOM 3039 O O . ASN A 1 398 ? 31.574 2.882 48.156 1.00 45.19 460 ASN A O 1
ATOM 3044 N N . ASN A 1 399 ? 31.203 5.059 47.700 1.00 45.59 461 ASN A N 1
ATOM 3045 C CA . ASN A 1 399 ? 32.617 5.425 47.671 1.00 49.09 461 ASN A CA 1
ATOM 3046 C C . ASN A 1 399 ? 33.018 6.295 48.860 1.00 54.81 461 ASN A C 1
ATOM 3047 O O . ASN A 1 399 ? 34.040 6.995 48.809 1.00 58.71 461 ASN A O 1
ATOM 3052 N N . LYS A 1 400 ? 32.206 6.275 49.917 1.00 55.36 462 LYS A N 1
ATOM 3053 C CA . LYS A 1 400 ? 32.513 6.999 51.157 1.00 55.38 462 LYS A CA 1
ATOM 3054 C C . LYS A 1 400 ? 32.709 8.488 50.899 1.00 54.94 462 LYS A C 1
ATOM 3055 O O . LYS A 1 400 ? 33.463 9.155 51.601 1.00 59.30 462 LYS A O 1
ATOM 3061 N N . LEU A 1 401 ? 32.041 9.007 49.883 1.00 51.16 463 LEU A N 1
ATOM 3062 C CA . LEU A 1 401 ? 32.185 10.407 49.538 1.00 47.78 463 LEU A CA 1
ATOM 3063 C C . LEU A 1 401 ? 31.074 11.234 50.149 1.00 49.65 463 LEU A C 1
ATOM 3064 O O . LEU A 1 401 ? 30.228 11.765 49.427 1.00 54.60 463 LEU A O 1
ATOM 3069 N N . PHE A 1 402 ? 31.087 11.370 51.473 1.00 52.41 464 PHE A N 1
ATOM 3070 C CA . PHE A 1 402 ? 29.966 11.991 52.192 1.00 57.31 464 PHE A CA 1
ATOM 3071 C C . PHE A 1 402 ? 29.782 13.477 51.873 1.00 58.72 464 PHE A C 1
ATOM 3072 O O . PHE A 1 402 ? 28.655 13.937 51.682 1.00 55.10 464 PHE A O 1
ATOM 3080 N N . ASP A 1 403 ? 30.885 14.223 51.811 1.00 61.67 465 ASP A N 1
ATOM 3081 C CA . ASP A 1 403 ? 30.825 15.649 51.509 1.00 59.31 465 ASP A CA 1
ATOM 3082 C C . ASP A 1 403 ? 30.330 15.906 50.096 1.00 55.24 465 ASP A C 1
ATOM 3083 O O . ASP A 1 403 ? 29.605 16.880 49.853 1.00 55.32 465 ASP A O 1
ATOM 3088 N N . LYS A 1 404 ? 30.735 15.041 49.163 1.00 52.67 466 LYS A N 1
ATOM 3089 C CA . LYS A 1 404 ? 30.255 15.132 47.784 1.00 50.35 466 LYS A CA 1
ATOM 3090 C C . LYS A 1 404 ? 28.733 14.936 47.786 1.00 49.59 466 LYS A C 1
ATOM 3091 O O . LYS A 1 404 ? 27.989 15.735 47.196 1.00 44.85 466 LYS A O 1
ATOM 3097 N N . ALA A 1 405 ? 28.286 13.893 48.493 1.00 47.77 467 ALA A N 1
ATOM 3098 C CA . ALA A 1 405 ? 26.858 13.577 48.625 1.00 50.51 467 ALA A CA 1
ATOM 3099 C C . ALA A 1 405 ? 26.045 14.781 49.089 1.00 46.31 467 ALA A C 1
ATOM 3100 O O . ALA A 1 405 ? 25.028 15.120 48.478 1.00 43.28 467 ALA A O 1
ATOM 3102 N N . LEU A 1 406 ? 26.524 15.448 50.142 1.00 51.22 468 LEU A N 1
ATOM 3103 C CA . LEU A 1 406 ? 25.885 16.670 50.661 1.00 50.58 468 LEU A CA 1
ATOM 3104 C C . LEU A 1 406 ? 25.786 17.798 49.618 1.00 44.24 468 LEU A C 1
ATOM 3105 O O . LEU A 1 406 ? 24.792 18.514 49.559 1.00 44.06 468 LEU A O 1
ATOM 3110 N N . VAL A 1 407 ? 26.815 17.948 48.790 1.00 48.31 469 VAL A N 1
ATOM 3111 C CA . VAL A 1 407 ? 26.808 18.967 47.738 1.00 43.97 469 VAL A CA 1
ATOM 3112 C C . VAL A 1 407 ? 25.696 18.687 46.742 1.00 40.26 469 VAL A C 1
ATOM 3113 O O . VAL A 1 407 ? 24.986 19.587 46.313 1.00 41.29 469 VAL A O 1
ATOM 3117 N N . LEU A 1 408 ? 25.551 17.413 46.382 1.00 42.24 470 LEU A N 1
ATOM 3118 C CA . LEU A 1 408 ? 24.465 16.967 45.501 1.00 43.40 470 LEU A CA 1
ATOM 3119 C C . LEU A 1 408 ? 23.097 17.131 46.166 1.00 37.90 470 LEU A C 1
ATOM 3120 O O . LEU A 1 408 ? 22.157 17.579 45.528 1.00 38.15 470 LEU A O 1
ATOM 3125 N N . LEU A 1 409 ? 23.006 16.782 47.448 1.00 40.55 471 LEU A N 1
ATOM 3126 C CA . LEU A 1 409 ? 21.758 16.923 48.208 1.00 42.44 471 LEU A CA 1
ATOM 3127 C C . LEU A 1 409 ? 21.356 18.394 48.320 1.00 49.32 471 LEU A C 1
ATOM 3128 O O . LEU A 1 409 ? 20.186 18.735 48.120 1.00 53.53 471 LEU A O 1
ATOM 3133 N N . ALA A 1 410 ? 22.320 19.277 48.589 1.00 48.08 472 ALA A N 1
ATOM 3134 C CA . ALA A 1 410 ? 22.046 20.721 48.570 1.00 46.69 472 ALA A CA 1
ATOM 3135 C C . ALA A 1 410 ? 21.561 21.153 47.196 1.00 46.56 472 ALA A C 1
ATOM 3136 O O . ALA A 1 410 ? 20.632 21.952 47.067 1.00 48.21 472 ALA A O 1
ATOM 3138 N N . PHE A 1 411 ? 22.213 20.623 46.169 1.00 44.42 473 PHE A N 1
ATOM 3139 C CA . PHE A 1 411 ? 21.854 20.914 44.797 1.00 44.54 473 PHE A CA 1
ATOM 3140 C C . PHE A 1 411 ? 20.403 20.509 44.548 1.00 48.49 473 PHE A C 1
ATOM 3141 O O . PHE A 1 411 ? 19.610 21.276 43.986 1.00 46.63 473 PHE A O 1
ATOM 3149 N N . TYR A 1 412 ? 20.058 19.307 44.993 1.00 47.22 474 TYR A N 1
ATOM 3150 C CA . TYR A 1 412 ? 18.727 18.763 44.737 1.00 54.56 474 TYR A CA 1
ATOM 3151 C C . TYR A 1 412 ? 18.097 18.252 46.030 1.00 57.53 474 TYR A C 1
ATOM 3152 O O . TYR A 1 412 ? 18.408 17.146 46.495 1.00 51.88 474 TYR A O 1
ATOM 3161 N N . PRO A 1 413 ? 17.211 19.074 46.622 1.00 61.13 475 PRO A N 1
ATOM 3162 C CA . PRO A 1 413 ? 16.518 18.748 47.872 1.00 61.42 475 PRO A CA 1
ATOM 3163 C C . PRO A 1 413 ? 15.410 17.693 47.659 1.00 57.21 475 PRO A C 1
ATOM 3164 O O . PRO A 1 413 ? 15.188 16.826 48.505 1.00 56.47 475 PRO A O 1
ATOM 3168 N N . ASP A 1 414 ? 14.739 17.768 46.516 1.00 54.96 476 ASP A N 1
ATOM 3169 C CA . ASP A 1 414 ? 13.685 16.825 46.186 1.00 59.45 476 ASP A CA 1
ATOM 3170 C C . ASP A 1 414 ? 14.203 15.426 45.795 1.00 56.25 476 ASP A C 1
ATOM 3171 O O . ASP A 1 414 ? 13.415 14.608 45.310 1.00 52.32 476 ASP A O 1
ATOM 3176 N N . TYR A 1 415 ? 15.496 15.149 46.004 1.00 46.63 477 TYR A N 1
ATOM 3177 C CA . TYR A 1 415 ? 16.085 13.878 45.565 1.00 43.40 477 TYR A CA 1
ATOM 3178 C C . TYR A 1 415 ? 15.332 12.665 46.134 1.00 44.63 477 TYR A C 1
ATOM 3179 O O . TYR A 1 415 ? 14.791 11.854 45.380 1.00 38.16 477 TYR A O 1
ATOM 3188 N N . PHE A 1 416 ? 15.308 12.547 47.460 1.00 45.99 478 PHE A N 1
ATOM 3189 C CA . PHE A 1 416 ? 14.625 11.441 48.112 1.00 42.54 478 PHE A CA 1
ATOM 3190 C C . PHE A 1 416 ? 13.132 11.449 47.836 1.00 44.30 478 PHE A C 1
ATOM 3191 O O . PHE A 1 416 ? 12.539 10.399 47.599 1.00 44.92 478 PHE A O 1
ATOM 3199 N N . LYS A 1 417 ? 12.530 12.630 47.841 1.00 43.88 479 LYS A N 1
ATOM 3200 C CA . LYS A 1 417 ? 11.099 12.734 47.620 1.00 46.39 479 LYS A CA 1
ATOM 3201 C C . LYS A 1 417 ? 10.710 12.259 46.226 1.00 48.23 479 LYS A C 1
ATOM 3202 O O . LYS A 1 417 ? 9.708 11.544 46.061 1.00 47.13 479 LYS A O 1
ATOM 3208 N N . ARG A 1 418 ? 11.481 12.655 45.219 1.00 43.82 480 ARG A N 1
ATOM 3209 C CA . ARG A 1 418 ? 11.129 12.298 43.845 1.00 44.59 480 ARG A CA 1
ATOM 3210 C C . ARG A 1 418 ? 11.449 10.842 43.473 1.00 42.12 480 ARG A C 1
ATOM 3211 O O . ARG A 1 418 ? 10.798 10.277 42.596 1.00 42.11 480 ARG A O 1
ATOM 3219 N N . ASN A 1 419 ? 12.433 10.230 44.126 1.00 37.54 481 ASN A N 1
ATOM 3220 C CA . ASN A 1 419 ? 12.873 8.899 43.703 1.00 43.74 481 ASN A CA 1
ATOM 3221 C C . ASN A 1 419 ? 12.605 7.766 44.702 1.00 40.94 481 ASN A C 1
ATOM 3222 O O . ASN A 1 419 ? 12.819 6.600 44.372 1.00 40.24 481 ASN A O 1
ATOM 3227 N N . TYR A 1 420 ? 12.163 8.109 45.910 1.00 36.94 482 TYR A N 1
ATOM 3228 C CA . TYR A 1 420 ? 11.954 7.116 46.955 1.00 37.13 482 TYR A CA 1
ATOM 3229 C C . TYR A 1 420 ? 10.540 7.177 47.490 1.00 45.58 482 TYR A C 1
ATOM 3230 O O . TYR A 1 420 ? 10.070 6.254 48.175 1.00 41.65 482 TYR A O 1
ATOM 3239 N N . MET A 1 421 ? 9.881 8.295 47.213 1.00 41.53 483 MET A N 1
ATOM 3240 C CA . MET A 1 421 ? 8.548 8.526 47.717 1.00 39.99 483 MET A CA 1
ATOM 3241 C C . MET A 1 421 ? 7.619 8.999 46.615 1.00 39.02 483 MET A C 1
ATOM 3242 O O . MET A 1 421 ? 6.709 9.774 46.873 1.00 47.27 483 MET A O 1
ATOM 3247 N N . SER A 1 422 ? 7.839 8.532 45.387 1.00 40.32 484 SER A N 1
ATOM 3248 C CA . SER A 1 422 ? 6.969 8.904 44.271 1.00 44.92 484 SER A CA 1
ATOM 3249 C C . SER A 1 422 ? 5.680 8.081 44.266 1.00 48.16 484 SER A C 1
ATOM 3250 O O . SER A 1 422 ? 5.424 7.314 45.191 1.00 47.84 484 SER A O 1
ATOM 3253 N N . ASP A 1 423 ? 4.889 8.231 43.206 1.00 52.15 485 ASP A N 1
ATOM 3254 C CA . ASP A 1 423 ? 3.635 7.486 43.058 1.00 59.41 485 ASP A CA 1
ATOM 3255 C C . ASP A 1 423 ? 3.845 6.096 42.499 1.00 59.62 485 ASP A C 1
ATOM 3256 O O . ASP A 1 423 ? 2.898 5.325 42.348 1.00 60.01 485 ASP A O 1
ATOM 3261 N N . ASN A 1 424 ? 5.091 5.797 42.175 1.00 51.93 486 ASN A N 1
ATOM 3262 C CA . ASN A 1 424 ? 5.450 4.521 41.621 1.00 50.21 486 ASN A CA 1
ATOM 3263 C C . ASN A 1 424 ? 6.202 3.713 42.656 1.00 48.38 486 ASN A C 1
ATOM 3264 O O . ASN A 1 424 ? 7.409 3.882 42.810 1.00 51.52 486 ASN A O 1
ATOM 3269 N N . GLU A 1 425 ? 5.490 2.848 43.374 1.00 48.59 487 GLU A N 1
ATOM 3270 C CA . GLU A 1 425 ? 6.099 2.014 44.413 1.00 48.09 487 GLU A CA 1
ATOM 3271 C C . GLU A 1 425 ? 7.125 1.018 43.874 1.00 46.70 487 GLU A C 1
ATOM 3272 O O . GLU A 1 425 ? 8.080 0.678 44.573 1.00 47.16 487 GLU A O 1
ATOM 3278 N N . GLY A 1 426 ? 6.919 0.534 42.653 1.00 46.31 488 GLY A N 1
ATOM 3279 C CA . GLY A 1 426 ? 7.904 -0.314 42.010 1.00 45.52 488 GLY A CA 1
ATOM 3280 C C . GLY A 1 426 ? 9.228 0.422 41.929 1.00 46.19 488 GLY A C 1
ATOM 3281 O O . GLY A 1 426 ? 10.260 -0.065 42.390 1.00 45.29 488 GLY A O 1
ATOM 3282 N N . HIS A 1 427 ? 9.189 1.630 41.375 1.00 48.76 489 HIS A N 1
ATOM 3283 C CA . HIS A 1 427 ? 10.399 2.425 41.233 1.00 46.64 489 HIS A CA 1
ATOM 3284 C C . HIS A 1 427 ? 10.977 2.792 42.608 1.00 45.52 489 HIS A C 1
ATOM 3285 O O . HIS A 1 427 ? 12.182 2.653 42.820 1.00 44.59 489 HIS A O 1
ATOM 3292 N N . ASN A 1 428 ? 10.121 3.231 43.536 1.00 45.21 490 ASN A N 1
ATOM 3293 C CA . ASN A 1 428 ? 10.552 3.563 44.898 1.00 44.24 490 ASN A CA 1
ATOM 3294 C C . ASN A 1 428 ? 11.349 2.446 45.556 1.00 40.03 490 ASN A C 1
ATOM 3295 O O . ASN A 1 428 ? 12.413 2.696 46.148 1.00 42.47 490 ASN A O 1
ATOM 3300 N N . GLN A 1 429 ? 10.834 1.223 45.469 1.00 40.85 491 GLN A N 1
ATOM 3301 C CA . GLN A 1 429 ? 11.437 0.103 46.187 1.00 40.03 491 GLN A CA 1
ATOM 3302 C C . GLN A 1 429 ? 12.732 -0.313 45.523 1.00 37.84 491 GLN A C 1
ATOM 3303 O O . GLN A 1 429 ? 13.674 -0.736 46.189 1.00 41.41 491 GLN A O 1
ATOM 3309 N N . PHE A 1 430 ? 12.784 -0.173 44.204 1.00 38.72 492 PHE A N 1
ATOM 3310 C CA . PHE A 1 430 ? 14.019 -0.403 43.482 1.00 39.47 492 PHE A CA 1
ATOM 3311 C C . PHE A 1 430 ? 15.141 0.513 43.987 1.00 37.43 492 PHE A C 1
ATOM 3312 O O . PHE A 1 430 ? 16.252 0.055 44.272 1.00 39.16 492 PHE A O 1
ATOM 3320 N N . ASN A 1 431 ? 14.846 1.803 44.116 1.00 35.91 493 ASN A N 1
ATOM 3321 C CA . ASN A 1 431 ? 15.850 2.766 44.599 1.00 40.18 493 ASN A CA 1
ATOM 3322 C C . ASN A 1 431 ? 16.242 2.530 46.055 1.00 39.17 493 ASN A C 1
ATOM 3323 O O . ASN A 1 431 ? 17.429 2.588 46.390 1.00 40.68 493 ASN A O 1
ATOM 3328 N N . ILE A 1 432 ? 15.253 2.248 46.907 1.00 41.46 494 ILE A N 1
ATOM 3329 C CA . ILE A 1 432 ? 15.520 1.817 48.282 1.00 41.16 494 ILE A CA 1
ATOM 3330 C C . ILE A 1 432 ? 16.461 0.601 48.312 1.00 41.40 494 ILE A C 1
ATOM 3331 O O . ILE A 1 432 ? 17.451 0.607 49.040 1.00 37.62 494 ILE A O 1
ATOM 3336 N N . ASN A 1 433 ? 16.183 -0.434 47.521 1.00 39.55 495 ASN A N 1
ATOM 3337 C CA . ASN A 1 433 ? 17.094 -1.579 47.541 1.00 44.79 495 ASN A CA 1
ATOM 3338 C C . ASN A 1 433 ? 18.483 -1.236 46.998 1.00 44.03 495 ASN A C 1
ATOM 3339 O O . ASN A 1 433 ? 19.492 -1.675 47.560 1.00 42.69 495 ASN A O 1
ATOM 3344 N N . ALA A 1 434 ? 18.535 -0.436 45.930 1.00 42.05 496 ALA A N 1
ATOM 3345 C CA . ALA A 1 434 ? 19.810 0.006 45.370 1.00 37.39 496 ALA A CA 1
ATOM 3346 C C . ALA A 1 434 ? 20.607 0.786 46.392 1.00 39.47 496 ALA A C 1
ATOM 3347 O O . ALA A 1 434 ? 21.814 0.593 46.518 1.00 38.28 496 ALA A O 1
ATOM 3349 N N . PHE A 1 435 ? 19.925 1.658 47.135 1.00 42.59 497 PHE A N 1
ATOM 3350 C CA . PHE A 1 435 ? 20.585 2.432 48.184 1.00 40.74 497 PHE A CA 1
ATOM 3351 C C . PHE A 1 435 ? 21.208 1.510 49.246 1.00 46.18 497 PHE A C 1
ATOM 3352 O O . PHE A 1 435 ? 22.353 1.716 49.660 1.00 40.28 497 PHE A O 1
ATOM 3360 N N . ARG A 1 436 ? 20.445 0.507 49.693 1.00 47.67 498 ARG A N 1
ATOM 3361 C CA . ARG A 1 436 ? 20.931 -0.457 50.687 1.00 48.15 498 ARG A CA 1
ATOM 3362 C C . ARG A 1 436 ? 22.172 -1.143 50.148 1.00 46.96 498 ARG A C 1
ATOM 3363 O O . ARG A 1 436 ? 23.167 -1.297 50.859 1.00 48.76 498 ARG A O 1
ATOM 3371 N N . LYS A 1 437 ? 22.095 -1.545 48.882 1.00 42.81 499 LYS A N 1
ATOM 3372 C CA . LYS A 1 437 ? 23.207 -2.172 48.197 1.00 44.49 499 LYS A CA 1
ATOM 3373 C C . LYS A 1 437 ? 24.439 -1.255 48.235 1.00 47.49 499 LYS A C 1
ATOM 3374 O O . LYS A 1 437 ? 25.566 -1.714 48.445 1.00 52.24 499 LYS A O 1
ATOM 3380 N N . ALA A 1 438 ? 24.208 0.041 48.060 1.00 40.68 500 ALA A N 1
ATOM 3381 C CA . ALA A 1 438 ? 25.283 1.020 48.011 1.00 44.22 500 ALA A CA 1
ATOM 3382 C C . ALA A 1 438 ? 26.012 1.165 49.336 1.00 47.58 500 ALA A C 1
ATOM 3383 O O . ALA A 1 438 ? 27.206 1.475 49.349 1.00 48.62 500 ALA A O 1
ATOM 3385 N N . ILE A 1 439 ? 25.312 0.941 50.448 1.00 50.06 501 ILE A N 1
ATOM 3386 C CA . ILE A 1 439 ? 25.921 1.126 51.771 1.00 53.81 501 ILE A CA 1
ATOM 3387 C C . ILE A 1 439 ? 26.124 -0.188 52.520 1.00 55.22 501 ILE A C 1
ATOM 3388 O O . ILE A 1 439 ? 26.410 -0.181 53.719 1.00 58.07 501 ILE A O 1
ATOM 3393 N N . LYS A 1 440 ? 26.000 -1.307 51.814 1.00 49.61 502 LYS A N 1
ATOM 3394 C CA . LYS A 1 440 ? 25.996 -2.612 52.467 1.00 56.30 502 LYS A CA 1
ATOM 3395 C C . LYS A 1 440 ? 27.349 -2.992 53.082 1.00 59.45 502 LYS A C 1
ATOM 3396 O O . LYS A 1 440 ? 27.458 -4.012 53.750 1.00 63.37 502 LYS A O 1
ATOM 3402 N N . ASP A 1 441 ? 28.375 -2.175 52.872 1.00 63.39 503 ASP A N 1
ATOM 3403 C CA . ASP A 1 441 ? 29.705 -2.482 53.406 1.00 63.11 503 ASP A CA 1
ATOM 3404 C C . ASP A 1 441 ? 30.124 -1.444 54.436 1.00 67.73 503 ASP A C 1
ATOM 3405 O O . ASP A 1 441 ? 31.255 -1.454 54.924 1.00 68.18 503 ASP A O 1
ATOM 3410 N N . PHE A 1 442 ? 29.204 -0.544 54.763 1.00 69.76 504 PHE A N 1
ATOM 3411 C CA . PHE A 1 442 ? 29.469 0.468 55.774 1.00 74.23 504 PHE A CA 1
ATOM 3412 C C . PHE A 1 442 ? 29.755 -0.175 57.124 1.00 81.51 504 PHE A C 1
ATOM 3413 O O . PHE A 1 442 ? 29.230 -1.247 57.433 1.00 80.80 504 PHE A O 1
ATOM 3421 N N . ASN A 1 443 ? 30.585 0.482 57.926 1.00 84.27 505 ASN A N 1
ATOM 3422 C CA . ASN A 1 443 ? 30.896 -0.032 59.247 1.00 87.68 505 ASN A CA 1
ATOM 3423 C C . ASN A 1 443 ? 30.125 0.702 60.327 1.00 92.04 505 ASN A C 1
ATOM 3424 O O . ASN A 1 443 ? 29.437 1.684 60.042 1.00 87.70 505 ASN A O 1
ATOM 3429 N N . SER A 1 444 ? 30.266 0.207 61.556 1.00 97.45 506 SER A N 1
ATOM 3430 C CA . SER A 1 444 ? 29.717 0.804 62.767 1.00 98.19 506 SER A CA 1
ATOM 3431 C C . SER A 1 444 ? 29.576 2.324 62.707 1.00 96.27 506 SER A C 1
ATOM 3432 O O . SER A 1 444 ? 28.536 2.880 63.053 1.00 93.23 506 SER A O 1
ATOM 3435 N N . ASN A 1 445 ? 30.640 2.984 62.257 1.00 95.08 507 ASN A N 1
ATOM 3436 C CA . ASN A 1 445 ? 30.736 4.441 62.284 1.00 97.29 507 ASN A CA 1
ATOM 3437 C C . ASN A 1 445 ? 30.170 5.083 61.027 1.00 94.33 507 ASN A C 1
ATOM 3438 O O . ASN A 1 445 ? 29.600 6.174 61.070 1.00 91.47 507 ASN A O 1
ATOM 3443 N N . GLU A 1 446 ? 30.330 4.398 59.902 1.00 93.01 508 GLU A N 1
ATOM 3444 C CA . GLU A 1 446 ? 29.961 4.970 58.619 1.00 85.50 508 GLU A CA 1
ATOM 3445 C C . GLU A 1 446 ? 28.446 5.084 58.448 1.00 83.61 508 GLU A C 1
ATOM 3446 O O . GLU A 1 446 ? 27.971 6.003 57.776 1.00 81.29 508 GLU A O 1
ATOM 3452 N N . ARG A 1 447 ? 27.684 4.184 59.068 1.00 83.27 509 ARG A N 1
ATOM 3453 C CA . ARG A 1 447 ? 26.224 4.259 58.963 1.00 80.36 509 ARG A CA 1
ATOM 3454 C C . ARG A 1 447 ? 25.645 5.368 59.844 1.00 79.62 509 ARG A C 1
ATOM 3455 O O . ARG A 1 447 ? 24.558 5.874 59.581 1.00 77.12 509 ARG A O 1
ATOM 3463 N N . SER A 1 448 ? 26.383 5.758 60.877 1.00 79.83 510 SER A N 1
ATOM 3464 C CA . SER A 1 448 ? 25.921 6.790 61.800 1.00 81.99 510 SER A CA 1
ATOM 3465 C C . SER A 1 448 ? 26.182 8.198 61.265 1.00 80.45 510 SER A C 1
ATOM 3466 O O . SER A 1 448 ? 25.377 9.114 61.468 1.00 76.92 510 SER A O 1
ATOM 3469 N N . ILE A 1 449 ? 27.309 8.377 60.583 1.00 80.84 511 ILE A N 1
ATOM 3470 C CA . ILE A 1 449 ? 27.586 9.659 59.952 1.00 82.54 511 ILE A CA 1
ATOM 3471 C C . ILE A 1 449 ? 26.579 9.880 58.810 1.00 76.56 511 ILE A C 1
ATOM 3472 O O . ILE A 1 449 ? 26.085 10.997 58.608 1.00 72.50 511 ILE A O 1
ATOM 3477 N N . LEU A 1 450 ? 26.253 8.802 58.096 1.00 72.09 512 LEU A N 1
ATOM 3478 C CA . LEU A 1 450 ? 25.239 8.852 57.046 1.00 71.98 512 LEU A CA 1
ATOM 3479 C C . LEU A 1 450 ? 23.895 9.245 57.631 1.00 71.26 512 LEU A C 1
ATOM 3480 O O . LEU A 1 450 ? 23.218 10.139 57.101 1.00 71.22 512 LEU A O 1
ATOM 3485 N N . LEU A 1 451 ? 23.518 8.578 58.722 1.00 69.91 513 LEU A N 1
ATOM 3486 C CA . LEU A 1 451 ? 22.265 8.874 59.414 1.00 72.26 513 LEU A CA 1
ATOM 3487 C C . LEU A 1 451 ? 22.237 10.308 59.943 1.00 71.76 513 LEU A C 1
ATOM 3488 O O . LEU A 1 451 ? 21.191 10.966 59.925 1.00 72.74 513 LEU A O 1
ATOM 3493 N N . MET A 1 452 ? 23.391 10.793 60.394 1.00 72.97 514 MET A N 1
ATOM 3494 C CA . MET A 1 452 ? 23.484 12.143 60.932 1.00 77.84 514 MET A CA 1
ATOM 3495 C C . MET A 1 452 ? 23.148 13.201 59.883 1.00 74.04 514 MET A C 1
ATOM 3496 O O . MET A 1 452 ? 22.298 14.066 60.118 1.00 74.86 514 MET A O 1
ATOM 3501 N N . GLN A 1 453 ? 23.811 13.123 58.730 1.00 72.55 515 GLN A N 1
ATOM 3502 C CA . GLN A 1 453 ? 23.691 14.165 57.711 1.00 75.50 515 GLN A CA 1
ATOM 3503 C C . GLN A 1 453 ? 22.316 14.132 57.051 1.00 72.55 515 GLN A C 1
ATOM 3504 O O . GLN A 1 453 ? 21.818 15.165 56.592 1.00 68.52 515 GLN A O 1
ATOM 3510 N N . LEU A 1 454 ? 21.708 12.948 57.025 1.00 67.42 516 LEU A N 1
ATOM 3511 C CA . LEU A 1 454 ? 20.362 12.773 56.485 1.00 71.65 516 LEU A CA 1
ATOM 3512 C C . LEU A 1 454 ? 19.304 13.588 57.241 1.00 78.35 516 LEU A C 1
ATOM 3513 O O . LEU A 1 454 ? 18.305 14.027 56.652 1.00 75.62 516 LEU A O 1
ATOM 3518 N N . ARG A 1 455 ? 19.521 13.799 58.538 1.00 78.40 517 ARG A N 1
ATOM 3519 C CA . ARG A 1 455 ? 18.526 14.468 59.365 1.00 73.05 517 ARG A CA 1
ATOM 3520 C C . ARG A 1 455 ? 18.701 15.983 59.410 1.00 74.42 517 ARG A C 1
ATOM 3521 O O . ARG A 1 455 ? 17.719 16.704 59.518 1.00 74.92 517 ARG A O 1
ATOM 3529 N N . GLU A 1 456 ? 19.941 16.467 59.319 1.00 77.00 518 GLU A N 1
ATOM 3530 C CA . GLU A 1 456 ? 20.187 17.919 59.363 1.00 78.80 518 GLU A CA 1
ATOM 3531 C C . GLU A 1 456 ? 20.255 18.491 57.960 1.00 73.73 518 GLU A C 1
ATOM 3532 O O . GLU A 1 456 ? 20.464 19.695 57.756 1.00 72.36 518 GLU A O 1
ATOM 3538 N N . SER A 1 457 ? 20.043 17.594 57.004 1.00 71.43 519 SER A N 1
ATOM 3539 C CA . SER A 1 457 ? 19.915 17.905 55.583 1.00 70.03 519 SER A CA 1
ATOM 3540 C C . SER A 1 457 ? 18.842 18.946 55.252 1.00 66.91 519 SER A C 1
ATOM 3541 O O . SER A 1 457 ? 19.011 19.764 54.338 1.00 60.63 519 SER A O 1
ATOM 354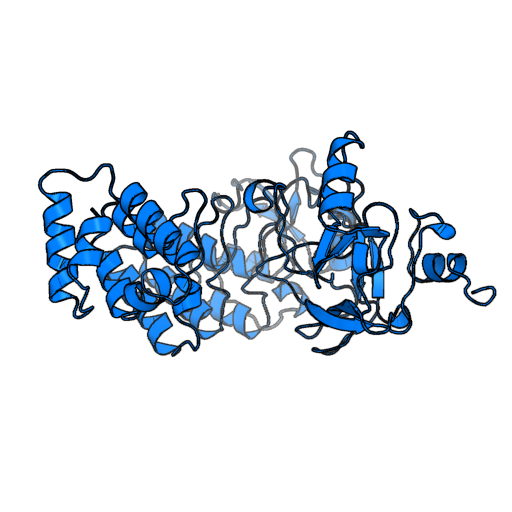4 N N . GLY A 1 458 ? 17.733 18.888 55.993 1.00 64.61 520 GLY A N 1
ATOM 3545 C CA . GLY A 1 458 ? 16.548 19.652 55.667 1.00 57.42 520 GLY A CA 1
ATOM 3546 C C . GLY A 1 458 ? 15.747 18.901 54.624 1.00 53.86 520 GLY A C 1
ATOM 3547 O O . GLY A 1 458 ? 14.938 19.487 53.919 1.00 52.29 520 GLY A O 1
ATOM 3548 N N . LEU A 1 459 ? 15.976 17.596 54.521 1.00 52.83 521 LEU A N 1
ATOM 3549 C CA . LEU A 1 459 ? 15.235 16.779 53.555 1.00 58.72 521 LEU A CA 1
ATOM 3550 C C . LEU A 1 459 ? 13.934 16.196 54.121 1.00 50.67 521 LEU A C 1
ATOM 3551 O O . LEU A 1 459 ? 13.090 15.711 53.357 1.00 52.23 521 LEU A O 1
ATOM 3556 N N . HIS A 1 460 ? 13.774 16.264 55.442 1.00 46.92 522 HIS A N 1
ATOM 3557 C CA . HIS A 1 460 ? 12.532 15.869 56.107 1.00 44.96 522 HIS A CA 1
ATOM 3558 C C . HIS A 1 460 ? 12.152 14.439 55.749 1.00 42.65 522 HIS A C 1
ATOM 3559 O O . HIS A 1 460 ? 11.029 14.168 55.330 1.00 43.87 522 HIS A O 1
ATOM 3566 N N . LEU A 1 461 ? 13.102 13.529 55.895 1.00 43.58 523 LEU A N 1
ATOM 3567 C CA . LEU A 1 461 ? 12.827 12.129 55.617 1.00 43.15 523 LEU A CA 1
ATOM 3568 C C . LEU A 1 461 ? 11.990 11.547 56.760 1.00 47.70 523 LEU A C 1
ATOM 3569 O O . LEU A 1 461 ? 12.330 11.706 57.952 1.00 43.46 523 LEU A O 1
ATOM 3574 N N . PRO A 1 462 ? 10.878 10.889 56.393 1.00 43.31 524 PRO A N 1
ATOM 3575 C CA . PRO A 1 462 ? 10.028 10.185 57.353 1.00 47.16 524 PRO A CA 1
ATOM 3576 C C . PRO A 1 462 ? 10.794 9.027 57.966 1.00 49.75 524 PRO A C 1
ATOM 3577 O O . PRO A 1 462 ? 11.709 8.474 57.351 1.00 45.09 524 PRO A O 1
ATOM 3581 N N . GLU A 1 463 ? 10.422 8.684 59.189 1.00 56.72 525 GLU A N 1
ATOM 3582 C CA . GLU A 1 463 ? 11.055 7.600 59.916 1.00 58.04 525 GLU A CA 1
ATOM 3583 C C . GLU A 1 463 ? 10.972 6.283 59.172 1.00 57.12 525 GLU A C 1
ATOM 3584 O O . GLU A 1 463 ? 11.943 5.532 59.130 1.00 61.07 525 GLU A O 1
ATOM 3590 N N . ASP A 1 464 ? 9.826 5.991 58.577 1.00 55.02 526 ASP A N 1
ATOM 3591 C CA . ASP A 1 464 ? 9.688 4.688 57.959 1.00 57.27 526 ASP A CA 1
ATOM 3592 C C . ASP A 1 464 ? 10.609 4.565 56.739 1.00 60.66 526 ASP A C 1
ATOM 3593 O O . ASP A 1 464 ? 11.004 3.455 56.386 1.00 57.15 526 ASP A O 1
ATOM 3598 N N . LEU A 1 465 ? 10.981 5.693 56.126 1.00 54.76 527 LEU A N 1
ATOM 3599 C CA . LEU A 1 465 ? 11.867 5.658 54.962 1.00 53.71 527 LEU A CA 1
ATOM 3600 C C . LEU A 1 465 ? 13.300 5.436 55.412 1.00 50.34 527 LEU A C 1
ATOM 3601 O O . LEU A 1 465 ? 14.038 4.686 54.783 1.00 48.72 527 LEU A O 1
ATOM 3606 N N . LEU A 1 466 ? 13.681 6.095 56.501 1.00 50.50 528 LEU A N 1
ATOM 3607 C CA . LEU A 1 466 ? 15.002 5.929 57.082 1.00 51.74 528 LEU A CA 1
ATOM 3608 C C . LEU A 1 466 ? 15.247 4.490 57.515 1.00 57.69 528 LEU A C 1
ATOM 3609 O O . LEU A 1 466 ? 16.381 4.018 57.514 1.00 57.69 528 LEU A O 1
ATOM 3614 N N . GLU A 1 467 ? 14.173 3.791 57.865 1.00 60.94 529 GLU A N 1
ATOM 3615 C CA . GLU A 1 467 ? 14.290 2.431 58.365 1.00 67.38 529 GLU A CA 1
ATOM 3616 C C . GLU A 1 467 ? 14.494 1.421 57.253 1.00 63.34 529 GLU A C 1
ATOM 3617 O O . GLU A 1 467 ? 15.420 0.613 57.324 1.00 64.81 529 GLU A O 1
ATOM 3623 N N . GLN A 1 468 ? 13.647 1.460 56.228 1.00 60.14 530 GLN A N 1
ATOM 3624 C CA . GLN A 1 468 ? 13.752 0.475 55.156 1.00 62.13 530 GLN A CA 1
ATOM 3625 C C . GLN A 1 468 ? 14.920 0.793 54.222 1.00 60.11 530 GLN A C 1
ATOM 3626 O O . GLN A 1 468 ? 15.244 0.021 53.325 1.00 59.16 530 GLN A O 1
ATOM 3632 N N . LEU A 1 469 ? 15.556 1.928 54.476 1.00 56.37 531 LEU A N 1
ATOM 3633 C CA . LEU A 1 469 ? 16.783 2.327 53.822 1.00 56.29 531 LEU A CA 1
ATOM 3634 C C . LEU A 1 469 ? 18.005 1.673 54.487 1.00 65.68 531 LEU A C 1
ATOM 3635 O O . LEU A 1 469 ? 19.096 1.644 53.904 1.00 63.33 531 LEU A O 1
ATOM 3640 N N . GLY A 1 470 ? 17.823 1.159 55.707 1.00 65.20 532 GLY A N 1
ATOM 3641 C CA . GLY A 1 470 ? 18.911 0.562 56.479 1.00 66.54 532 GLY A CA 1
ATOM 3642 C C . GLY A 1 470 ? 20.091 1.485 56.762 1.00 68.98 532 GLY A C 1
ATOM 3643 O O . GLY A 1 470 ? 20.115 2.241 57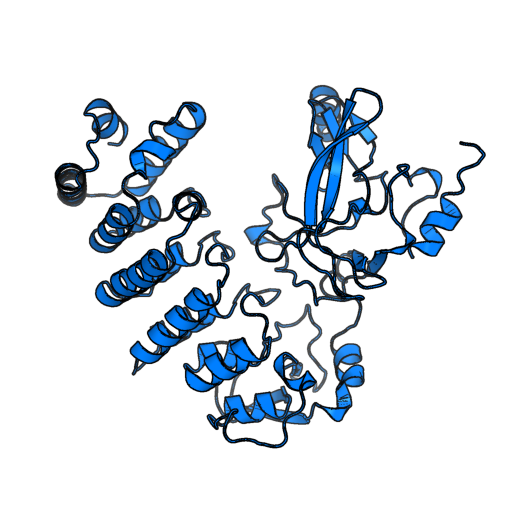.746 1.00 70.57 532 GLY A O 1
#

B-factor: mean 43.81, std 12.91, range [21.86, 120.72]

Secondary structure (DSSP, 8-state):
-TT--HHHHHHHHT--SS-GGGB---TT--GGGEEEEE-GGGGGGT-EEEEESS-B-TT-EEEE---EEEEHHHHHHHHHHSTT--STTEEEETTEEEE-SSSB-GGGG-EE-SSS--EEEEEEEETTEEEEEEEESS-B-TTPBPEE----TTS-HHHHS----TT--SS-HHHHHHHTGGG-EEEE-SS-BGGGTB-TT-EEEE-HHHHHHHHT--TTT-S---GGGGTPPBEEB-TTSSBPPTTTS--B-HHHHHHHHT-HHHHHHHHHTT--TT---TTT---HHHHHHHHHHH-SSHHHHHHHHHHHHHTT--TT-B-TT--BHHHHHHHHS-HHHHHHHHHHHHHT--S-GGGGGT---TTS--HHHHHHHTT-HHHHHHHHHH-TTHHHHHHSSS-HHHHHHHHHHHHHHTTT--TTHHHHHHHHHHHTS----HHHHHHT-

Radius of gyration: 24.47 Å; Cα contacts (8 Å, |Δi|>4): 755; chains: 1; bounding box: 65×56×70 Å

Solvent-accessible surface area: 22360 Å² total; per-residue (Å²): 154,171,227,92,77,20,53,138,38,15,143,68,0,100,10,100,73,24,68,53,93,36,7,60,49,19,112,74,24,93,38,73,12,0,33,1,35,59,0,28,7,36,92,151,120,42,18,68,0,0,0,0,92,86,77,2,89,140,49,26,34,0,0,7,16,17,11,45,81,30,45,87,118,92,0,102,82,37,34,177,111,74,160,74,38,71,37,34,84,12,27,75,20,39,58,50,0,5,2,0,34,84,68,0,0,0,3,29,15,15,31,28,8,42,13,10,38,1,0,83,53,54,99,28,100,69,122,208,86,97,13,4,53,0,26,2,44,97,107,3,125,55,29,55,0,0,0,1,74,69,98,22,83,114,56,93,10,22,117,157,60,61,22,9,3,21,66,24,24,95,61,17,0,83,85,43,42,97,87,81,99,106,40,18,137,92,44,115,5,88,79,81,7,110,6,7,120,5,127,58,35,51,86,0,11,4,2,59,0,1,64,10,0,13,46,112,142,35,1,64,168,61,162,147,40,72,76,45,3,23,48,13,17,2,1,24,19,11,129,91,112,141,28,54,18,44,22,94,25,24,28,0,4,0,0,2,0,0,0,19,51,2,18,39,123,8,0,93,39,0,17,117,83,61,7,48,23,35,33,5,11,15,116,39,6,52,6,0,1,40,0,0,9,86,3,15,65,131,29,208,74,47,95,77,19,3,48,0,2,78,29,0,7,145,64,127,12,44,7,34,14,12,49,67,35,30,40,3,8,4,0,34,0,1,80,53,3,78,78,138,18,0,95,37,2,2,146,41,7,86,66,73,127,29,180,71,38,16,84,34,2,66,56,59,4,77,57,48,7,4,1,0,0,2,0,0,59,49,89,38,36,90,13,0,70,22,0,7,85,11,14,78,65,0,1,132,117,7,6,71,37,157,88,120,55,86,3,78,90,8,7,82,6,2,105,92,3,3,147,106,20,72,111,108,29,101,54,61,8,90,122,16,7,118,152,39,51,23,166,19,51,100,88,6,19,127,75,4,46

Sequence (449 aa):
DEWIDTSKIMLDLHIDNMSSSDYIPSAIDRTDLVMVQSVHLLRKTGGRGLFAREDIPKGTCIGIYTGEVYSEQEFEQYLKEHVGSDKSYAMYVGGRVIDAARKGNLTRYINFSDSQDNAEFVETTLNRKKVAKVITTKNIKAGQQLLINYNTYEEQASRYYYFLNPGDGWLSAQEFYQTYQSQYRLEQMPYNLEGFDLKAGDRVLMTQIGRIILANYSLAKEQELNASDIDLPFLKVGSDEKILDFDEADTFTPLMAACYLGQVENVKWLIEHGANIDQQQSHSGHCPLSLTLKGYSLAKDTQKYIDIIQLLIKNQVNLLVHDRSDKTFLHNAALVLNNLDFQSVVKFLIGQNPIDINEYFTYIDENDFDIVMHCYNNKLFDKALVLLAFYPDYFKRNYMSDNEGHNQFNINAFRKAIKDFNSNERSILLMQLRESGLHLPEDLLEQLG

Foldseek 3Di:
DVPDFQVVVCVLQVNDPADSVQEDFDPQADSVFKHKAFQQLCVVVRAIFIFGQAKDAAFDWHGFWAADKAAPVRVVVVPVPDPPDDCLQWDDKQRIIGGSPHHTHPVSRHEEDDAAAQWEWDWDDDPNTITTIIGGRHMHGGQFTHYYHDDRDPPLCLQDFWNDHRNRGNDKPVRVCVVVVVQWDKDFQCADDVLFPGGGRFIKIAGPLQVCLSVLHAPVPDDDDDLVRLFPWIWTADPVRHTQILNRGWTGGSLQSCLLCLPQNNNLVSVVSPHDQADATTPWRDGSLNSLLVSLLPDPPNVSSLSSLLSCVVVPHPQCRAHSQQQGSLLVCLVRPDLVSLLVSLVSNVVVVDDCLCVQQPRATNLRHRSLLSCLLVLNVSSNLSSCVSPLCNCVPQQVDPDPVRNVSVLVSSCVSNVPPDPVSVVVVVVCVVVSPSPDDPVSNVSSD

GO terms:
  GO:0005515 protein binding (F, IPI)

Organism: Legionella pneumophila subsp. pneumophila (strain Philadelphia 1 / ATCC 33152 / DSM 7513) (NCBI:txid272624)

InterPro domains:
  IPR001214 SET domain [PF00856] (130-234)
  IPR001214 SET domain [PS50280] (114-234)
  IPR001214 SET domain [SM00317] (120-240)
  IPR002110 Ankyrin repeat [PF00023] (335-363)
  IPR002110 Ankyrin repeat [PS50088] (333-365)
  IPR002110 Ankyrin repeat [SM00248] (333-362)
  IPR002110 Ankyrin repeat [SM00248] (408-442)
  IPR036770 Ankyrin repeat-containing domain superfamily [G3DSA:1.25.40.20] (307-519)
  IPR036770 Ankyrin repeat-containing domain superfamily [SSF48403] (331-481)
  IPR044427 LegAS4-like, SET domain [cd10522] (113-239)
  IPR046341 SET domain superfamily [G3DSA:2.170.270.10] (119-249)
  IPR046341 SET domain superfamily [SSF82199] (127-235)
  IPR050777 SET2 Histone-Lysine N-Methyltransferase [PTHR22884] (129-235)

Nearest PDB structures (foldseek):
  8swi-assembly1_A  TM=9.933E-01  e=1.506E-76  Legionella pneumophila subsp. pneumophila
  4w2r-assembly1_A  TM=8.706E-01  e=4.158E-07  Anolis carolinensis
  4w2r-assembly2_B  TM=8.706E-01  e=7.791E-07  Anolis carolinensis
  8fyh-assembly1_G  TM=8.271E-01  e=1.896E-06  Homo sapiens
  4mi5-assembly1_A  TM=7.307E-01  e=4.380E-06  Homo sapiens